Protein AF-A0A933Q189-F1 (afdb_monomer)

Sequence (429 aa):
MLITRSHPLRVTEVALGKDAYTDRLYGHFRICNPAFGPFTSSRQLELVAGSGRTVTIQVPERMRIDIPADKKIAGTPLLRVRPIGRHLDAMQMITLRSGWNQTDADFSRITGFVPAAAFLANVVKGKAEIPVGCGVSVPVGKHHAWISIVAVVPEMRRQGIANEIMRACVTKALADGKIINGLDATPLGHTVYGTLGYKDAYRLWRSQFDTAEFANAAYYTEHIKPLLKKDYDEVARYDADKFLERHEILAALARDAIAAFVARSDNGDITGYVMARPGRVKPHTGPLIANDKDTARQLAAAVGNALHAKGFAASFIDTPDSAFADPGKFDPAAFDQPQKPSKHKIISSLTPIRNFTRMYQCVTYEDTSNLLAAYCVKEKIAKTSVRARAFETMLGMAVYNHSESQAFMRYERDVLQYRMWAISGAEKG

Nearest PDB structures (foldseek):
  5jph-assembly2_A  TM=7.081E-01  e=2.224E-04  Staphylococcus aureus subsp. aureus COL
  3efa-assembly1_A-2  TM=7.353E-01  e=4.087E-03  Lactiplantibacillus plantarum WCFS1
  6add-assembly1_B  TM=7.356E-01  e=5.648E-03  Mycobacterium tuberculosis H37Rv
  2r7h-assembly1_A  TM=6.877E-01  e=2.294E-02  Oleidesulfovibrio alaskensis G20
  1xeb-assembly2_B  TM=5.971E-01  e=4.151E-02  Pseudomonas aeruginosa

pLDDT: mean 92.31, std 6.24, range [38.44, 98.62]

Structure (mmCIF, N/CA/C/O backbone):
data_AF-A0A933Q189-F1
#
_entry.id   AF-A0A933Q189-F1
#
loop_
_atom_site.group_PDB
_atom_site.id
_atom_site.type_symbol
_atom_site.label_atom_id
_atom_site.label_alt_id
_atom_site.label_comp_id
_atom_site.label_asym_id
_atom_site.label_entity_id
_atom_site.label_seq_id
_atom_site.pdbx_PDB_ins_code
_atom_site.Cartn_x
_atom_site.Cartn_y
_atom_site.Cartn_z
_atom_site.occupancy
_atom_site.B_iso_or_equiv
_atom_site.auth_seq_id
_atom_site.auth_comp_id
_atom_site.auth_asym_id
_atom_site.auth_atom_id
_atom_site.pdbx_PDB_model_num
ATOM 1 N N . MET A 1 1 ? -13.777 14.389 -5.057 1.00 86.06 1 MET A N 1
ATOM 2 C CA . MET A 1 1 ? -13.331 14.587 -3.666 1.00 86.06 1 MET A CA 1
ATOM 3 C C . MET A 1 1 ? -14.173 13.707 -2.765 1.00 86.06 1 MET A C 1
ATOM 5 O O . MET A 1 1 ? -15.360 13.982 -2.634 1.00 86.06 1 MET A O 1
ATOM 9 N N . LEU A 1 2 ? -13.600 12.633 -2.219 1.00 92.94 2 LEU A N 1
ATOM 10 C CA . LEU A 1 2 ? -14.332 11.672 -1.382 1.00 92.94 2 LEU A CA 1
ATOM 11 C C . LEU A 1 2 ? -14.765 12.296 -0.049 1.00 92.94 2 LEU A C 1
ATOM 13 O O . LEU A 1 2 ? -15.928 12.187 0.329 1.00 92.94 2 LEU A O 1
ATOM 17 N N . ILE A 1 3 ? -13.860 13.003 0.638 1.00 95.25 3 ILE A N 1
ATOM 18 C CA . ILE A 1 3 ? -14.215 13.779 1.832 1.00 95.25 3 ILE A CA 1
ATOM 19 C C . ILE A 1 3 ? -14.812 15.124 1.405 1.00 95.25 3 ILE A C 1
ATOM 21 O O . ILE A 1 3 ? -14.096 16.000 0.927 1.00 95.25 3 ILE A O 1
ATOM 25 N N . THR A 1 4 ? -16.117 15.312 1.597 1.00 93.19 4 THR A N 1
ATOM 26 C CA . THR A 1 4 ? -16.846 16.495 1.098 1.00 93.19 4 THR A CA 1
ATOM 27 C C . THR A 1 4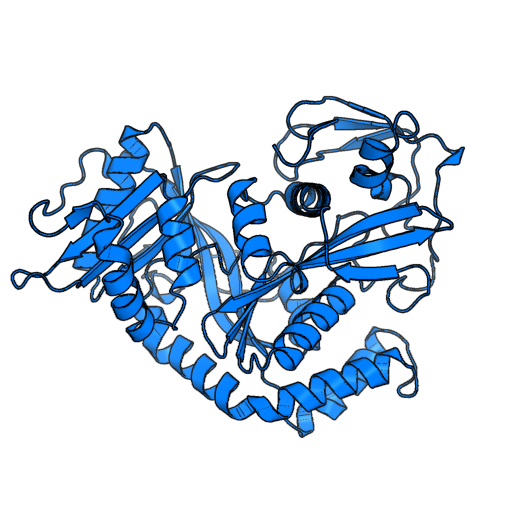 ? -16.973 17.632 2.110 1.00 93.19 4 THR A C 1
ATOM 29 O O . THR A 1 4 ? -17.124 18.786 1.713 1.00 93.19 4 THR A O 1
ATOM 32 N N . ARG A 1 5 ? -16.873 17.344 3.414 1.00 93.38 5 ARG A N 1
ATOM 33 C CA . ARG A 1 5 ? -16.896 18.343 4.497 1.00 93.38 5 ARG A CA 1
ATOM 34 C C . ARG A 1 5 ? -15.718 18.165 5.436 1.00 93.38 5 ARG A C 1
ATOM 36 O O . ARG A 1 5 ? -15.231 17.050 5.620 1.00 93.38 5 ARG A O 1
ATOM 43 N N . SER A 1 6 ? -15.288 19.273 6.038 1.00 94.38 6 SER A N 1
ATOM 44 C CA . SER A 1 6 ? -14.219 19.298 7.040 1.00 94.38 6 SER A CA 1
ATOM 45 C C . SER A 1 6 ? -12.949 18.588 6.560 1.00 94.38 6 SER A C 1
ATOM 47 O O . SER A 1 6 ? -12.355 17.798 7.287 1.00 94.38 6 SER A O 1
ATOM 49 N N . HIS A 1 7 ? -12.565 18.804 5.296 1.00 95.00 7 HIS A N 1
ATOM 50 C CA . HIS A 1 7 ? -11.444 18.094 4.682 1.00 95.00 7 HIS A CA 1
ATOM 51 C C . HIS A 1 7 ? -10.150 18.360 5.473 1.00 95.00 7 HIS A C 1
ATOM 53 O O . HIS A 1 7 ? -9.774 19.524 5.639 1.00 95.00 7 HIS A O 1
ATOM 59 N N . PRO A 1 8 ? -9.408 17.325 5.907 1.00 92.31 8 PRO A N 1
ATOM 60 C CA . PRO A 1 8 ? -8.336 17.459 6.901 1.00 92.31 8 PRO A CA 1
ATOM 61 C C . PRO A 1 8 ? -7.071 18.146 6.369 1.00 92.31 8 PRO A C 1
ATOM 63 O O . PRO A 1 8 ? -6.127 18.344 7.124 1.00 92.31 8 PRO A O 1
ATOM 66 N N . LEU A 1 9 ? -7.039 18.510 5.083 1.00 91.12 9 LEU A N 1
ATOM 67 C CA . LEU A 1 9 ? -6.018 19.378 4.470 1.00 91.12 9 LEU A CA 1
ATOM 68 C C . LEU A 1 9 ? -6.454 20.847 4.332 1.00 91.12 9 LEU A C 1
ATOM 70 O O . LEU A 1 9 ? -5.631 21.684 3.990 1.00 91.12 9 LEU A O 1
ATOM 74 N N . ARG A 1 10 ? -7.736 21.162 4.545 1.00 94.06 10 ARG A N 1
ATOM 75 C CA . ARG A 1 10 ? -8.320 22.481 4.234 1.00 94.06 10 ARG A CA 1
ATOM 76 C C . ARG A 1 10 ? -8.868 23.215 5.451 1.00 94.06 10 ARG A C 1
ATOM 78 O O . ARG A 1 10 ? -9.071 24.416 5.382 1.00 94.06 10 ARG A O 1
ATOM 85 N N . VAL A 1 11 ? -9.108 22.510 6.554 1.00 96.00 11 VAL A N 1
ATOM 86 C CA . VAL A 1 11 ? -9.659 23.106 7.780 1.00 96.00 11 VAL A CA 1
ATOM 87 C C . VAL A 1 11 ? -8.602 23.288 8.853 1.00 96.00 11 VAL A C 1
ATOM 89 O O . VAL A 1 11 ? -7.655 22.506 8.914 1.00 96.00 11 VAL A O 1
ATOM 92 N N . THR A 1 12 ? -8.759 24.303 9.693 1.00 96.81 12 THR A N 1
ATOM 93 C CA . THR A 1 12 ? -7.982 24.513 10.927 1.00 96.81 12 THR A CA 1
ATOM 94 C C . THR A 1 12 ? -8.704 23.968 12.158 1.00 96.81 12 THR A C 1
ATOM 96 O O . THR A 1 12 ? -8.076 23.746 13.191 1.00 96.81 12 THR A O 1
ATOM 99 N N . GLU A 1 13 ? -10.000 23.673 12.032 1.00 97.56 13 GLU A N 1
ATOM 100 C CA . GLU A 1 13 ? -10.838 23.125 13.091 1.00 97.56 13 GLU A CA 1
ATOM 101 C C . GLU A 1 13 ? -11.816 22.066 12.553 1.00 97.56 13 GLU A C 1
ATOM 103 O O . GLU A 1 13 ? -12.318 22.169 11.432 1.00 97.56 13 GLU A O 1
ATOM 108 N N . VAL A 1 14 ? -12.106 21.052 13.372 1.00 97.75 14 VAL A N 1
ATOM 109 C CA . VAL A 1 14 ? -13.215 20.108 13.196 1.00 97.75 14 VAL A CA 1
ATOM 110 C C . VAL A 1 14 ? -14.042 20.083 14.479 1.00 97.75 14 VAL A C 1
ATOM 112 O O . VAL A 1 14 ? -13.587 19.578 15.505 1.00 97.75 14 VAL A O 1
ATOM 115 N N . ALA A 1 15 ? -15.275 20.587 14.413 1.00 97.50 15 ALA A N 1
ATOM 116 C CA . ALA A 1 15 ? -16.208 20.586 15.536 1.00 97.50 15 ALA A CA 1
ATOM 117 C C . ALA A 1 15 ? -17.294 19.514 15.372 1.00 97.50 15 ALA A C 1
ATOM 119 O O . ALA A 1 15 ? -18.044 19.515 14.395 1.00 97.50 15 ALA A O 1
ATOM 120 N N . LEU A 1 16 ? -17.393 18.606 16.345 1.00 97.38 16 LEU A N 1
ATOM 121 C CA . LEU A 1 16 ? -18.415 17.560 16.386 1.00 97.38 16 LEU A CA 1
ATOM 122 C C . LEU A 1 16 ? -19.714 18.057 17.037 1.00 97.38 16 LEU A C 1
ATOM 124 O O . LEU A 1 16 ? -19.733 19.007 17.817 1.00 97.38 16 LEU A O 1
ATOM 128 N N . GLY A 1 17 ? -20.820 17.388 16.720 1.00 95.56 17 GLY A N 1
ATOM 129 C CA . GLY A 1 17 ? -22.164 17.706 17.196 1.00 95.56 17 GLY A CA 1
ATOM 130 C C . GLY A 1 17 ? -22.873 18.778 16.375 1.00 95.56 17 GLY A C 1
ATOM 131 O O . GLY A 1 17 ? -23.910 19.274 16.818 1.00 95.56 17 GLY A O 1
ATOM 132 N N . LYS A 1 18 ? -22.313 19.148 15.215 1.00 95.00 18 LYS A N 1
ATOM 133 C CA . LYS A 1 18 ? -22.858 20.157 14.295 1.00 95.00 18 LYS A CA 1
ATOM 134 C C . LYS A 1 18 ? -23.583 19.532 13.106 1.00 95.00 18 LYS A C 1
ATOM 136 O O . LYS A 1 18 ? -24.643 20.016 12.725 1.00 95.00 18 LYS A O 1
ATOM 141 N N . ASP A 1 19 ? -23.045 18.453 12.539 1.00 95.31 19 ASP A N 1
ATOM 142 C CA . ASP A 1 19 ? -23.664 17.755 11.415 1.00 95.31 19 ASP A CA 1
ATOM 143 C C . ASP A 1 19 ? -23.316 16.261 11.391 1.00 95.31 19 ASP A C 1
ATOM 145 O O . ASP A 1 19 ? -22.203 15.856 11.722 1.00 95.31 19 ASP A O 1
ATOM 149 N N . ALA A 1 20 ? -24.266 15.431 10.951 1.00 94.25 20 ALA A N 1
ATOM 150 C CA . ALA A 1 20 ? -24.147 13.973 10.989 1.00 94.25 20 ALA A CA 1
ATOM 151 C C . ALA A 1 20 ? -22.980 13.412 10.149 1.00 94.25 20 ALA A C 1
ATOM 153 O O . ALA A 1 20 ? -22.451 12.343 10.462 1.00 94.25 20 ALA A O 1
ATOM 154 N N . TYR A 1 21 ? -22.573 14.109 9.082 1.00 95.62 21 TYR A N 1
ATOM 155 C CA . TYR A 1 21 ? -21.494 13.647 8.212 1.00 95.62 21 TYR A CA 1
ATOM 156 C C . TYR A 1 21 ? -20.136 13.780 8.908 1.00 95.62 21 TYR A C 1
ATOM 158 O O . TYR A 1 21 ? -19.432 12.776 9.047 1.00 95.62 21 TYR A O 1
ATOM 166 N N . THR A 1 22 ? -19.798 14.985 9.387 1.00 96.75 22 THR A N 1
ATOM 167 C CA . THR A 1 22 ? -18.559 15.233 10.150 1.00 96.75 22 THR A CA 1
ATOM 168 C C . THR A 1 22 ? -18.534 14.352 11.394 1.00 96.75 22 THR A C 1
ATOM 170 O O . THR A 1 22 ? -17.513 13.753 11.732 1.00 96.75 22 THR A O 1
ATOM 173 N N . ASP A 1 23 ? -19.699 14.195 12.017 1.00 95.88 23 ASP A N 1
ATOM 174 C CA . ASP A 1 23 ? -19.893 13.405 13.215 1.00 95.88 23 ASP A CA 1
ATOM 175 C C . ASP A 1 23 ? -19.574 11.922 13.063 1.00 95.88 23 ASP A C 1
ATOM 177 O O . ASP A 1 23 ? -18.971 11.323 13.956 1.00 95.88 23 ASP A O 1
ATOM 181 N N . ARG A 1 24 ? -19.966 11.325 11.936 1.00 95.56 24 ARG A N 1
ATOM 182 C CA . ARG A 1 24 ? -19.572 9.960 11.588 1.00 95.56 24 ARG A CA 1
ATOM 183 C C . ARG A 1 24 ? -18.087 9.920 11.257 1.00 95.56 24 ARG A C 1
ATOM 185 O O . ARG A 1 24 ? -17.355 9.143 11.860 1.00 95.56 24 ARG A O 1
ATOM 192 N N . LEU A 1 25 ? -17.642 10.747 10.309 1.00 96.88 25 LEU A N 1
ATOM 193 C CA . LEU A 1 25 ? -16.297 10.660 9.738 1.00 96.88 25 LEU A CA 1
ATOM 194 C C . LEU A 1 25 ? -15.203 10.834 10.800 1.00 96.88 25 LEU A C 1
ATOM 196 O O . LEU A 1 25 ? -14.239 10.080 10.824 1.00 96.88 25 LEU A O 1
ATOM 200 N N . TYR A 1 26 ? -15.389 11.778 11.718 1.00 97.19 26 TYR A N 1
ATOM 201 C CA . TYR A 1 26 ? -14.449 12.102 12.791 1.00 97.19 26 TYR A CA 1
ATOM 202 C C . TYR A 1 26 ? -14.922 11.596 14.162 1.00 97.19 26 TYR A C 1
ATOM 204 O O . TYR A 1 26 ? -14.380 11.965 15.201 1.00 97.19 26 TYR A O 1
ATOM 212 N N . GLY A 1 27 ? -15.918 10.707 14.194 1.00 96.00 27 GLY A N 1
ATOM 213 C CA . GLY A 1 27 ? -16.523 10.232 15.437 1.00 96.00 27 GLY A CA 1
ATOM 214 C C . GLY A 1 27 ? -15.555 9.513 16.376 1.00 96.00 27 GLY A C 1
ATOM 215 O O . GLY A 1 27 ? -15.798 9.477 17.579 1.00 96.00 27 GLY A O 1
ATOM 216 N N . HIS A 1 28 ? -14.437 8.986 15.865 1.00 95.81 28 HIS A N 1
ATOM 217 C CA . HIS A 1 28 ? -13.426 8.309 16.680 1.00 95.81 28 HIS A CA 1
ATOM 218 C C . HIS A 1 28 ? -12.820 9.233 17.744 1.00 95.81 28 HIS A C 1
ATOM 220 O O . HIS A 1 28 ? -12.401 8.754 18.794 1.00 95.81 28 HIS A O 1
ATOM 226 N N . PHE A 1 29 ? -12.863 10.556 17.538 1.00 96.44 29 PHE A N 1
ATOM 227 C CA . PHE A 1 29 ? -12.420 11.529 18.533 1.00 96.44 29 PHE A CA 1
ATOM 228 C C . PHE A 1 29 ? -13.290 11.557 19.802 1.00 96.44 29 PHE A C 1
ATOM 230 O O . PHE A 1 29 ? -12.814 12.024 20.832 1.00 96.44 29 PHE A O 1
ATOM 237 N N . ARG A 1 30 ? -14.519 11.022 19.748 1.00 94.81 30 ARG A N 1
ATOM 238 C CA . ARG A 1 30 ? -15.449 10.883 20.886 1.00 94.81 30 ARG A CA 1
ATOM 239 C C . ARG A 1 30 ? -15.117 9.717 21.801 1.00 94.81 30 ARG A C 1
ATOM 241 O O . ARG A 1 30 ? -15.668 9.627 22.895 1.00 94.81 30 ARG A O 1
ATOM 248 N N . ILE A 1 31 ? -14.317 8.774 21.308 1.00 95.38 31 ILE A N 1
ATOM 249 C CA . ILE A 1 31 ? -14.086 7.511 21.989 1.00 95.38 31 ILE A CA 1
ATOM 250 C C . ILE A 1 31 ? -13.006 7.725 23.045 1.00 95.38 31 ILE A C 1
ATOM 252 O O . ILE A 1 31 ? -11.852 8.004 22.725 1.00 95.38 31 ILE A O 1
ATOM 256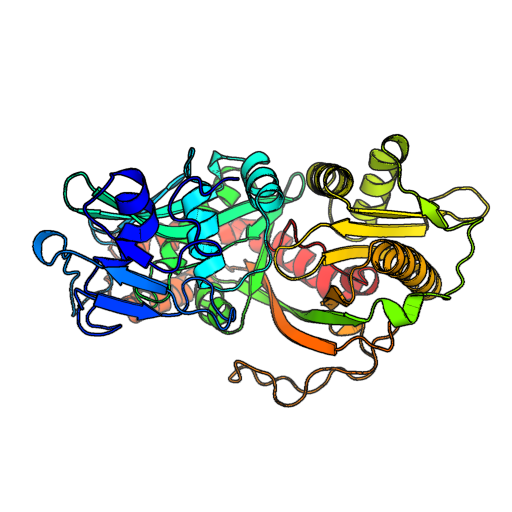 N N . CYS A 1 32 ? -13.385 7.573 24.309 1.00 94.31 32 CYS A N 1
ATOM 257 C CA . CYS A 1 32 ? -12.457 7.525 25.424 1.00 94.31 32 CYS A CA 1
ATOM 258 C C . CYS A 1 32 ? -11.880 6.110 25.503 1.00 94.31 32 CYS A C 1
ATOM 260 O O . CYS A 1 32 ? -12.513 5.214 26.059 1.00 94.31 32 CYS A O 1
ATOM 262 N N . ASN A 1 33 ? -10.701 5.913 24.908 1.00 94.38 33 ASN A N 1
ATOM 263 C CA . ASN A 1 33 ? -9.896 4.702 25.053 1.00 94.38 33 ASN A CA 1
ATOM 264 C C . ASN A 1 33 ? -8.856 4.923 26.165 1.00 94.38 33 ASN A C 1
ATOM 266 O O . ASN A 1 33 ? -7.836 5.564 25.898 1.00 94.38 33 ASN A O 1
ATOM 270 N N . PRO A 1 34 ? -9.053 4.370 27.378 1.00 88.50 34 PRO A N 1
ATOM 271 C CA . PRO A 1 34 ? -8.150 4.613 28.505 1.00 88.50 34 PRO A CA 1
ATOM 272 C C . PRO A 1 34 ? -6.708 4.161 28.245 1.00 88.50 34 PRO A C 1
ATOM 274 O O . PRO A 1 34 ? -5.779 4.716 28.818 1.00 88.50 34 PRO A O 1
ATOM 277 N N . ALA A 1 35 ? -6.505 3.192 27.343 1.00 87.38 35 ALA A N 1
ATOM 278 C CA . ALA A 1 35 ? -5.176 2.721 26.953 1.00 87.38 35 ALA A CA 1
ATOM 279 C C . ALA A 1 35 ? -4.422 3.691 26.023 1.00 87.38 35 ALA A C 1
ATOM 281 O O . ALA A 1 35 ? -3.233 3.498 25.782 1.00 87.38 35 ALA A O 1
ATOM 282 N N . PHE A 1 36 ? -5.106 4.690 25.457 1.00 88.75 36 PHE A N 1
ATOM 283 C CA . PHE A 1 36 ? -4.501 5.731 24.624 1.00 88.75 36 PHE A CA 1
ATOM 284 C C . PHE A 1 36 ? -4.295 7.035 25.401 1.00 88.75 36 PHE A C 1
ATOM 286 O O . PHE A 1 36 ? -3.276 7.697 25.225 1.00 88.75 36 PHE A O 1
ATOM 293 N N . GLY A 1 37 ? -5.251 7.401 26.257 1.00 87.75 37 GLY A N 1
ATOM 294 C CA . GLY A 1 37 ? -5.183 8.601 27.086 1.00 87.75 37 GLY A CA 1
ATOM 295 C C . GLY A 1 37 ? -6.563 9.067 27.560 1.00 87.75 37 GLY A C 1
ATOM 296 O O . GLY A 1 37 ? -7.581 8.489 27.161 1.00 87.75 37 GLY A O 1
ATOM 297 N N . PRO A 1 38 ? -6.619 10.105 28.413 1.00 88.06 38 PRO A N 1
ATOM 298 C CA . PRO A 1 38 ? -7.879 10.673 28.874 1.00 88.06 38 PRO A CA 1
ATOM 299 C C . PRO A 1 38 ? -8.658 11.315 27.720 1.00 88.06 38 PRO A C 1
ATOM 301 O O . PRO A 1 38 ? -8.083 11.819 26.752 1.00 88.06 38 PRO A O 1
ATOM 304 N N . PHE A 1 39 ? -9.985 11.322 27.838 1.00 93.12 39 PHE A N 1
ATOM 305 C CA . PHE A 1 39 ? -10.838 12.097 26.944 1.00 93.12 39 PHE A CA 1
ATOM 306 C C . PHE A 1 39 ? -10.614 13.596 27.155 1.00 93.12 39 PHE A C 1
ATOM 308 O O . PHE A 1 39 ? -10.531 14.058 28.292 1.00 93.12 39 PHE A O 1
ATOM 315 N N . THR A 1 40 ? -10.574 14.355 26.061 1.00 92.69 40 THR A N 1
ATOM 316 C CA . THR A 1 40 ? -10.582 15.817 26.100 1.00 92.69 40 THR A CA 1
ATOM 317 C C . THR A 1 40 ? -11.634 16.356 25.139 1.00 92.69 40 THR A C 1
ATOM 319 O O . THR A 1 40 ? -11.772 15.882 24.009 1.00 92.69 40 THR A O 1
ATOM 322 N N . SER A 1 41 ? -12.374 17.370 25.590 1.00 94.62 41 SER A N 1
ATOM 323 C CA . SER A 1 41 ? -13.382 18.061 24.779 1.00 94.62 41 SER A CA 1
ATOM 324 C C . SER A 1 41 ? -12.763 18.943 23.694 1.00 94.62 41 SER A C 1
ATOM 326 O O . SER A 1 41 ? -13.398 19.213 22.683 1.00 94.62 41 SER A O 1
ATOM 328 N N . SER A 1 42 ? -11.505 19.345 23.871 1.00 96.56 42 SER A N 1
ATOM 329 C CA . SER A 1 42 ? -10.702 20.079 22.898 1.00 96.56 42 SER A CA 1
ATOM 330 C C . SER A 1 42 ? -9.320 19.441 22.820 1.00 96.56 42 SER A C 1
ATOM 332 O O . SER A 1 42 ? -8.713 19.129 23.849 1.00 96.56 42 SER A O 1
ATOM 334 N N . ARG A 1 43 ? -8.804 19.221 21.610 1.00 94.56 43 ARG A N 1
ATOM 335 C CA . ARG A 1 43 ? -7.398 18.846 21.405 1.00 94.56 43 ARG A CA 1
ATOM 336 C C . ARG A 1 43 ? -6.864 19.334 20.078 1.00 94.56 43 ARG A C 1
ATOM 338 O O . ARG A 1 43 ? -7.558 19.305 19.069 1.00 94.56 43 ARG A O 1
ATOM 345 N N . GLN A 1 44 ? -5.601 19.722 20.087 1.00 96.25 44 GLN A N 1
ATOM 346 C CA . GLN A 1 44 ? -4.848 20.085 18.901 1.00 96.25 44 GLN A CA 1
ATOM 347 C C . GLN A 1 44 ? -3.948 18.920 18.498 1.00 96.25 44 GLN A C 1
ATOM 349 O O . GLN A 1 44 ? -3.190 18.406 19.318 1.00 96.25 44 GLN A O 1
ATOM 354 N N . LEU A 1 45 ? -4.065 18.469 17.249 1.00 95.62 45 LEU A N 1
ATOM 355 C CA . LEU A 1 45 ? -3.245 17.382 16.714 1.00 95.62 45 LEU A CA 1
ATOM 356 C C . LEU A 1 45 ? -3.114 17.453 15.196 1.00 95.62 45 LEU A C 1
ATOM 358 O O . LEU A 1 45 ? -3.940 18.054 14.511 1.00 95.62 45 LEU A O 1
ATOM 362 N N . GLU A 1 46 ? -2.107 16.780 14.649 1.00 96.44 46 GLU A N 1
ATOM 363 C CA . GLU A 1 46 ? -2.028 16.561 13.209 1.00 96.44 46 GLU A CA 1
ATOM 364 C C . GLU A 1 46 ? -3.099 15.563 12.774 1.00 96.44 46 GLU A C 1
ATOM 366 O O . GLU A 1 46 ? -2.995 14.372 13.076 1.00 96.44 46 GLU A O 1
ATOM 371 N N . LEU A 1 47 ? -4.132 16.018 12.055 1.00 95.31 47 LEU A N 1
ATOM 372 C CA . LEU A 1 47 ? -5.129 15.110 11.474 1.00 95.31 47 LEU A CA 1
ATOM 373 C C . LEU A 1 47 ? -4.524 14.244 10.372 1.00 95.31 47 LEU A C 1
ATOM 375 O O . LEU A 1 47 ? -4.849 13.061 10.269 1.00 95.31 47 LEU A O 1
ATOM 379 N N . VAL A 1 48 ? -3.624 14.821 9.582 1.00 96.19 48 VAL A N 1
ATOM 380 C CA . VAL A 1 48 ? -2.845 14.100 8.579 1.00 96.19 48 VAL A CA 1
ATOM 381 C C . VAL A 1 48 ? -1.459 13.872 9.154 1.00 96.19 48 VAL A C 1
ATOM 383 O O . VAL A 1 48 ? -0.720 14.834 9.337 1.00 96.19 48 VAL A O 1
ATOM 386 N N . ALA A 1 49 ? -1.120 12.623 9.466 1.00 93.81 49 ALA A N 1
ATOM 387 C CA . ALA A 1 49 ? 0.148 12.332 10.128 1.00 93.81 49 ALA A CA 1
ATOM 388 C C . ALA A 1 49 ? 1.340 12.710 9.235 1.00 93.81 49 ALA A C 1
ATOM 390 O O . ALA A 1 49 ? 1.353 12.387 8.043 1.00 93.81 49 ALA A O 1
ATOM 391 N N . GLY A 1 50 ? 2.331 13.379 9.826 1.00 91.19 50 GLY A N 1
ATOM 392 C CA . GLY A 1 50 ? 3.530 13.849 9.133 1.00 91.19 50 GLY A CA 1
ATOM 393 C C . GLY A 1 50 ? 3.274 15.061 8.237 1.00 91.19 50 GLY A C 1
ATOM 394 O O . GLY A 1 50 ? 4.023 15.278 7.290 1.00 91.19 50 GLY A O 1
ATOM 395 N N . SER A 1 51 ? 2.195 15.814 8.480 1.00 93.62 51 SER A N 1
ATOM 396 C CA . SER A 1 51 ? 1.881 17.018 7.696 1.00 93.62 51 SER A CA 1
ATOM 397 C C . SER A 1 51 ? 2.498 18.297 8.258 1.00 93.62 51 SER A C 1
ATOM 399 O O . SER A 1 51 ? 2.499 19.301 7.551 1.00 93.62 51 SER A O 1
ATOM 401 N N . GLY A 1 52 ? 2.960 18.299 9.515 1.00 94.50 52 GLY A N 1
ATOM 402 C CA . GLY A 1 52 ? 3.389 19.512 10.220 1.00 94.50 52 GLY A CA 1
ATOM 403 C C . GLY A 1 52 ? 2.241 20.473 10.551 1.00 94.50 52 GLY A C 1
ATOM 404 O O . GLY A 1 52 ? 2.479 21.557 11.080 1.00 94.50 52 GLY A O 1
ATOM 405 N N . ARG A 1 53 ? 0.991 20.116 10.216 1.00 95.19 53 ARG A N 1
ATOM 406 C CA . ARG A 1 53 ? -0.179 20.992 10.321 1.00 95.19 53 ARG A CA 1
ATOM 407 C C . ARG A 1 53 ? -1.157 20.478 11.364 1.00 95.19 53 ARG A C 1
ATOM 409 O O . ARG A 1 53 ? -1.843 19.470 11.174 1.00 95.19 53 ARG A O 1
ATOM 416 N N . THR A 1 54 ? -1.276 21.243 12.434 1.00 96.69 54 THR A N 1
ATOM 417 C CA . THR A 1 54 ? -2.197 20.970 13.531 1.00 96.69 54 THR A CA 1
ATOM 418 C C . THR A 1 54 ? -3.612 21.439 13.199 1.00 96.69 54 THR A C 1
ATOM 420 O O . THR A 1 54 ? -3.815 22.481 12.578 1.00 96.69 54 THR A O 1
ATOM 423 N N . VAL A 1 55 ? -4.602 20.656 13.620 1.00 97.75 55 VAL A N 1
ATOM 424 C CA . VAL A 1 55 ? -6.029 20.967 13.527 1.00 97.75 55 VAL A CA 1
ATOM 425 C C . VAL A 1 55 ? -6.635 20.851 14.921 1.00 97.75 55 VAL A C 1
ATOM 427 O O . VAL A 1 55 ? -6.357 19.898 15.654 1.00 97.75 55 VAL A O 1
ATOM 430 N N . THR A 1 56 ? -7.471 21.817 15.284 1.00 98.12 56 THR A N 1
ATOM 431 C CA . THR A 1 56 ? -8.234 21.795 16.532 1.00 98.12 56 THR A CA 1
ATOM 432 C C . THR A 1 56 ? -9.439 20.871 16.382 1.00 98.12 56 THR A C 1
ATOM 434 O O . THR A 1 56 ? -10.244 21.038 15.471 1.00 98.12 56 THR A O 1
ATOM 437 N N . ILE A 1 57 ? -9.590 19.897 17.273 1.00 97.88 57 ILE A N 1
ATOM 438 C CA . ILE A 1 57 ? -10.747 19.005 17.330 1.00 97.88 57 ILE A CA 1
ATOM 439 C C . ILE A 1 57 ? -11.585 19.368 18.547 1.00 97.88 57 ILE A C 1
ATOM 441 O O . ILE A 1 57 ? -11.092 19.274 19.670 1.00 97.88 57 ILE A O 1
ATOM 445 N N . GLN A 1 58 ? -12.845 19.734 18.316 1.00 98.12 58 GLN A N 1
ATOM 446 C CA . GLN A 1 58 ? -13.823 20.020 19.364 1.00 98.12 58 GLN A CA 1
ATOM 447 C C . GLN A 1 58 ? -14.852 18.895 19.450 1.00 98.12 58 GLN A C 1
ATOM 449 O O . GLN A 1 58 ? -15.496 18.536 18.461 1.00 98.12 58 GLN A O 1
ATOM 454 N N . VAL A 1 59 ? -15.037 18.350 20.647 1.00 97.81 59 VAL A N 1
ATOM 455 C CA . VAL A 1 59 ? -15.981 17.280 20.951 1.00 97.81 59 VAL A CA 1
ATOM 456 C C . VAL A 1 59 ? -16.809 17.676 22.175 1.00 97.81 59 VAL A C 1
ATOM 458 O O . VAL A 1 59 ? -16.275 17.738 23.280 1.00 97.81 59 VAL A O 1
ATOM 461 N N . PRO A 1 60 ? -18.124 17.912 22.025 1.00 97.19 60 PRO A N 1
ATOM 462 C CA . PRO A 1 60 ? -18.993 18.152 23.172 1.00 97.19 60 PRO A CA 1
ATOM 463 C C . PRO A 1 60 ? -18.978 16.958 24.138 1.00 97.19 60 PRO A C 1
ATOM 465 O O . PRO A 1 60 ? -19.152 15.822 23.695 1.00 97.19 60 PRO A O 1
ATOM 468 N N . GLU A 1 61 ? -18.864 17.208 25.448 1.00 95.75 61 GLU A N 1
ATOM 469 C CA . GLU A 1 61 ? -18.780 16.150 26.478 1.00 95.75 61 GLU A CA 1
ATOM 470 C C . GLU A 1 61 ? -19.947 15.153 26.380 1.00 95.75 61 GLU A C 1
ATOM 472 O O . GLU A 1 61 ? -19.759 13.944 26.470 1.00 95.75 61 GLU A O 1
ATOM 477 N N . ARG A 1 62 ? -21.155 15.641 26.055 1.00 95.06 62 ARG A N 1
ATOM 478 C CA . ARG A 1 62 ? -22.359 14.811 25.841 1.00 95.06 62 ARG A CA 1
ATOM 479 C C . ARG A 1 62 ? -22.221 13.743 24.746 1.00 95.06 62 ARG A C 1
ATOM 481 O O . ARG A 1 62 ? -23.081 12.878 24.631 1.00 95.06 62 ARG A O 1
ATOM 488 N N . MET A 1 63 ? -21.214 13.848 23.877 1.00 94.81 63 MET A N 1
ATOM 489 C CA . MET A 1 63 ? -20.962 12.904 22.785 1.00 94.81 63 MET A CA 1
ATOM 490 C C . MET A 1 63 ? -19.926 11.842 23.143 1.00 94.81 63 MET A C 1
ATOM 492 O O . MET A 1 63 ? -19.674 10.967 22.314 1.00 94.81 63 MET A O 1
ATOM 496 N N . ARG A 1 64 ? -19.320 11.924 24.332 1.00 94.69 64 ARG A N 1
ATOM 497 C CA . ARG A 1 64 ? -18.294 11.002 24.809 1.00 94.69 64 ARG A CA 1
ATOM 498 C C . ARG A 1 64 ? -18.781 9.553 24.796 1.00 94.69 64 ARG A C 1
ATOM 500 O O . ARG A 1 64 ? -19.914 9.225 25.157 1.00 94.69 64 ARG A O 1
ATOM 507 N N . ILE A 1 65 ? -17.891 8.662 24.374 1.00 93.56 65 ILE A N 1
ATOM 508 C CA . ILE A 1 65 ? -18.122 7.223 24.322 1.00 93.56 65 ILE A CA 1
ATOM 509 C C . ILE A 1 65 ? -16.993 6.510 25.048 1.00 93.56 65 ILE A C 1
ATOM 511 O O . ILE A 1 65 ? -15.906 6.358 24.505 1.00 93.56 65 ILE A O 1
ATOM 515 N N . ASP A 1 66 ? -17.263 6.017 26.249 1.00 92.69 66 ASP A N 1
ATOM 516 C CA . ASP A 1 66 ? -16.314 5.158 26.951 1.00 92.69 66 ASP A CA 1
ATOM 517 C C . ASP A 1 66 ? -16.332 3.737 26.382 1.00 92.69 66 ASP A C 1
ATOM 519 O O . ASP A 1 66 ? -17.398 3.158 26.132 1.00 92.69 66 ASP A O 1
ATOM 523 N N . ILE A 1 67 ? -15.136 3.188 26.172 1.00 93.56 67 ILE A N 1
ATOM 524 C CA . ILE A 1 67 ? -14.920 1.764 25.910 1.00 93.56 67 ILE A CA 1
ATOM 525 C C . ILE A 1 67 ? -14.282 1.108 27.144 1.00 93.56 67 ILE A C 1
ATOM 527 O O . ILE A 1 67 ? -13.679 1.809 27.960 1.00 93.56 67 ILE A O 1
ATOM 531 N N . PRO A 1 68 ? -14.403 -0.221 27.308 1.00 89.94 68 PRO A N 1
ATOM 532 C CA . PRO A 1 68 ? -13.829 -0.915 28.457 1.00 89.94 68 PRO A CA 1
ATOM 533 C C . PRO A 1 68 ? -12.321 -0.672 28.617 1.00 89.94 68 PRO A C 1
ATOM 535 O O . PRO A 1 68 ? -11.578 -0.698 27.636 1.00 89.94 68 PRO A O 1
ATOM 538 N N . ALA A 1 69 ? -11.873 -0.466 29.858 1.00 86.25 69 ALA A N 1
ATOM 539 C CA . ALA A 1 69 ? -10.464 -0.231 30.184 1.00 86.25 69 ALA A CA 1
ATOM 540 C C . ALA A 1 69 ? -9.649 -1.533 30.285 1.00 86.25 69 ALA A C 1
ATOM 542 O O . ALA A 1 69 ? -8.456 -1.558 29.998 1.00 86.25 69 ALA A O 1
ATOM 543 N N . ASP A 1 70 ? -10.302 -2.616 30.697 1.00 85.06 70 ASP A N 1
ATOM 544 C CA . ASP A 1 70 ? -9.706 -3.898 31.079 1.00 85.06 70 ASP A CA 1
ATOM 545 C C . ASP A 1 70 ? -9.683 -4.932 29.941 1.00 85.06 70 ASP A C 1
ATOM 547 O O . ASP A 1 70 ? -8.986 -5.948 30.023 1.00 85.06 70 ASP A O 1
ATOM 551 N N . LYS A 1 71 ? -10.424 -4.678 28.857 1.00 86.25 71 LYS A N 1
ATOM 552 C CA . LYS A 1 71 ? -10.575 -5.601 27.726 1.00 86.25 71 LYS A CA 1
ATOM 553 C C . LYS A 1 71 ? -10.568 -4.886 26.385 1.00 86.25 71 LYS A C 1
ATOM 555 O O . LYS A 1 71 ? -11.068 -3.775 26.235 1.00 86.25 71 LYS A O 1
ATOM 560 N N . LYS A 1 72 ? -10.050 -5.588 25.378 1.00 90.31 72 LYS A N 1
ATOM 561 C CA . LYS A 1 72 ? -10.104 -5.148 23.983 1.00 90.31 72 LYS A CA 1
ATOM 562 C C . LYS A 1 72 ? -11.554 -5.096 23.502 1.00 90.31 72 LYS A C 1
ATOM 564 O O . LYS A 1 72 ? -12.344 -5.981 23.826 1.00 90.31 72 LYS A O 1
ATOM 569 N N . ILE A 1 73 ? -11.887 -4.123 22.655 1.00 92.44 73 ILE A N 1
ATOM 570 C CA . ILE A 1 73 ? -13.216 -4.087 22.017 1.00 92.44 73 ILE A CA 1
ATOM 571 C C . ILE A 1 73 ? -13.381 -5.135 20.911 1.00 92.44 73 ILE A C 1
ATOM 573 O O . ILE A 1 73 ? -14.515 -5.495 20.580 1.00 92.44 73 ILE A O 1
ATOM 577 N N . ALA A 1 74 ? -12.282 -5.644 20.342 1.00 89.38 74 ALA A N 1
ATOM 578 C CA . ALA A 1 74 ? -12.346 -6.753 19.401 1.00 89.38 74 ALA A CA 1
ATOM 579 C C . ALA A 1 74 ? -13.036 -7.958 20.042 1.00 89.38 74 ALA A C 1
ATOM 581 O O . ALA A 1 74 ? -12.717 -8.346 21.164 1.00 89.38 74 ALA A O 1
ATOM 582 N N . GLY A 1 75 ? -14.000 -8.536 19.324 1.00 81.69 75 GLY A N 1
ATOM 583 C CA . GLY A 1 75 ? -14.784 -9.652 19.840 1.00 81.69 75 GLY A CA 1
ATOM 584 C C . GLY A 1 75 ? -15.972 -9.292 20.721 1.00 81.69 75 GLY A C 1
ATOM 585 O O . GLY A 1 75 ? -16.695 -10.188 21.143 1.00 81.69 75 GLY A O 1
ATOM 586 N N . THR A 1 76 ? -16.184 -8.009 21.005 1.00 88.62 76 THR A N 1
ATOM 587 C CA . THR A 1 76 ? -17.343 -7.544 21.770 1.00 88.62 76 THR A CA 1
ATOM 588 C C . THR A 1 76 ? -18.453 -7.054 20.835 1.00 88.62 76 THR A C 1
ATOM 590 O O . THR A 1 76 ? -18.200 -6.724 19.670 1.00 88.62 76 THR A O 1
ATOM 593 N N . PRO A 1 77 ? -19.691 -6.897 21.334 1.00 90.56 77 PRO A N 1
ATOM 594 C CA . PRO A 1 77 ? -20.751 -6.232 20.590 1.00 90.56 77 PRO A CA 1
ATOM 595 C C . PRO A 1 77 ? -20.428 -4.792 20.149 1.00 90.56 77 PRO A C 1
ATOM 597 O O . PRO A 1 77 ? -21.115 -4.297 19.261 1.00 90.56 77 PRO A O 1
ATOM 600 N N . LEU A 1 78 ? -19.390 -4.153 20.706 1.00 93.75 78 LEU A N 1
ATOM 601 C CA . LEU A 1 78 ? -18.987 -2.790 20.356 1.00 93.75 78 LEU A CA 1
ATOM 602 C C . LEU A 1 78 ? -18.236 -2.695 19.026 1.00 93.75 78 LEU A C 1
ATOM 604 O O . LEU A 1 78 ? -18.232 -1.619 18.449 1.00 93.75 78 LEU A O 1
ATOM 608 N N . LEU A 1 79 ? -17.595 -3.758 18.529 1.00 96.12 79 LEU A N 1
ATOM 609 C CA . LEU A 1 79 ? -16.861 -3.715 17.259 1.00 96.12 79 LEU A CA 1
ATOM 610 C C . LEU A 1 79 ? -17.618 -4.474 16.168 1.00 96.12 79 LEU A C 1
ATOM 612 O O . LEU A 1 79 ? -17.992 -5.637 16.343 1.00 96.12 79 LEU A O 1
ATOM 616 N N . ARG A 1 80 ? -17.810 -3.845 15.010 1.00 96.00 80 ARG A N 1
ATOM 617 C CA . ARG A 1 80 ? -18.341 -4.499 13.807 1.00 96.00 80 ARG A CA 1
ATOM 618 C C . ARG A 1 80 ? -17.414 -4.255 12.632 1.00 96.00 80 ARG A C 1
ATOM 620 O O . ARG A 1 80 ? -17.103 -3.111 12.334 1.00 96.00 80 ARG A O 1
ATOM 627 N N . VAL A 1 81 ? -17.018 -5.326 11.952 1.00 96.44 81 VAL A N 1
ATOM 628 C CA . VAL A 1 81 ? -16.336 -5.255 10.656 1.00 96.44 81 VAL A CA 1
ATOM 629 C C . VAL A 1 81 ? -17.353 -5.615 9.583 1.00 96.44 81 VAL A C 1
ATOM 631 O O . VAL A 1 81 ? -17.992 -6.662 9.675 1.00 96.44 81 VAL A O 1
ATOM 634 N N . ARG A 1 82 ? -17.556 -4.728 8.610 1.00 95.06 82 ARG A N 1
ATOM 635 C CA . ARG A 1 82 ? -18.536 -4.896 7.526 1.00 95.06 82 ARG A CA 1
ATOM 636 C C . ARG A 1 82 ? -17.964 -4.397 6.202 1.00 95.06 82 ARG A C 1
ATOM 638 O O . ARG A 1 82 ? -17.040 -3.581 6.240 1.00 95.06 82 ARG A O 1
ATOM 645 N N . PRO A 1 83 ? -18.511 -4.839 5.056 1.00 95.44 83 PRO A N 1
ATOM 646 C CA . PRO A 1 83 ? -18.213 -4.216 3.775 1.00 95.44 83 PRO A CA 1
ATOM 647 C C . PRO A 1 83 ? -18.383 -2.691 3.841 1.00 95.44 83 PRO A C 1
ATOM 649 O O . PRO A 1 83 ? -19.316 -2.192 4.472 1.00 95.44 83 PRO A O 1
ATOM 652 N N . ILE A 1 84 ? -17.472 -1.953 3.210 1.00 93.50 84 ILE A N 1
ATOM 653 C CA . ILE A 1 84 ? -17.373 -0.489 3.298 1.00 93.50 84 ILE A CA 1
ATOM 654 C C . ILE A 1 84 ? -18.599 0.237 2.728 1.00 93.50 84 ILE A C 1
ATOM 656 O O . ILE A 1 84 ? -18.927 1.346 3.162 1.00 93.50 84 ILE A O 1
ATOM 660 N N . GLY A 1 85 ? -19.280 -0.369 1.752 1.00 90.94 85 GLY A N 1
ATOM 661 C CA . GLY A 1 85 ? -20.365 0.271 1.014 1.00 90.94 85 GLY A CA 1
ATOM 662 C C . GLY A 1 85 ? -19.907 1.598 0.399 1.00 90.94 85 GLY A C 1
ATOM 663 O O . GLY A 1 85 ? -18.875 1.670 -0.258 1.00 90.94 85 GLY A O 1
ATOM 664 N N . ARG A 1 86 ? -20.654 2.675 0.654 1.00 90.06 86 ARG A N 1
ATOM 665 C CA . ARG A 1 86 ? -20.374 4.022 0.119 1.00 90.06 86 ARG A CA 1
ATOM 666 C C . ARG A 1 86 ? -19.364 4.848 0.929 1.00 90.06 86 ARG A C 1
ATOM 668 O O . ARG A 1 86 ? -19.183 6.028 0.650 1.00 90.06 86 ARG A O 1
ATOM 675 N N . HIS A 1 87 ? -18.749 4.281 1.965 1.00 93.81 87 HIS A N 1
ATOM 676 C CA . HIS A 1 87 ? -17.973 5.031 2.962 1.00 93.81 87 HIS A CA 1
ATOM 677 C C . HIS A 1 87 ? -16.468 5.100 2.653 1.00 93.81 87 HIS A C 1
ATOM 679 O O . HIS A 1 87 ? -15.633 4.963 3.548 1.00 93.81 87 HIS A O 1
ATOM 685 N N . LEU A 1 88 ? -16.110 5.324 1.383 1.00 94.88 88 LEU A N 1
ATOM 686 C CA . LEU A 1 88 ? -14.712 5.483 0.950 1.00 94.88 88 LEU A CA 1
ATOM 687 C C . LEU A 1 88 ? -14.027 6.688 1.609 1.00 94.88 88 LEU A C 1
ATOM 689 O O . LEU A 1 88 ? -12.822 6.674 1.848 1.00 94.88 88 LEU A O 1
ATOM 693 N N . ASP A 1 89 ? -14.809 7.703 1.967 1.00 96.44 89 ASP A N 1
ATOM 694 C CA . ASP A 1 89 ? -14.363 8.864 2.732 1.00 96.44 89 ASP A CA 1
ATOM 695 C C . ASP A 1 89 ? -13.753 8.484 4.090 1.00 96.44 89 ASP A C 1
ATOM 697 O O . ASP A 1 89 ? -12.736 9.044 4.499 1.00 96.44 89 ASP A O 1
ATOM 701 N N . ALA A 1 90 ? -14.325 7.488 4.769 1.00 96.56 90 ALA A N 1
ATOM 702 C CA . ALA A 1 90 ? -13.820 6.982 6.036 1.00 96.56 90 ALA A CA 1
ATOM 703 C C . ALA A 1 90 ? -12.489 6.250 5.856 1.00 96.56 90 ALA A C 1
ATOM 705 O O . ALA A 1 90 ? -11.567 6.477 6.636 1.00 96.56 90 ALA A O 1
ATOM 706 N N . MET A 1 91 ? -12.356 5.428 4.811 1.00 95.81 91 MET A N 1
ATOM 707 C CA . MET A 1 91 ? -11.078 4.797 4.465 1.00 95.81 91 MET A CA 1
ATOM 708 C C . MET A 1 91 ? -10.012 5.857 4.164 1.00 95.81 91 MET A C 1
ATOM 710 O O . MET A 1 91 ? -8.918 5.810 4.728 1.00 95.81 91 MET A O 1
ATOM 714 N N . GLN A 1 92 ? -10.350 6.876 3.369 1.00 95.62 92 GLN A N 1
ATOM 715 C CA . GLN A 1 92 ? -9.449 7.997 3.119 1.00 95.62 92 GLN A CA 1
ATOM 716 C C . GLN A 1 92 ? -9.051 8.708 4.421 1.00 95.62 92 GLN A C 1
ATOM 718 O O . GLN A 1 92 ? -7.865 8.904 4.667 1.00 95.62 92 GLN A O 1
ATOM 723 N N . MET A 1 93 ? -9.997 9.039 5.302 1.00 96.75 93 MET A N 1
ATOM 724 C CA . MET A 1 93 ? -9.693 9.673 6.589 1.00 96.75 93 MET A CA 1
ATOM 725 C C . MET A 1 93 ? -8.742 8.806 7.432 1.00 96.75 93 MET A C 1
ATOM 727 O O . MET A 1 93 ? -7.724 9.304 7.913 1.00 96.75 93 MET A O 1
ATOM 731 N N . ILE A 1 94 ? -9.006 7.502 7.556 1.00 97.19 94 ILE A N 1
ATOM 732 C CA . ILE A 1 94 ? -8.183 6.576 8.352 1.00 97.19 94 ILE A CA 1
ATOM 733 C C . ILE A 1 94 ? -6.748 6.486 7.805 1.00 97.19 94 ILE A C 1
ATOM 735 O O . ILE A 1 94 ? -5.784 6.484 8.577 1.00 97.19 94 ILE A O 1
ATOM 739 N N . THR A 1 95 ? -6.577 6.437 6.483 1.00 94.31 95 THR A N 1
ATOM 740 C CA . THR A 1 95 ? -5.235 6.405 5.870 1.00 94.31 95 THR A CA 1
ATOM 741 C C . THR A 1 95 ? -4.495 7.737 6.009 1.00 94.31 95 THR A C 1
ATOM 743 O O . THR A 1 95 ? -3.282 7.740 6.237 1.00 94.31 95 THR A O 1
ATOM 746 N N . LEU A 1 96 ? -5.207 8.870 5.978 1.00 95.38 96 LEU A N 1
ATOM 747 C CA . LEU A 1 96 ? -4.644 10.190 6.270 1.00 95.38 96 LEU A CA 1
ATOM 748 C C . LEU A 1 96 ? -4.125 10.282 7.710 1.00 95.38 96 LEU A C 1
ATOM 750 O O . LEU A 1 96 ? -3.023 10.794 7.915 1.00 95.38 96 LEU A O 1
ATOM 754 N N . ARG A 1 97 ? -4.825 9.687 8.692 1.00 95.06 97 ARG A N 1
ATOM 755 C CA . ARG A 1 97 ? -4.318 9.545 10.078 1.00 95.06 97 ARG A CA 1
ATOM 756 C C . ARG A 1 97 ? -3.016 8.732 10.162 1.00 95.06 97 ARG A C 1
ATOM 758 O O . ARG A 1 97 ? -2.352 8.753 11.193 1.00 95.06 97 ARG A O 1
ATOM 765 N N . SER A 1 98 ? -2.655 8.005 9.104 1.00 90.38 98 SER A N 1
ATOM 766 C CA . SER A 1 98 ? -1.403 7.244 8.991 1.00 90.38 98 SER A CA 1
ATOM 767 C C . SER A 1 98 ? -0.380 7.897 8.052 1.00 90.38 98 SER A C 1
ATOM 769 O O . SER A 1 98 ? 0.698 7.340 7.849 1.00 90.38 98 SER A O 1
ATOM 771 N N . GLY A 1 99 ? -0.698 9.062 7.477 1.00 91.19 99 GLY A N 1
ATOM 772 C CA . GLY A 1 99 ? 0.211 9.834 6.629 1.00 91.19 99 GLY A CA 1
ATOM 773 C C . GLY A 1 99 ? 0.424 9.235 5.242 1.00 91.19 99 GLY A C 1
ATOM 774 O O . GLY A 1 99 ? 1.378 9.586 4.552 1.00 91.19 99 GLY A O 1
ATOM 775 N N . TRP A 1 100 ? -0.441 8.324 4.795 1.00 91.44 100 TRP A N 1
ATOM 776 C CA . TRP A 1 100 ? -0.199 7.604 3.549 1.00 91.44 100 TRP A CA 1
ATOM 777 C C . TRP A 1 100 ? -0.475 8.439 2.286 1.00 91.44 100 TRP A C 1
ATOM 779 O O . TRP A 1 100 ? -1.162 9.459 2.333 1.00 91.44 100 TRP A O 1
ATOM 789 N N . ASN A 1 101 ? 0.105 8.030 1.154 1.00 93.06 101 ASN A N 1
ATOM 790 C CA . ASN A 1 101 ? 0.209 8.823 -0.079 1.00 93.06 101 ASN A CA 1
ATOM 791 C C . ASN A 1 101 ? -0.986 8.675 -1.044 1.00 93.06 101 ASN A C 1
ATOM 793 O O . ASN A 1 101 ? -0.936 9.214 -2.145 1.00 93.06 101 ASN A O 1
ATOM 797 N N . GLN A 1 102 ? -2.030 7.929 -0.685 1.00 91.88 102 GLN A N 1
ATOM 798 C CA . GLN A 1 102 ? -3.121 7.612 -1.607 1.00 91.88 102 GLN A CA 1
ATOM 799 C C . GLN A 1 102 ? -4.023 8.811 -1.895 1.00 91.88 102 GLN A C 1
ATOM 801 O O . GLN A 1 102 ? -4.209 9.711 -1.071 1.00 91.88 102 GLN A O 1
ATOM 806 N N . THR A 1 103 ? -4.596 8.780 -3.089 1.00 92.38 103 THR A N 1
ATOM 807 C CA . THR A 1 103 ? -5.540 9.749 -3.642 1.00 92.38 103 THR A CA 1
ATOM 808 C C . THR A 1 103 ? -6.948 9.159 -3.718 1.00 92.38 103 THR A C 1
ATOM 810 O O . THR A 1 103 ? -7.152 7.960 -3.532 1.00 92.38 103 THR A O 1
ATOM 813 N N . ASP A 1 104 ? -7.935 9.990 -4.049 1.00 93.31 104 ASP A N 1
ATOM 814 C CA . ASP A 1 104 ? -9.305 9.542 -4.332 1.00 93.31 104 ASP A CA 1
ATOM 815 C C . ASP A 1 104 ? -9.369 8.463 -5.422 1.00 93.31 104 ASP A C 1
ATOM 817 O O . ASP A 1 104 ? -10.162 7.524 -5.315 1.00 93.31 104 ASP A O 1
ATOM 821 N N . ALA A 1 105 ? -8.533 8.594 -6.459 1.00 91.62 105 ALA A N 1
ATOM 822 C CA . ALA A 1 105 ? -8.456 7.635 -7.556 1.00 91.62 105 ALA A CA 1
ATOM 823 C C . ALA A 1 105 ? -7.989 6.265 -7.052 1.00 91.62 105 ALA A C 1
ATOM 825 O O . ALA A 1 105 ? -8.559 5.247 -7.427 1.00 91.62 105 ALA A O 1
ATOM 826 N N . ASP A 1 106 ? -7.038 6.232 -6.114 1.00 91.81 106 ASP A N 1
ATOM 827 C CA . ASP A 1 106 ? -6.553 4.981 -5.527 1.00 91.81 106 ASP A CA 1
ATOM 828 C C . ASP A 1 106 ? -7.643 4.252 -4.735 1.00 91.81 106 ASP A C 1
ATOM 830 O O . ASP A 1 106 ? -7.827 3.049 -4.916 1.00 91.81 106 ASP A O 1
ATOM 834 N N . PHE A 1 107 ? -8.411 4.971 -3.907 1.00 91.94 107 PHE A N 1
ATOM 835 C CA . PHE A 1 107 ? -9.532 4.376 -3.168 1.00 91.94 107 PHE A CA 1
ATOM 836 C C . PHE A 1 107 ? -10.650 3.905 -4.097 1.00 91.94 107 PHE A C 1
ATOM 838 O O . PHE A 1 107 ? -11.209 2.826 -3.895 1.00 91.94 107 PHE A O 1
ATOM 845 N N . SER A 1 108 ? -10.960 4.689 -5.130 1.00 91.44 108 SER A N 1
ATOM 846 C CA . SER A 1 108 ? -11.981 4.328 -6.119 1.00 91.44 108 SER A CA 1
ATOM 847 C C . SER A 1 108 ? -11.567 3.084 -6.906 1.00 91.44 108 SER A C 1
ATOM 849 O O . SER A 1 108 ? -12.360 2.162 -7.059 1.00 91.44 108 SER A O 1
ATOM 851 N N . ARG A 1 109 ? -10.300 3.011 -7.329 1.00 90.56 109 ARG A N 1
ATOM 852 C CA . ARG A 1 109 ? -9.733 1.865 -8.043 1.00 90.56 109 ARG A CA 1
ATOM 853 C C . ARG A 1 109 ? -9.725 0.605 -7.182 1.00 90.56 109 ARG A C 1
ATOM 855 O O . ARG A 1 109 ? -10.270 -0.413 -7.592 1.00 90.56 109 ARG A O 1
ATOM 862 N N . ILE A 1 110 ? -9.149 0.671 -5.978 1.00 88.25 110 ILE A N 1
ATOM 863 C CA . ILE A 1 110 ? -8.933 -0.521 -5.144 1.00 88.25 110 ILE A CA 1
ATOM 864 C C . ILE A 1 110 ? -10.244 -1.138 -4.642 1.00 88.25 110 ILE A C 1
ATOM 866 O O . ILE A 1 110 ? -10.363 -2.356 -4.550 1.00 88.25 110 ILE A O 1
ATOM 870 N N . THR A 1 111 ? -11.248 -0.305 -4.355 1.00 88.56 111 THR A N 1
ATOM 871 C CA . THR A 1 111 ? -12.575 -0.778 -3.938 1.00 88.56 111 THR A CA 1
ATOM 872 C C . THR A 1 111 ? -13.480 -1.108 -5.122 1.00 88.56 111 THR A C 1
ATOM 874 O O . THR A 1 111 ? -14.407 -1.896 -4.966 1.00 88.56 111 THR A O 1
ATOM 877 N N . GLY A 1 112 ? -13.188 -0.565 -6.308 1.00 87.38 112 GLY A N 1
ATOM 878 C CA . GLY A 1 112 ? -13.913 -0.840 -7.544 1.00 87.38 112 GLY A CA 1
ATOM 879 C C . GLY A 1 112 ? -13.711 -2.257 -8.085 1.00 87.38 112 GLY A C 1
ATOM 880 O O . GLY A 1 112 ? -14.617 -2.765 -8.736 1.00 87.38 112 GLY A O 1
ATOM 881 N N . PHE A 1 113 ? -12.584 -2.919 -7.785 1.00 85.31 113 PHE A N 1
ATOM 882 C CA . PHE A 1 113 ? -12.350 -4.302 -8.228 1.00 85.31 113 PHE A CA 1
ATOM 883 C C . PHE A 1 113 ? -13.360 -5.282 -7.623 1.00 85.31 113 PHE A C 1
ATOM 885 O O . PHE A 1 113 ? -13.975 -6.062 -8.344 1.00 85.31 113 PHE A O 1
ATOM 892 N N . VAL A 1 114 ? -13.540 -5.244 -6.296 1.00 82.94 114 VAL A N 1
ATOM 893 C CA . VAL A 1 114 ? -14.535 -6.052 -5.573 1.00 82.94 114 VAL A CA 1
ATOM 894 C C . VAL A 1 114 ? -15.039 -5.249 -4.369 1.00 82.94 114 VAL A C 1
ATOM 896 O O . VAL A 1 114 ? -14.468 -5.349 -3.280 1.00 82.94 114 VAL A O 1
ATOM 899 N N . PRO A 1 115 ? -16.134 -4.477 -4.502 1.00 81.19 115 PRO A N 1
ATOM 900 C CA . PRO A 1 115 ? -16.638 -3.636 -3.411 1.00 81.19 115 PRO A CA 1
ATOM 901 C C . PRO A 1 115 ? -16.933 -4.406 -2.116 1.00 81.19 115 PRO A C 1
ATOM 903 O O . PRO A 1 115 ? -16.731 -3.897 -1.014 1.00 81.19 115 PRO A O 1
ATOM 906 N N . ALA A 1 116 ? -17.361 -5.667 -2.238 1.00 87.50 116 ALA A N 1
ATOM 907 C CA . ALA A 1 116 ? -17.639 -6.555 -1.108 1.00 87.50 116 ALA A CA 1
ATOM 908 C C . ALA A 1 116 ? -16.381 -7.047 -0.361 1.00 87.50 116 ALA A C 1
ATOM 910 O O . ALA A 1 116 ? -16.514 -7.689 0.680 1.00 87.50 116 ALA A O 1
ATOM 911 N N . ALA A 1 117 ? -15.182 -6.779 -0.885 1.00 91.19 117 ALA A N 1
ATOM 912 C CA . ALA A 1 117 ? -13.901 -7.172 -0.300 1.00 91.19 117 ALA A CA 1
ATOM 913 C C . ALA A 1 117 ? -13.143 -5.998 0.347 1.00 91.19 117 ALA A C 1
ATOM 915 O O . ALA A 1 117 ? -12.029 -6.172 0.839 1.00 91.19 117 ALA A O 1
ATOM 916 N N . ALA A 1 118 ? -13.754 -4.812 0.398 1.00 94.88 118 ALA A N 1
ATOM 917 C CA . ALA A 1 118 ? -13.279 -3.675 1.174 1.00 94.88 118 ALA A CA 1
ATOM 918 C C . ALA A 1 118 ? -14.099 -3.539 2.461 1.00 94.88 118 ALA A C 1
ATOM 920 O O . ALA A 1 118 ? -15.327 -3.556 2.423 1.00 94.88 118 ALA A O 1
ATOM 921 N N . PHE A 1 119 ? -13.434 -3.374 3.602 1.00 97.12 119 PHE A N 1
ATOM 922 C CA . PHE A 1 119 ? -14.046 -3.433 4.927 1.00 97.12 119 PHE A CA 1
ATOM 923 C C . PHE A 1 119 ? -13.801 -2.166 5.744 1.00 97.12 119 PHE A C 1
ATOM 925 O O . PHE A 1 119 ? -12.719 -1.576 5.708 1.00 97.12 119 PHE A O 1
ATOM 932 N N . LEU A 1 120 ? -14.796 -1.806 6.556 1.00 97.38 120 LEU A N 1
ATOM 933 C CA . LEU A 1 120 ? -14.660 -0.863 7.661 1.00 97.38 120 LEU A CA 1
ATOM 934 C C . LEU A 1 120 ? -14.912 -1.565 8.987 1.00 97.38 120 LEU A C 1
ATOM 936 O O . LEU A 1 120 ? -15.891 -2.295 9.154 1.00 97.38 120 LEU A O 1
ATOM 940 N N . ALA A 1 121 ? -14.040 -1.281 9.945 1.00 98.06 121 ALA A N 1
ATOM 941 C CA . ALA A 1 121 ? -14.258 -1.564 11.346 1.00 98.06 121 ALA A CA 1
ATOM 942 C C . ALA A 1 121 ? -14.895 -0.339 12.004 1.00 98.06 121 ALA A C 1
ATOM 944 O O . ALA A 1 121 ? -14.311 0.748 11.999 1.00 98.06 121 ALA A O 1
ATOM 945 N N . ASN A 1 122 ? -16.075 -0.534 12.585 1.00 97.81 122 ASN A N 1
ATOM 946 C CA . ASN A 1 122 ? -16.841 0.495 13.265 1.00 97.81 122 ASN A CA 1
ATOM 947 C C . ASN A 1 122 ? -17.000 0.169 14.749 1.00 97.81 122 ASN A C 1
ATOM 949 O O . ASN A 1 122 ? -17.332 -0.967 15.105 1.00 97.81 122 ASN A O 1
ATOM 953 N N . VAL A 1 123 ? -16.831 1.179 15.603 1.00 97.00 123 VAL A N 1
ATOM 954 C CA . VAL A 1 123 ? -17.363 1.135 16.966 1.00 97.00 123 VAL A CA 1
ATOM 955 C C . VAL A 1 123 ? -18.854 1.446 16.912 1.00 97.00 123 VAL A C 1
ATOM 957 O O . VAL A 1 123 ? -19.254 2.472 16.364 1.00 97.00 123 VAL A O 1
ATOM 960 N N . VAL A 1 124 ? -19.668 0.552 17.469 1.00 94.44 124 VAL A N 1
ATOM 961 C CA . VAL A 1 124 ? -21.128 0.634 17.478 1.00 94.44 124 VAL A CA 1
ATOM 962 C C . VAL A 1 124 ? -21.618 0.959 18.884 1.00 94.44 124 VAL A C 1
ATOM 964 O O . VAL A 1 124 ? -21.363 0.208 19.826 1.00 94.44 124 VAL A O 1
ATOM 967 N N . LYS A 1 125 ? -22.347 2.072 19.027 1.00 88.25 125 LYS A N 1
ATOM 968 C CA . LYS A 1 125 ? -23.032 2.456 20.272 1.00 88.25 125 LYS A CA 1
ATOM 969 C C . LYS A 1 125 ? -24.392 3.067 19.946 1.00 88.25 125 LYS A C 1
ATOM 971 O O . LYS A 1 125 ? -24.478 4.129 19.330 1.00 88.25 125 LYS A O 1
ATOM 976 N N . GLY A 1 126 ? -25.465 2.385 20.348 1.00 86.94 126 GLY A N 1
ATOM 977 C CA . GLY A 1 126 ? -26.820 2.741 19.924 1.00 86.94 126 GLY A CA 1
ATOM 978 C C . GLY A 1 126 ? -26.936 2.704 18.397 1.00 86.94 126 GLY A C 1
ATOM 979 O O . GLY A 1 126 ? -26.625 1.690 17.781 1.00 86.94 126 GLY A O 1
ATOM 980 N N . LYS A 1 127 ? -27.347 3.823 17.788 1.00 84.75 127 LYS A N 1
ATOM 981 C CA . LYS A 1 127 ? -27.449 3.977 16.324 1.00 84.75 127 LYS A CA 1
ATOM 982 C C . LYS A 1 127 ? -26.163 4.491 15.657 1.00 84.75 127 LYS A C 1
ATOM 984 O O . LYS A 1 127 ? -26.130 4.619 14.438 1.00 84.75 127 LYS A O 1
ATOM 989 N N . ALA A 1 128 ? -25.132 4.843 16.429 1.00 86.56 128 ALA A N 1
ATOM 990 C CA . ALA A 1 128 ? -23.894 5.384 15.879 1.00 86.56 128 ALA A CA 1
ATOM 991 C C . ALA A 1 128 ? -22.955 4.257 15.427 1.00 86.56 128 ALA A C 1
ATOM 993 O O . ALA A 1 128 ? -22.645 3.364 16.215 1.00 86.56 128 ALA A O 1
ATOM 994 N N . GLU A 1 129 ? -22.463 4.351 14.190 1.00 93.00 129 GLU A N 1
ATOM 995 C CA . GLU A 1 129 ? -21.380 3.523 13.652 1.00 93.00 129 GLU A CA 1
ATOM 996 C C . GLU A 1 129 ? -20.185 4.425 13.337 1.00 93.00 129 GLU A C 1
ATOM 998 O O . GLU A 1 129 ? -20.241 5.270 12.441 1.00 93.00 129 GLU A O 1
ATOM 1003 N N . ILE A 1 130 ? -19.125 4.291 14.133 1.00 96.31 130 ILE A N 1
ATOM 1004 C CA . ILE A 1 130 ? -17.965 5.178 14.095 1.00 96.31 130 ILE A CA 1
ATOM 1005 C C . ILE A 1 130 ? -16.791 4.444 13.445 1.00 96.31 130 ILE A C 1
ATOM 1007 O O . ILE A 1 130 ? -16.274 3.510 14.064 1.00 96.31 130 ILE A O 1
ATOM 1011 N N . PRO A 1 131 ? -16.324 4.862 12.257 1.00 97.38 131 PRO A N 1
ATOM 1012 C CA . PRO A 1 131 ? -15.209 4.221 11.581 1.00 97.38 131 PRO A CA 1
ATOM 1013 C C . PRO A 1 131 ? -13.908 4.432 12.357 1.00 97.38 131 PRO A C 1
ATOM 1015 O O . PRO A 1 131 ? -13.525 5.556 12.682 1.00 97.38 131 PRO A O 1
ATOM 1018 N N . VAL A 1 132 ? -13.221 3.328 12.644 1.00 98.00 132 VAL A N 1
ATOM 1019 C CA . VAL A 1 132 ? -11.967 3.299 13.416 1.00 98.00 132 VAL A CA 1
ATOM 1020 C C . VAL A 1 132 ? -10.859 2.503 12.727 1.00 98.00 132 VAL A C 1
ATOM 1022 O O . VAL A 1 132 ? -9.694 2.623 13.101 1.00 98.00 132 VAL A O 1
ATOM 1025 N N . GLY A 1 133 ? -11.190 1.710 11.709 1.00 98.00 133 GLY A N 1
ATOM 1026 C CA . GLY A 1 133 ? -10.209 0.983 10.912 1.00 98.00 133 GLY A CA 1
ATOM 1027 C C . GLY A 1 133 ? -10.761 0.530 9.567 1.00 98.00 133 GLY A C 1
ATOM 1028 O O . GLY A 1 133 ? -11.971 0.545 9.346 1.00 98.00 133 GLY A O 1
ATOM 1029 N N . CYS A 1 134 ? -9.867 0.152 8.663 1.00 97.38 134 CYS A N 1
ATOM 1030 C CA . CYS A 1 134 ? -10.192 -0.307 7.318 1.00 97.38 134 CYS A CA 1
ATOM 1031 C C . CYS A 1 134 ? -9.188 -1.359 6.831 1.00 97.38 134 CYS A C 1
ATOM 1033 O O . CYS A 1 134 ? -8.105 -1.494 7.405 1.00 97.38 134 CYS A O 1
ATOM 1035 N N . GLY A 1 135 ? -9.579 -2.106 5.802 1.00 95.62 135 GLY A N 1
ATOM 1036 C CA . GLY A 1 135 ? -8.744 -3.070 5.087 1.00 95.62 135 GLY A CA 1
ATOM 1037 C C . GLY A 1 135 ? -9.432 -3.521 3.808 1.00 95.62 135 GLY A C 1
ATOM 1038 O O . GLY A 1 135 ? -10.656 -3.445 3.709 1.00 95.62 135 GLY A O 1
ATOM 1039 N N . VAL A 1 136 ? -8.659 -3.959 2.822 1.00 94.69 136 VAL A N 1
ATOM 1040 C CA . VAL A 1 136 ? -9.168 -4.423 1.528 1.00 94.69 136 VAL A CA 1
ATOM 1041 C C . VAL A 1 136 ? -8.495 -5.739 1.172 1.00 94.69 136 VAL A C 1
ATOM 1043 O O . VAL A 1 136 ? -7.304 -5.902 1.409 1.00 94.69 136 VAL A O 1
ATOM 1046 N N . SER A 1 137 ? -9.254 -6.674 0.613 1.00 93.88 137 SER A N 1
ATOM 1047 C CA . SER A 1 137 ? -8.728 -7.834 -0.098 1.00 93.88 137 SER A CA 1
ATOM 1048 C C . SER A 1 137 ? -8.916 -7.596 -1.595 1.00 93.88 137 SER A C 1
ATOM 1050 O O . SER A 1 137 ? -10.037 -7.552 -2.094 1.00 93.88 137 SER A O 1
ATOM 1052 N N . VAL A 1 138 ? -7.813 -7.358 -2.295 1.00 91.69 138 VAL A N 1
ATOM 1053 C CA . VAL A 1 138 ? -7.781 -7.047 -3.725 1.00 91.69 138 VAL A CA 1
ATOM 1054 C C . VAL A 1 138 ? -7.554 -8.340 -4.497 1.00 91.69 138 VAL A C 1
ATOM 1056 O O . VAL A 1 138 ? -6.569 -9.020 -4.216 1.00 91.69 138 VAL A O 1
ATOM 1059 N N . PRO A 1 139 ? -8.400 -8.715 -5.467 1.00 90.00 139 PRO A N 1
ATOM 1060 C CA . PRO A 1 139 ? -8.087 -9.850 -6.323 1.00 90.00 139 PRO A CA 1
ATOM 1061 C C . PRO A 1 139 ? -6.900 -9.514 -7.232 1.00 90.00 139 PRO A C 1
ATOM 1063 O O . PRO A 1 139 ? -6.904 -8.499 -7.926 1.00 90.00 139 PRO A O 1
ATOM 1066 N N . VAL A 1 140 ? -5.911 -10.398 -7.262 1.00 88.88 140 VAL A N 1
ATOM 1067 C CA . VAL A 1 140 ? -4.780 -10.351 -8.190 1.00 88.88 140 VAL A CA 1
ATOM 1068 C C . VAL A 1 140 ? -4.914 -11.573 -9.098 1.00 88.88 140 VAL A C 1
ATOM 1070 O O . VAL A 1 140 ? -4.626 -12.709 -8.721 1.00 88.88 140 VAL A O 1
ATOM 1073 N N . GLY A 1 141 ? -5.508 -11.352 -10.268 1.00 85.19 141 GLY A N 1
ATOM 1074 C CA . GLY A 1 141 ? -5.851 -12.426 -11.199 1.00 85.19 141 GLY A CA 1
ATOM 1075 C C . GLY A 1 141 ? -6.841 -13.435 -10.618 1.00 85.19 141 GLY A C 1
ATOM 1076 O O . GLY A 1 141 ? -7.626 -13.156 -9.694 1.00 85.19 141 GLY A O 1
ATOM 1077 N N . LYS A 1 142 ? -6.819 -14.646 -11.177 1.00 84.69 142 LYS A N 1
ATOM 1078 C CA . LYS A 1 142 ? -7.803 -15.679 -10.837 1.00 84.69 142 LYS A CA 1
ATOM 1079 C C . LYS A 1 142 ? -7.664 -16.227 -9.413 1.00 84.69 142 LYS A C 1
ATOM 1081 O O . LYS A 1 142 ? -8.673 -16.317 -8.715 1.00 84.69 142 LYS A O 1
ATOM 1086 N N . HIS A 1 143 ? -6.446 -16.534 -8.970 1.00 85.81 143 HIS A N 1
ATOM 1087 C CA . HIS A 1 143 ? -6.205 -17.323 -7.752 1.00 85.81 143 HIS A CA 1
ATOM 1088 C C . HIS A 1 143 ? -5.599 -16.549 -6.577 1.00 85.81 143 HIS A C 1
ATOM 1090 O O . HIS A 1 143 ? -5.516 -17.107 -5.485 1.00 85.81 143 HIS A O 1
ATOM 1096 N N . HIS A 1 144 ? -5.198 -15.287 -6.757 1.00 88.81 144 HIS A N 1
ATOM 1097 C CA . HIS A 1 144 ? -4.486 -14.549 -5.715 1.00 88.81 144 HIS A CA 1
ATOM 1098 C C . HIS A 1 144 ? -5.347 -13.436 -5.132 1.00 88.81 144 HIS A C 1
ATOM 1100 O O . HIS A 1 144 ? -6.173 -12.819 -5.811 1.00 88.81 144 HIS A O 1
ATOM 1106 N N . ALA A 1 145 ? -5.137 -13.176 -3.850 1.00 91.75 145 ALA A N 1
ATOM 1107 C CA . ALA A 1 145 ? -5.605 -11.988 -3.173 1.00 91.75 145 ALA A CA 1
ATOM 1108 C C . ALA A 1 145 ? -4.410 -11.251 -2.577 1.00 91.75 145 ALA A C 1
ATOM 1110 O O . ALA A 1 145 ? -3.489 -11.860 -2.034 1.00 91.75 145 ALA A O 1
ATOM 1111 N N . TRP A 1 146 ? -4.463 -9.930 -2.637 1.00 93.06 146 TRP A N 1
ATOM 1112 C CA . TRP A 1 146 ? -3.551 -9.064 -1.921 1.00 93.06 146 TRP A CA 1
ATOM 1113 C C . TRP A 1 146 ? -4.309 -8.330 -0.829 1.00 93.06 146 TRP A C 1
ATOM 1115 O O . TRP A 1 146 ? -5.310 -7.666 -1.103 1.00 93.06 146 TRP A O 1
ATOM 1125 N N . ILE A 1 147 ? -3.870 -8.455 0.420 1.00 93.44 147 ILE A N 1
ATOM 1126 C CA . ILE A 1 147 ? -4.447 -7.670 1.506 1.00 93.44 147 ILE A CA 1
ATOM 1127 C C . ILE A 1 147 ? -3.738 -6.325 1.583 1.00 93.44 147 ILE A C 1
ATOM 1129 O O . ILE A 1 147 ? -2.534 -6.222 1.816 1.00 93.44 147 ILE A O 1
ATOM 1133 N N . SER A 1 148 ? -4.535 -5.277 1.429 1.00 91.12 148 SER A N 1
ATOM 1134 C CA . SER A 1 148 ? -4.087 -3.903 1.264 1.00 91.12 148 SER A CA 1
ATOM 1135 C C . SER A 1 148 ? -4.824 -2.988 2.230 1.00 91.12 148 SER A C 1
ATOM 1137 O O . SER A 1 148 ? -5.891 -3.306 2.756 1.00 91.12 148 SER A O 1
ATOM 1139 N N . ILE A 1 149 ? -4.264 -1.801 2.447 1.00 90.75 149 ILE A N 1
ATOM 1140 C CA . ILE A 1 149 ? -4.910 -0.714 3.194 1.00 90.75 149 ILE A CA 1
ATOM 1141 C C . ILE A 1 149 ? -5.389 -1.116 4.596 1.00 90.75 149 ILE A C 1
ATOM 1143 O O . ILE A 1 149 ? -6.411 -0.654 5.093 1.00 90.75 149 ILE A O 1
ATOM 1147 N N . VAL A 1 150 ? -4.626 -1.970 5.279 1.00 94.12 150 VAL A N 1
ATOM 1148 C CA . VAL A 1 150 ? -4.916 -2.312 6.674 1.00 94.12 150 VAL A CA 1
ATOM 1149 C C . VAL A 1 150 ? -4.455 -1.165 7.565 1.00 94.12 150 VAL A C 1
ATOM 1151 O O . VAL A 1 150 ? -3.260 -0.966 7.790 1.00 94.12 150 VAL A O 1
ATOM 1154 N N . ALA A 1 151 ? -5.412 -0.390 8.068 1.00 94.94 151 ALA A N 1
ATOM 1155 C CA . ALA A 1 151 ? -5.139 0.781 8.889 1.00 94.94 151 ALA A CA 1
ATOM 1156 C C . ALA A 1 151 ? -6.158 0.925 10.022 1.00 94.94 151 ALA A C 1
ATOM 1158 O O . ALA A 1 151 ? -7.339 0.620 9.872 1.00 94.94 151 ALA A O 1
ATOM 1159 N N . VAL A 1 152 ? -5.689 1.418 11.168 1.00 97.06 152 VAL A N 1
ATOM 1160 C CA . VAL A 1 152 ? -6.496 1.726 12.356 1.00 97.06 152 VAL A CA 1
ATOM 1161 C C . VAL A 1 152 ? -6.078 3.103 12.855 1.00 97.06 152 VAL A C 1
ATOM 1163 O O . VAL A 1 152 ? -4.872 3.380 12.955 1.00 97.06 152 VAL A O 1
ATOM 1166 N N . VAL A 1 153 ? -7.058 3.956 13.171 1.00 97.00 153 VAL A N 1
ATOM 1167 C CA . VAL A 1 153 ? -6.789 5.297 13.712 1.00 97.00 153 VAL A CA 1
ATOM 1168 C C . VAL A 1 153 ? -5.951 5.190 14.994 1.00 97.00 153 VAL A C 1
ATOM 1170 O O . VAL A 1 153 ? -6.169 4.253 15.772 1.00 97.00 153 VAL A O 1
ATOM 1173 N N . PRO A 1 154 ? -4.975 6.090 15.226 1.00 94.88 154 PRO A N 1
ATOM 1174 C CA . PRO A 1 154 ? -4.053 6.002 16.361 1.00 94.88 154 PRO A CA 1
ATOM 1175 C C . PRO A 1 154 ? -4.739 5.761 17.709 1.00 94.88 154 PRO A C 1
ATOM 1177 O O . PRO A 1 154 ? -4.314 4.887 18.463 1.00 94.88 154 PRO A O 1
ATOM 1180 N N . GLU A 1 155 ? -5.851 6.457 17.944 1.00 94.75 155 GLU A N 1
ATOM 1181 C CA . GLU A 1 155 ? -6.643 6.450 19.176 1.00 94.75 155 GLU A CA 1
ATOM 1182 C C . GLU A 1 155 ? -7.229 5.069 19.504 1.00 94.75 155 GLU A C 1
ATOM 1184 O O . GLU A 1 155 ? -7.566 4.789 20.651 1.00 94.75 155 GLU A O 1
ATOM 1189 N N . MET A 1 156 ? -7.344 4.188 18.507 1.00 96.19 156 MET A N 1
ATOM 1190 C CA . MET A 1 156 ? -8.009 2.886 18.614 1.00 96.19 156 MET A CA 1
ATOM 1191 C C . MET A 1 156 ? -7.064 1.707 18.359 1.00 96.19 156 MET A C 1
ATOM 1193 O O . MET A 1 156 ? -7.497 0.557 18.238 1.00 96.19 156 MET A O 1
ATOM 1197 N N . ARG A 1 157 ? -5.751 1.952 18.281 1.00 93.25 157 ARG A N 1
ATOM 1198 C CA . ARG A 1 157 ? -4.752 0.881 18.160 1.00 93.25 157 ARG A CA 1
ATOM 1199 C C . ARG A 1 157 ? -4.708 0.024 19.427 1.00 93.25 157 ARG A C 1
ATOM 1201 O O . ARG A 1 157 ? -5.220 0.390 20.477 1.00 93.25 157 ARG A O 1
ATOM 1208 N N . ARG A 1 158 ? -4.104 -1.167 19.311 1.00 89.50 158 ARG A N 1
ATOM 1209 C CA . ARG A 1 158 ? -3.975 -2.177 20.390 1.00 89.50 158 ARG A CA 1
ATOM 1210 C C . ARG A 1 158 ? -5.295 -2.764 20.913 1.00 89.50 158 ARG A C 1
ATOM 1212 O O . ARG A 1 158 ? -5.266 -3.653 21.755 1.00 89.50 158 ARG A O 1
ATOM 1219 N N . GLN A 1 159 ? -6.423 -2.395 20.313 1.00 92.69 159 GLN A N 1
ATOM 1220 C CA . GLN A 1 159 ? -7.759 -2.904 20.629 1.00 92.69 159 GLN A CA 1
ATOM 1221 C C . GLN A 1 159 ? -8.158 -4.178 19.853 1.00 92.69 159 GLN A C 1
ATOM 1223 O O . GLN A 1 159 ? -9.326 -4.554 19.834 1.00 92.69 159 GLN A O 1
ATOM 1228 N N . GLY A 1 160 ? -7.212 -4.835 19.167 1.00 90.94 160 GLY A N 1
ATOM 1229 C CA . GLY A 1 160 ? -7.461 -6.041 18.355 1.00 90.94 160 GLY A CA 1
ATOM 1230 C C . GLY A 1 160 ? -8.185 -5.796 17.020 1.00 90.94 160 GLY A C 1
ATOM 1231 O O . GLY A 1 160 ? -8.502 -6.748 16.317 1.00 90.94 160 GLY A O 1
ATOM 1232 N N . ILE A 1 161 ? -8.423 -4.535 16.645 1.00 94.94 161 ILE A N 1
ATOM 1233 C CA . ILE A 1 161 ? -9.197 -4.155 15.449 1.00 94.94 161 ILE A CA 1
ATOM 1234 C C . ILE A 1 161 ? -8.548 -4.667 14.155 1.00 94.94 161 ILE A C 1
ATOM 1236 O O . ILE A 1 161 ? -9.237 -5.227 13.309 1.00 94.94 161 ILE A O 1
ATOM 1240 N N . ALA A 1 162 ? -7.223 -4.531 14.022 1.00 94.00 162 ALA A N 1
ATOM 1241 C CA . ALA A 1 162 ? -6.497 -5.008 12.843 1.00 94.00 162 ALA A CA 1
ATOM 1242 C C . ALA A 1 162 ? -6.633 -6.529 12.647 1.00 94.00 162 ALA A C 1
ATOM 1244 O O . ALA A 1 162 ? -6.789 -6.972 11.516 1.00 94.00 162 ALA A O 1
ATOM 1245 N N . ASN A 1 163 ? -6.663 -7.319 13.731 1.00 90.81 163 ASN A N 1
ATOM 1246 C CA . ASN A 1 163 ? -6.887 -8.768 13.651 1.00 90.81 163 ASN A CA 1
ATOM 1247 C C . ASN A 1 163 ? -8.275 -9.093 13.080 1.00 90.81 163 ASN A C 1
ATOM 1249 O O . ASN A 1 163 ? -8.398 -9.981 12.244 1.00 90.81 163 ASN A O 1
ATOM 1253 N N . GLU A 1 164 ? -9.321 -8.374 13.502 1.00 92.06 164 GLU A N 1
ATOM 1254 C CA . GLU A 1 164 ? -10.680 -8.600 12.988 1.00 92.06 164 GLU A CA 1
ATOM 1255 C C . GLU A 1 164 ? -10.831 -8.157 11.527 1.00 92.06 164 GLU A C 1
ATOM 1257 O O . GLU A 1 164 ? -11.517 -8.827 10.757 1.00 92.06 164 GLU A O 1
ATOM 1262 N N . ILE A 1 165 ? -10.162 -7.069 11.127 1.00 95.75 165 ILE A N 1
ATOM 1263 C CA . ILE A 1 165 ? -10.095 -6.637 9.723 1.00 95.75 165 ILE A CA 1
ATOM 1264 C C . ILE A 1 165 ? -9.392 -7.703 8.880 1.00 95.75 165 ILE A C 1
ATOM 1266 O O . ILE A 1 165 ? -9.942 -8.146 7.877 1.00 95.75 165 ILE A O 1
ATOM 1270 N N . MET A 1 166 ? -8.212 -8.157 9.311 1.00 93.75 166 MET A N 1
ATOM 1271 C CA . MET A 1 166 ? -7.463 -9.205 8.620 1.00 93.75 166 MET A CA 1
ATOM 1272 C C . MET A 1 166 ? -8.278 -10.486 8.483 1.00 93.75 166 MET A C 1
ATOM 1274 O O . MET A 1 166 ? -8.348 -11.047 7.396 1.00 93.75 166 MET A O 1
ATOM 1278 N N . ARG A 1 167 ? -8.946 -10.924 9.557 1.00 90.62 167 ARG A N 1
ATOM 1279 C CA . ARG A 1 167 ? -9.820 -12.098 9.521 1.00 90.62 167 ARG A CA 1
ATOM 1280 C C . ARG A 1 167 ? -10.926 -11.934 8.479 1.00 90.62 167 ARG A C 1
ATOM 1282 O O . ARG A 1 167 ? -11.182 -12.879 7.740 1.00 90.62 167 ARG A O 1
ATOM 1289 N N . ALA A 1 168 ? -11.560 -10.762 8.392 1.00 92.94 168 ALA A N 1
ATOM 1290 C CA . ALA A 1 168 ? -12.577 -10.487 7.376 1.00 92.94 168 ALA A CA 1
ATOM 1291 C C . ALA A 1 168 ? -11.999 -10.543 5.951 1.00 92.94 168 ALA A C 1
ATOM 1293 O O . ALA A 1 168 ? -12.577 -11.213 5.096 1.00 92.94 168 ALA A O 1
ATOM 1294 N N . CYS A 1 169 ? -10.838 -9.923 5.716 1.00 94.06 169 CYS A N 1
ATOM 1295 C CA . CYS A 1 169 ? -10.155 -9.958 4.421 1.00 94.06 169 CYS A CA 1
ATOM 1296 C C . CYS A 1 169 ? -9.763 -11.384 4.008 1.00 94.06 169 CYS A C 1
ATOM 1298 O O . CYS A 1 169 ? -10.067 -11.796 2.894 1.00 94.06 169 CYS A O 1
ATOM 1300 N N . VAL A 1 170 ? -9.136 -12.152 4.904 1.00 91.44 170 VAL A N 1
ATOM 1301 C CA . VAL A 1 170 ? -8.726 -13.542 4.643 1.00 91.44 170 VAL A CA 1
ATOM 1302 C C . VAL A 1 170 ? -9.945 -14.431 4.404 1.00 91.44 170 VAL A C 1
ATOM 1304 O O . VAL A 1 170 ? -9.980 -15.162 3.422 1.00 91.44 170 VAL A O 1
ATOM 1307 N N . THR A 1 171 ? -10.979 -14.327 5.245 1.00 89.62 171 THR A N 1
ATOM 1308 C CA . THR A 1 171 ? -12.217 -15.109 5.071 1.00 89.62 171 THR A CA 1
ATOM 1309 C C . THR A 1 171 ? -12.863 -14.814 3.719 1.00 89.62 171 THR A C 1
ATOM 1311 O O . THR A 1 171 ? -13.298 -15.737 3.038 1.00 89.62 171 THR A O 1
ATOM 1314 N N . LYS A 1 172 ? -12.903 -13.539 3.305 1.00 91.56 172 LYS A N 1
ATOM 1315 C CA . LYS A 1 172 ? -13.458 -13.149 2.006 1.00 91.56 172 LYS A CA 1
ATOM 1316 C C . LYS A 1 172 ? -12.628 -13.680 0.842 1.00 91.56 172 LYS A C 1
ATOM 1318 O O . LYS A 1 172 ? -13.209 -14.238 -0.079 1.00 91.56 172 LYS A O 1
ATOM 1323 N N . ALA A 1 173 ? -11.303 -13.544 0.906 1.00 90.38 173 ALA A N 1
ATOM 1324 C CA . ALA A 1 173 ? -10.392 -14.076 -0.102 1.00 90.38 173 ALA A CA 1
ATOM 1325 C C . ALA A 1 173 ? -10.614 -15.582 -0.306 1.00 90.38 173 ALA A C 1
ATOM 1327 O O . ALA A 1 173 ? -10.849 -16.030 -1.424 1.00 90.38 173 ALA A O 1
ATOM 1328 N N . LEU A 1 174 ? -10.635 -16.348 0.785 1.00 86.75 174 LEU A N 1
ATOM 1329 C CA . LEU A 1 174 ? -10.823 -17.796 0.734 1.00 86.75 174 LEU A CA 1
ATOM 1330 C C . LEU A 1 174 ? -12.220 -18.182 0.225 1.00 86.75 174 LEU A C 1
ATOM 1332 O O . LEU A 1 174 ? -12.342 -19.105 -0.575 1.00 86.75 174 LEU A O 1
ATOM 1336 N N . ALA A 1 175 ? -13.267 -17.457 0.637 1.00 87.75 175 ALA A N 1
ATOM 1337 C CA . ALA A 1 175 ? -14.627 -17.666 0.133 1.00 87.75 175 ALA A CA 1
ATOM 1338 C C . ALA A 1 175 ? -14.753 -17.389 -1.377 1.00 87.75 175 ALA A C 1
ATOM 1340 O O . ALA A 1 175 ? -15.560 -18.025 -2.048 1.00 87.75 175 ALA A O 1
ATOM 1341 N N . ASP A 1 176 ? -13.932 -16.485 -1.916 1.00 88.81 176 ASP A N 1
ATOM 1342 C CA . ASP A 1 176 ? -13.847 -16.189 -3.351 1.00 88.81 176 ASP A CA 1
ATOM 1343 C C . ASP A 1 176 ? -12.932 -17.162 -4.118 1.00 88.81 176 ASP A C 1
ATOM 1345 O O . ASP A 1 176 ? -12.639 -16.938 -5.295 1.00 88.81 176 ASP A O 1
ATOM 1349 N N . GLY A 1 177 ? -12.425 -18.212 -3.463 1.00 87.00 177 GLY A N 1
ATOM 1350 C CA . GLY A 1 177 ? -11.472 -19.148 -4.060 1.00 87.00 177 GLY A CA 1
ATOM 1351 C C . GLY A 1 177 ? -10.096 -18.532 -4.330 1.00 87.00 177 GLY A C 1
ATOM 1352 O O . GLY A 1 177 ? -9.365 -19.015 -5.195 1.00 87.00 177 GLY A O 1
ATOM 1353 N N . LYS A 1 178 ? -9.733 -17.449 -3.627 1.00 88.69 178 LYS A N 1
ATOM 1354 C CA . LYS A 1 178 ? -8.388 -16.862 -3.676 1.00 88.69 178 LYS A CA 1
ATOM 1355 C C . LYS A 1 178 ? -7.485 -17.632 -2.722 1.00 88.69 178 LYS A C 1
ATOM 1357 O O . LYS A 1 178 ? -7.578 -17.510 -1.502 1.00 88.69 178 LYS A O 1
ATOM 1362 N N . ILE A 1 179 ? -6.649 -18.460 -3.324 1.00 78.94 179 ILE A N 1
ATOM 1363 C CA . ILE A 1 179 ? -5.824 -19.473 -2.681 1.00 78.94 179 ILE A CA 1
ATOM 1364 C C . ILE A 1 179 ? -4.574 -18.842 -2.067 1.00 78.94 179 ILE A C 1
ATOM 1366 O O . ILE A 1 179 ? -4.242 -19.121 -0.917 1.00 78.94 179 ILE A O 1
ATOM 1370 N N . ILE A 1 180 ? -3.912 -17.959 -2.818 1.00 80.38 180 ILE A N 1
ATOM 1371 C CA . ILE A 1 180 ? -2.645 -17.344 -2.420 1.00 80.38 180 ILE A CA 1
ATOM 1372 C C . ILE A 1 180 ? -2.924 -15.938 -1.899 1.00 80.38 180 ILE A C 1
ATOM 1374 O O . ILE A 1 180 ? -3.449 -15.092 -2.623 1.00 80.38 180 ILE A O 1
ATOM 1378 N N . ASN A 1 181 ? -2.574 -15.692 -0.637 1.00 86.50 181 ASN A N 1
ATOM 1379 C CA . ASN A 1 181 ? -2.865 -14.436 0.045 1.00 86.50 181 ASN A CA 1
ATOM 1380 C C . ASN A 1 181 ? -1.576 -13.723 0.468 1.00 86.50 181 ASN A C 1
ATOM 1382 O O . ASN A 1 181 ? -0.875 -14.189 1.371 1.00 86.50 181 ASN A O 1
ATOM 1386 N N . GLY A 1 182 ? -1.267 -12.621 -0.217 1.00 92.62 182 GLY A N 1
ATOM 1387 C CA . GLY A 1 182 ? -0.064 -11.818 -0.012 1.00 92.62 182 GLY A CA 1
ATOM 1388 C C . GLY A 1 182 ? -0.350 -10.464 0.635 1.00 92.62 182 GLY A C 1
ATOM 1389 O O . GLY A 1 182 ? -1.452 -9.926 0.538 1.00 92.62 182 GLY A O 1
ATOM 1390 N N . LEU A 1 183 ? 0.649 -9.898 1.309 1.00 94.12 183 LEU A N 1
ATOM 1391 C CA . LEU A 1 183 ? 0.626 -8.519 1.801 1.00 94.12 183 LEU A CA 1
ATOM 1392 C C . LEU A 1 183 ? 2.039 -7.952 1.942 1.00 94.12 183 LEU A C 1
ATOM 1394 O O . LEU A 1 183 ? 3.023 -8.689 1.948 1.00 94.12 183 LEU A O 1
ATOM 1398 N N . ASP A 1 184 ? 2.127 -6.634 2.127 1.00 93.56 184 ASP A N 1
ATOM 1399 C CA . ASP A 1 184 ? 3.376 -5.955 2.474 1.00 93.56 184 ASP A CA 1
ATOM 1400 C C . ASP A 1 184 ? 3.272 -5.310 3.853 1.00 93.56 184 ASP A C 1
ATOM 1402 O O . ASP A 1 184 ? 2.521 -4.358 4.092 1.00 93.56 184 ASP A O 1
ATOM 1406 N N . ALA A 1 185 ? 4.035 -5.854 4.791 1.00 91.75 185 ALA A N 1
ATOM 1407 C CA . ALA A 1 185 ? 3.957 -5.509 6.191 1.00 91.75 185 ALA A CA 1
ATOM 1408 C C . ALA A 1 185 ? 4.884 -4.352 6.547 1.00 91.75 185 ALA A C 1
ATOM 1410 O O . ALA A 1 185 ? 6.096 -4.450 6.403 1.00 91.75 185 ALA A O 1
ATOM 1411 N N . THR A 1 186 ? 4.332 -3.273 7.104 1.00 89.75 186 THR A N 1
ATOM 1412 C CA . THR A 1 186 ? 5.145 -2.344 7.912 1.00 89.75 186 THR A CA 1
ATOM 1413 C C . THR A 1 186 ? 5.667 -3.065 9.164 1.00 89.75 186 THR A C 1
ATOM 1415 O O . THR A 1 186 ? 5.028 -4.033 9.581 1.00 89.75 186 THR A O 1
ATOM 1418 N N . PRO A 1 187 ? 6.730 -2.580 9.837 1.00 87.00 187 PRO A N 1
ATOM 1419 C CA . PRO A 1 187 ? 7.205 -3.190 11.086 1.00 87.00 187 PRO A CA 1
ATOM 1420 C C . PRO A 1 187 ? 6.095 -3.378 12.133 1.00 87.00 187 PRO A C 1
ATOM 1422 O O . PRO A 1 187 ? 5.973 -4.429 12.755 1.00 87.00 187 PRO A O 1
ATOM 1425 N N . LEU A 1 188 ? 5.192 -2.395 12.262 1.00 84.56 188 LEU A N 1
ATOM 1426 C CA . LEU A 1 188 ? 4.027 -2.512 13.143 1.00 84.56 188 LEU A CA 1
ATOM 1427 C C . LEU A 1 188 ? 3.045 -3.599 12.669 1.00 84.56 188 LEU A C 1
ATOM 1429 O O . LEU A 1 188 ? 2.545 -4.376 13.483 1.00 84.56 188 LEU A O 1
ATOM 1433 N N . GLY A 1 189 ? 2.761 -3.646 11.364 1.00 88.69 189 GLY A N 1
ATOM 1434 C CA . GLY A 1 189 ? 1.857 -4.628 10.762 1.00 88.69 189 GLY A CA 1
ATOM 1435 C C . GLY A 1 189 ? 2.385 -6.062 10.843 1.00 88.69 189 GLY A C 1
ATOM 1436 O O . GLY A 1 189 ? 1.608 -6.974 11.102 1.00 88.69 189 GLY A O 1
ATOM 1437 N N . HIS A 1 190 ? 3.698 -6.261 10.716 1.00 90.69 190 HIS A N 1
ATOM 1438 C CA . HIS A 1 190 ? 4.349 -7.576 10.763 1.00 90.69 190 HIS A CA 1
ATOM 1439 C C . HIS A 1 190 ? 3.969 -8.366 12.026 1.00 90.69 190 HIS A C 1
ATOM 1441 O O . HIS A 1 190 ? 3.541 -9.517 11.941 1.00 90.69 190 HIS A O 1
ATOM 1447 N N . THR A 1 191 ? 3.945 -7.692 13.183 1.00 85.06 191 THR A N 1
ATOM 1448 C CA . THR A 1 191 ? 3.543 -8.286 14.476 1.00 85.06 191 THR A CA 1
ATOM 1449 C C . THR A 1 191 ? 2.088 -8.777 14.529 1.00 85.06 191 THR A C 1
ATOM 1451 O O . THR A 1 191 ? 1.737 -9.627 15.354 1.00 85.06 191 THR A O 1
ATOM 1454 N N . VAL A 1 192 ? 1.218 -8.222 13.682 1.00 88.81 192 VAL A N 1
ATOM 1455 C CA . VAL A 1 192 ? -0.185 -8.627 13.532 1.00 88.81 192 VAL A CA 1
ATOM 1456 C C . VAL A 1 192 ? -0.246 -9.843 12.614 1.00 88.81 192 VAL A C 1
ATOM 1458 O O . VAL A 1 192 ? -0.805 -10.876 12.985 1.00 88.81 192 VAL A O 1
ATOM 1461 N N . TYR A 1 193 ? 0.375 -9.748 11.441 1.00 92.31 193 TYR A N 1
ATOM 1462 C CA . TYR A 1 193 ? 0.240 -10.744 10.380 1.00 92.31 193 TYR A CA 1
ATOM 1463 C C . TYR A 1 193 ? 0.939 -12.064 10.705 1.00 92.31 193 TYR A C 1
ATOM 1465 O O . TYR A 1 193 ? 0.379 -13.123 10.428 1.00 92.31 193 TYR A O 1
ATOM 1473 N N . GLY A 1 194 ? 2.087 -12.036 11.390 1.00 90.81 194 GLY A N 1
ATOM 1474 C CA . GLY A 1 194 ? 2.758 -13.262 11.839 1.00 90.81 194 GLY A CA 1
ATOM 1475 C C . GLY A 1 194 ? 1.863 -14.138 12.726 1.00 90.81 194 GLY A C 1
ATOM 1476 O O . GLY A 1 194 ? 1.865 -15.360 12.608 1.00 90.81 194 GLY A O 1
ATOM 1477 N N . THR A 1 195 ? 0.990 -13.524 13.539 1.00 87.94 195 THR A N 1
ATOM 1478 C CA . THR A 1 195 ? 0.021 -14.276 14.362 1.00 87.94 195 THR A CA 1
ATOM 1479 C C . THR A 1 195 ? -1.125 -14.908 13.575 1.00 87.94 195 THR A C 1
ATOM 1481 O O . THR A 1 195 ? -1.882 -15.687 14.138 1.00 87.94 195 THR A O 1
ATOM 1484 N N . LEU A 1 196 ? -1.243 -14.598 12.283 1.00 89.81 196 LEU A N 1
ATOM 1485 C CA . LEU A 1 196 ? -2.236 -15.145 11.354 1.00 89.81 196 LEU A CA 1
ATOM 1486 C C . LEU A 1 196 ? -1.629 -16.193 10.404 1.00 89.81 196 LEU A C 1
ATOM 1488 O O . LEU A 1 196 ? -2.275 -16.585 9.433 1.00 89.81 196 LEU A O 1
ATOM 1492 N N . GLY A 1 197 ? -0.389 -16.624 10.663 1.00 91.69 197 GLY A N 1
ATOM 1493 C CA . GLY A 1 197 ? 0.313 -17.602 9.834 1.00 91.69 197 GLY A CA 1
ATOM 1494 C C . GLY A 1 197 ? 0.962 -17.018 8.580 1.00 91.69 197 GLY A C 1
ATOM 1495 O O . GLY A 1 197 ? 1.285 -17.762 7.658 1.00 91.69 197 GLY A O 1
ATOM 1496 N N . TYR A 1 198 ? 1.156 -15.698 8.524 1.00 94.62 198 TYR A N 1
ATOM 1497 C CA . TYR A 1 198 ? 1.959 -15.091 7.466 1.00 94.62 198 TYR A CA 1
ATOM 1498 C C . TYR A 1 198 ? 3.444 -15.356 7.710 1.00 94.62 198 TYR A C 1
ATOM 1500 O O . TYR A 1 198 ? 3.926 -15.237 8.839 1.00 94.62 198 TYR A O 1
ATOM 1508 N N . LYS A 1 199 ? 4.158 -15.707 6.642 1.00 95.25 199 LYS A N 1
ATOM 1509 C CA . LYS A 1 199 ? 5.602 -15.954 6.632 1.00 95.25 199 LYS A CA 1
ATOM 1510 C C . LYS A 1 199 ? 6.288 -14.935 5.724 1.00 95.25 199 LYS A C 1
ATOM 1512 O O . LYS A 1 199 ? 5.704 -14.496 4.733 1.00 95.25 199 LYS A O 1
ATOM 1517 N N . ASP A 1 200 ? 7.514 -14.572 6.078 1.00 95.19 200 ASP A N 1
ATOM 1518 C CA . ASP A 1 200 ? 8.307 -13.578 5.356 1.00 95.19 200 ASP A CA 1
ATOM 1519 C C . ASP A 1 200 ? 8.840 -14.152 4.036 1.00 95.19 200 ASP A C 1
ATOM 1521 O O . ASP A 1 200 ? 9.369 -15.264 4.000 1.00 95.19 200 ASP A O 1
ATOM 1525 N N . ALA A 1 201 ? 8.730 -13.371 2.962 1.00 94.25 201 ALA A N 1
ATOM 1526 C CA . ALA A 1 201 ? 9.294 -13.679 1.653 1.00 94.25 201 ALA A CA 1
ATOM 1527 C C . ALA A 1 201 ? 10.598 -12.896 1.427 1.00 94.25 201 ALA A C 1
ATOM 1529 O O . ALA A 1 201 ? 11.685 -13.468 1.459 1.00 94.25 201 ALA A O 1
ATOM 1530 N N . TYR A 1 202 ? 10.496 -11.580 1.225 1.00 92.75 202 TYR A N 1
ATOM 1531 C CA . TYR A 1 202 ? 11.625 -10.663 1.033 1.00 92.75 202 TYR A CA 1
ATOM 1532 C C . TYR A 1 202 ? 11.240 -9.242 1.459 1.00 92.75 202 TYR A C 1
ATOM 1534 O O . TYR A 1 202 ? 10.066 -8.957 1.704 1.00 92.75 202 TYR A O 1
ATOM 1542 N N . ARG A 1 203 ? 12.214 -8.333 1.585 1.00 92.50 203 ARG A N 1
ATOM 1543 C CA . ARG A 1 203 ? 11.938 -6.948 1.992 1.00 92.50 203 ARG A CA 1
ATOM 1544 C C . ARG A 1 203 ? 11.844 -6.018 0.791 1.00 92.50 203 ARG A C 1
ATOM 1546 O O . ARG A 1 203 ? 12.466 -6.213 -0.253 1.00 92.50 203 ARG A O 1
ATOM 1553 N N . LEU A 1 204 ? 11.051 -4.979 0.994 1.00 93.25 204 LEU A N 1
ATOM 1554 C CA . LEU A 1 204 ? 10.786 -3.903 0.056 1.00 93.25 204 LEU A CA 1
ATOM 1555 C C . LEU A 1 204 ? 11.094 -2.575 0.726 1.00 93.25 204 LEU A C 1
ATOM 1557 O O . LEU A 1 204 ? 10.852 -2.409 1.920 1.00 93.25 204 LEU A O 1
ATOM 1561 N N . TRP A 1 205 ? 11.519 -1.595 -0.054 1.00 93.75 205 TRP A N 1
ATOM 1562 C CA . TRP A 1 205 ? 11.792 -0.254 0.429 1.00 93.75 205 TRP A CA 1
ATOM 1563 C C . TRP A 1 205 ? 10.943 0.753 -0.308 1.00 93.75 205 TRP A C 1
ATOM 1565 O O . TRP A 1 205 ? 11.099 0.941 -1.513 1.00 93.75 205 TRP A O 1
ATOM 1575 N N . ARG A 1 206 ? 10.086 1.458 0.441 1.00 94.19 206 ARG A N 1
ATOM 1576 C CA . ARG A 1 206 ? 9.599 2.753 -0.021 1.00 94.19 206 ARG A CA 1
ATOM 1577 C C . ARG A 1 206 ? 10.790 3.682 -0.076 1.00 94.19 206 ARG A C 1
ATOM 1579 O O . ARG A 1 206 ? 11.331 4.045 0.968 1.00 94.19 206 ARG A O 1
ATOM 1586 N N . SER A 1 207 ? 11.128 4.093 -1.277 1.00 95.25 207 SER A N 1
ATOM 1587 C CA . SER A 1 207 ? 12.214 5.011 -1.558 1.00 95.25 207 SER A CA 1
ATOM 1588 C C . SER A 1 207 ? 11.681 6.243 -2.272 1.00 95.25 207 SER A C 1
ATOM 1590 O O . SER A 1 207 ? 10.546 6.259 -2.756 1.00 95.25 207 SER A O 1
ATOM 1592 N N . GLN A 1 208 ? 12.494 7.288 -2.319 1.00 96.31 208 GLN A N 1
ATOM 1593 C CA . GLN A 1 208 ? 12.265 8.446 -3.173 1.00 96.31 208 GLN A CA 1
ATOM 1594 C C . GLN A 1 208 ? 13.474 8.686 -4.063 1.00 96.31 208 GLN A C 1
ATOM 1596 O O . GLN A 1 208 ? 14.588 8.379 -3.650 1.00 96.31 208 GLN A O 1
ATOM 1601 N N . PHE A 1 209 ? 13.260 9.282 -5.227 1.00 98.00 209 PHE A N 1
ATOM 1602 C CA . PHE A 1 209 ? 14.330 9.782 -6.087 1.00 98.00 209 PHE A CA 1
ATOM 1603 C C . PHE A 1 209 ? 14.021 11.204 -6.559 1.00 98.00 209 PHE A C 1
ATOM 1605 O O . PHE A 1 209 ? 12.849 11.602 -6.603 1.00 98.00 209 PHE A O 1
ATOM 1612 N N . ASP A 1 210 ? 15.071 11.954 -6.887 1.00 98.00 210 ASP A N 1
ATOM 1613 C CA . ASP A 1 210 ? 14.974 13.297 -7.456 1.00 98.00 210 ASP A CA 1
ATOM 1614 C C . ASP A 1 210 ? 14.743 13.188 -8.965 1.00 98.00 210 ASP A C 1
ATOM 1616 O O . ASP A 1 210 ? 15.473 12.505 -9.682 1.00 98.00 210 ASP A O 1
ATOM 1620 N N . THR A 1 211 ? 13.700 13.841 -9.464 1.00 98.19 211 THR A N 1
ATOM 1621 C CA . THR A 1 211 ? 13.408 13.831 -10.903 1.00 98.19 211 THR A CA 1
ATOM 1622 C C . THR A 1 211 ? 14.399 14.673 -11.708 1.00 98.19 211 THR A C 1
ATOM 1624 O O . THR A 1 211 ? 14.555 14.425 -12.902 1.00 98.19 211 THR A O 1
ATOM 1627 N N . ALA A 1 212 ? 15.089 15.633 -11.079 1.00 97.75 212 ALA A N 1
ATOM 1628 C CA . ALA A 1 212 ? 16.087 16.474 -11.730 1.00 97.75 212 ALA A CA 1
ATOM 1629 C C . ALA A 1 212 ? 17.289 15.660 -12.236 1.00 97.75 212 ALA A C 1
ATOM 1631 O O . ALA A 1 212 ? 17.885 16.037 -13.243 1.00 97.75 212 ALA A O 1
ATOM 1632 N N . GLU A 1 213 ? 17.576 14.498 -11.627 1.00 97.19 213 GLU A N 1
ATOM 1633 C CA . GLU A 1 213 ? 18.535 13.507 -12.154 1.00 97.19 213 GLU A CA 1
ATOM 1634 C C . GLU A 1 213 ? 18.225 13.136 -13.616 1.00 97.19 213 GLU A C 1
ATOM 1636 O O . GLU A 1 213 ? 19.128 12.847 -14.399 1.00 97.19 213 GLU A O 1
ATOM 1641 N N . PHE A 1 214 ? 16.948 13.187 -14.003 1.00 97.62 214 PHE A N 1
ATOM 1642 C CA . PHE A 1 214 ? 16.462 12.759 -15.309 1.00 97.62 214 PHE A CA 1
ATOM 1643 C C . PHE A 1 214 ? 16.124 13.905 -16.268 1.00 97.62 214 PHE A C 1
ATOM 1645 O O . PHE A 1 214 ? 15.668 13.640 -17.382 1.00 97.62 214 PHE A O 1
ATOM 1652 N N . ALA A 1 215 ? 16.358 15.166 -15.887 1.00 93.44 215 ALA A N 1
ATOM 1653 C CA . ALA A 1 215 ? 16.001 16.333 -16.702 1.00 93.44 215 ALA A CA 1
ATOM 1654 C C . ALA A 1 215 ? 16.601 16.271 -18.120 1.00 93.44 215 ALA A C 1
ATOM 1656 O O . ALA A 1 215 ? 15.918 16.575 -19.093 1.00 93.44 215 ALA A O 1
ATOM 1657 N N . ASN A 1 216 ? 17.842 15.783 -18.228 1.00 90.06 216 ASN A N 1
ATOM 1658 C CA . ASN A 1 216 ? 18.568 15.602 -19.489 1.00 90.06 216 ASN A CA 1
ATOM 1659 C C . ASN A 1 216 ? 18.970 14.137 -19.735 1.00 90.06 216 ASN A C 1
ATOM 1661 O O . ASN A 1 216 ? 19.891 13.866 -20.505 1.00 90.06 216 ASN A O 1
ATOM 1665 N N . ALA A 1 217 ? 18.338 13.181 -19.046 1.00 90.56 217 ALA A N 1
ATOM 1666 C CA . ALA A 1 217 ? 18.685 11.775 -19.209 1.00 90.56 217 ALA A CA 1
ATOM 1667 C C . ALA A 1 217 ? 18.234 11.270 -20.584 1.00 90.56 217 ALA A C 1
ATOM 1669 O O . ALA A 1 217 ? 17.042 11.242 -20.891 1.00 90.56 217 ALA A O 1
ATOM 1670 N N . ALA A 1 218 ? 19.199 10.843 -21.397 1.00 92.12 218 ALA A N 1
ATOM 1671 C CA . ALA A 1 218 ? 18.928 10.215 -22.679 1.00 92.12 218 ALA A CA 1
ATOM 1672 C C . ALA A 1 218 ? 18.405 8.780 -22.496 1.00 92.12 218 ALA A C 1
ATOM 1674 O O . ALA A 1 218 ? 18.867 8.027 -21.633 1.00 92.12 218 ALA A O 1
ATOM 1675 N N . TYR A 1 219 ? 17.463 8.401 -23.352 1.00 95.62 219 TYR A N 1
ATOM 1676 C CA . TYR A 1 219 ? 16.963 7.041 -23.529 1.00 95.62 219 TYR A CA 1
ATOM 1677 C C . TYR A 1 219 ? 16.664 6.821 -25.017 1.00 95.62 219 TYR A C 1
ATOM 1679 O O . TYR A 1 219 ? 16.414 7.786 -25.743 1.00 95.62 219 TYR A O 1
ATOM 1687 N N . TYR A 1 220 ? 16.698 5.572 -25.482 1.00 95.19 220 TYR A N 1
ATOM 1688 C CA . TYR A 1 220 ? 16.485 5.243 -26.892 1.00 95.19 220 TYR A CA 1
ATOM 1689 C C . TYR A 1 220 ? 15.007 5.402 -27.250 1.00 95.19 220 TYR A C 1
ATOM 1691 O O . TYR A 1 220 ? 14.181 4.528 -26.989 1.00 95.19 220 TYR A O 1
ATOM 1699 N N . THR A 1 221 ? 14.640 6.557 -27.805 1.00 93.50 221 THR A N 1
ATOM 1700 C CA . THR A 1 221 ? 13.248 6.882 -28.165 1.00 93.50 221 THR A CA 1
ATOM 1701 C C . THR A 1 221 ? 12.674 5.956 -29.239 1.00 93.50 221 THR A C 1
ATOM 1703 O O . THR A 1 221 ? 11.457 5.858 -29.388 1.00 93.50 221 THR A O 1
ATOM 1706 N N . GLU A 1 222 ? 13.528 5.266 -29.993 1.00 94.31 222 GLU A N 1
ATOM 1707 C CA . GLU A 1 222 ? 13.206 4.208 -30.944 1.00 94.31 222 GLU A CA 1
ATOM 1708 C C . GLU A 1 222 ? 12.615 2.968 -30.260 1.00 94.31 222 GLU A C 1
ATOM 1710 O O . GLU A 1 222 ? 11.663 2.400 -30.794 1.00 94.31 222 GLU A O 1
ATOM 1715 N N . HIS A 1 223 ? 13.078 2.628 -29.052 1.00 96.69 223 HIS A N 1
ATOM 1716 C CA . HIS A 1 223 ? 12.644 1.453 -28.284 1.00 96.69 223 HIS A CA 1
ATOM 1717 C C . HIS A 1 223 ? 11.692 1.802 -27.144 1.00 96.69 223 HIS A C 1
ATOM 1719 O O . HIS A 1 223 ? 10.774 1.037 -26.854 1.00 96.69 223 HIS A O 1
ATOM 1725 N N . ILE A 1 224 ? 11.875 2.957 -26.503 1.00 98.31 224 ILE A N 1
ATOM 1726 C CA . ILE A 1 224 ? 11.032 3.424 -25.402 1.00 98.31 224 ILE A CA 1
ATOM 1727 C C . ILE A 1 224 ? 9.919 4.311 -25.955 1.00 98.31 224 ILE A C 1
ATOM 1729 O O . ILE A 1 224 ? 10.142 5.453 -26.362 1.00 98.31 224 ILE A O 1
ATOM 1733 N N . LYS A 1 225 ? 8.694 3.788 -25.951 1.00 97.88 225 LYS A N 1
ATOM 1734 C CA . LYS A 1 225 ? 7.502 4.465 -26.470 1.00 97.88 225 LYS A CA 1
ATOM 1735 C C . LYS A 1 225 ? 6.512 4.775 -25.348 1.00 97.88 225 LYS A C 1
ATOM 1737 O O . LYS A 1 225 ? 6.468 4.043 -24.358 1.00 97.88 225 LYS A O 1
ATOM 1742 N N . PRO A 1 226 ? 5.680 5.821 -25.483 1.00 97.81 226 PRO A N 1
ATOM 1743 C CA . PRO A 1 226 ? 4.525 5.998 -24.611 1.00 97.81 226 PRO A CA 1
ATOM 1744 C C . PRO A 1 226 ? 3.643 4.746 -24.625 1.00 97.81 226 PRO A C 1
ATOM 1746 O O . PRO A 1 226 ? 3.366 4.197 -25.690 1.00 97.81 226 PRO A O 1
ATOM 1749 N N . LEU A 1 227 ? 3.196 4.307 -23.451 1.00 97.62 227 LEU A N 1
ATOM 1750 C CA . LEU A 1 227 ? 2.287 3.172 -23.315 1.00 97.62 227 LEU A CA 1
ATOM 1751 C C . LEU A 1 227 ? 0.861 3.640 -23.628 1.00 97.62 227 LEU A C 1
ATOM 1753 O O . LEU A 1 227 ? 0.309 4.491 -22.927 1.00 97.62 227 LEU A O 1
ATOM 1757 N N . LEU A 1 228 ? 0.258 3.093 -24.682 1.00 95.50 228 LEU A N 1
ATOM 1758 C CA . LEU A 1 228 ? -1.073 3.463 -25.155 1.00 95.50 228 LEU A CA 1
ATOM 1759 C C . LEU A 1 228 ? -2.100 2.378 -24.819 1.00 95.50 228 LEU A C 1
ATOM 1761 O O . LEU A 1 228 ? -1.763 1.233 -24.532 1.00 95.50 228 LEU A O 1
ATOM 1765 N N . LYS A 1 229 ? -3.393 2.716 -24.916 1.00 94.69 229 LYS A N 1
ATOM 1766 C CA . LYS A 1 229 ? -4.497 1.776 -24.638 1.00 94.69 229 LYS A CA 1
ATOM 1767 C C . LYS A 1 229 ? -4.403 0.473 -25.445 1.00 94.69 229 LYS A C 1
ATOM 1769 O O . LYS A 1 229 ? -4.761 -0.580 -24.933 1.00 94.69 229 LYS A O 1
ATOM 1774 N N . LYS A 1 230 ? -3.909 0.540 -26.686 1.00 94.44 230 LYS A N 1
ATOM 1775 C CA . LYS A 1 230 ? -3.710 -0.638 -27.549 1.00 94.44 230 LYS A CA 1
ATOM 1776 C C . LYS A 1 230 ? -2.645 -1.611 -27.023 1.00 94.44 230 LYS A C 1
ATOM 1778 O O . LYS A 1 230 ? -2.684 -2.777 -27.383 1.00 94.44 230 LYS A O 1
ATOM 1783 N N . ASP A 1 231 ? -1.724 -1.139 -26.181 1.00 95.56 231 ASP A N 1
ATOM 1784 C CA . ASP A 1 231 ? -0.626 -1.941 -25.635 1.00 95.56 231 ASP A CA 1
ATOM 1785 C C . ASP A 1 231 ? -1.032 -2.676 -24.341 1.00 95.56 231 ASP A C 1
ATOM 1787 O O . ASP A 1 231 ? -0.281 -3.516 -23.855 1.00 95.56 231 ASP A O 1
ATOM 1791 N N . TYR A 1 232 ? -2.202 -2.378 -23.755 1.00 94.44 232 TYR A N 1
ATOM 1792 C CA . TYR A 1 232 ? -2.580 -2.860 -22.415 1.00 94.44 232 TYR A CA 1
ATOM 1793 C C . TYR A 1 232 ? -2.618 -4.388 -22.315 1.00 94.44 232 TYR A C 1
ATOM 1795 O O . TYR A 1 232 ? -2.100 -4.950 -21.350 1.00 94.44 232 TYR A O 1
ATOM 1803 N N . ASP A 1 233 ? -3.193 -5.064 -23.310 1.00 94.12 233 ASP A N 1
ATOM 1804 C CA . ASP A 1 233 ? -3.281 -6.527 -23.319 1.00 94.12 233 ASP A CA 1
ATOM 1805 C C . ASP A 1 233 ? -1.899 -7.172 -23.445 1.00 94.12 233 ASP A C 1
ATOM 1807 O O . ASP A 1 233 ? -1.606 -8.167 -22.786 1.00 94.12 233 ASP A O 1
ATOM 1811 N N . GLU A 1 234 ? -1.034 -6.601 -24.282 1.00 95.81 234 GLU A N 1
ATOM 1812 C CA . GLU A 1 234 ? 0.327 -7.093 -24.495 1.00 95.81 234 GLU A CA 1
ATOM 1813 C C . GLU A 1 234 ? 1.186 -6.891 -23.241 1.00 95.81 234 GLU A C 1
ATOM 1815 O O . GLU A 1 234 ? 1.831 -7.832 -22.783 1.00 95.81 234 GLU A O 1
ATOM 1820 N N . VAL A 1 235 ? 1.106 -5.709 -22.616 1.00 96.31 235 VAL A N 1
ATOM 1821 C CA . VAL A 1 235 ? 1.756 -5.411 -21.331 1.00 96.31 235 VAL A CA 1
ATOM 1822 C C . VAL A 1 235 ? 1.264 -6.358 -20.240 1.00 96.31 235 VAL A C 1
ATOM 1824 O O . VAL A 1 235 ? 2.070 -6.839 -19.450 1.00 96.31 235 VAL A O 1
ATOM 1827 N N . ALA A 1 236 ? -0.035 -6.663 -20.195 1.00 93.88 236 ALA A N 1
ATOM 1828 C CA . ALA A 1 236 ? -0.581 -7.579 -19.200 1.00 93.88 236 ALA A CA 1
ATOM 1829 C C . ALA A 1 236 ? -0.088 -9.020 -19.375 1.00 93.88 236 ALA A C 1
ATOM 1831 O O . ALA A 1 236 ? 0.202 -9.682 -18.380 1.00 93.88 236 ALA A O 1
ATOM 1832 N N . ARG A 1 237 ? 0.049 -9.502 -20.617 1.00 94.62 237 ARG A N 1
ATOM 1833 C CA . ARG A 1 237 ? 0.652 -10.819 -20.891 1.00 94.62 237 ARG A CA 1
ATOM 1834 C C . ARG A 1 237 ? 2.135 -10.836 -20.532 1.00 94.62 237 ARG A C 1
ATOM 1836 O O . ARG A 1 237 ? 2.586 -11.773 -19.882 1.00 94.62 237 ARG A O 1
ATOM 1843 N N . TYR A 1 238 ? 2.867 -9.787 -20.908 1.00 95.69 238 TYR A N 1
ATOM 1844 C CA . TYR A 1 238 ? 4.277 -9.626 -20.561 1.00 95.69 238 TYR A CA 1
ATOM 1845 C C . TYR A 1 238 ? 4.493 -9.595 -19.038 1.00 95.69 238 TYR A C 1
ATOM 1847 O O . TYR A 1 238 ? 5.404 -10.241 -18.530 1.00 95.69 238 TYR A O 1
ATOM 1855 N N . ASP A 1 239 ? 3.651 -8.877 -18.292 1.00 94.38 239 ASP A N 1
ATOM 1856 C CA . ASP A 1 239 ? 3.713 -8.812 -16.828 1.00 94.38 239 ASP A CA 1
ATOM 1857 C C . ASP A 1 239 ? 3.401 -10.157 -16.161 1.00 94.38 239 ASP A C 1
ATOM 1859 O O . ASP A 1 239 ? 4.076 -10.538 -15.205 1.00 94.38 239 ASP A O 1
ATOM 1863 N N . ALA A 1 240 ? 2.423 -10.903 -16.680 1.00 91.25 240 ALA A N 1
ATOM 1864 C CA . ALA A 1 240 ? 2.027 -12.189 -16.113 1.00 91.25 240 ALA A CA 1
ATOM 1865 C C . ALA A 1 240 ? 3.167 -13.228 -16.119 1.00 91.25 240 ALA A C 1
ATOM 1867 O O . ALA A 1 240 ? 3.256 -14.021 -15.186 1.00 91.25 240 ALA A O 1
ATOM 1868 N N . ASP A 1 241 ? 4.078 -13.181 -17.100 1.00 88.69 241 ASP A N 1
ATOM 1869 C CA . ASP A 1 241 ? 5.301 -14.011 -17.138 1.00 88.69 241 ASP A CA 1
ATOM 1870 C C . ASP A 1 241 ? 6.343 -13.617 -16.063 1.00 88.69 241 ASP A C 1
ATOM 1872 O O . ASP A 1 241 ? 7.259 -14.370 -15.720 1.00 88.69 241 ASP A O 1
ATOM 1876 N N . LYS A 1 242 ? 6.230 -12.405 -15.515 1.00 88.31 242 LYS A N 1
ATOM 1877 C CA . LYS A 1 242 ? 7.219 -11.791 -14.614 1.00 88.31 242 LYS A CA 1
ATOM 1878 C C . LYS A 1 242 ? 6.746 -11.667 -13.182 1.00 88.3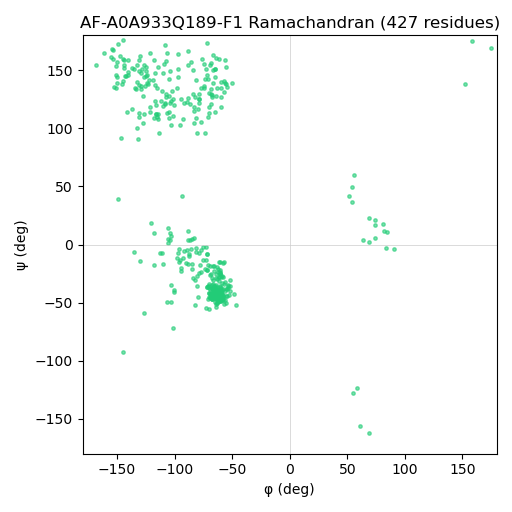1 242 LYS A C 1
ATOM 1880 O O . LYS A 1 242 ? 7.570 -11.463 -12.292 1.00 88.31 242 LYS A O 1
ATOM 1885 N N . PHE A 1 243 ? 5.447 -11.783 -12.960 1.00 86.69 243 PHE A N 1
ATOM 1886 C CA . PHE A 1 243 ? 4.861 -11.795 -11.639 1.00 86.69 243 PHE A CA 1
ATOM 1887 C C . PHE A 1 243 ? 3.663 -12.739 -11.594 1.00 86.69 243 PHE A C 1
ATOM 1889 O O . PHE A 1 243 ? 3.816 -13.928 -11.331 1.00 86.69 243 PHE A O 1
ATOM 1896 N N . LEU A 1 244 ? 2.478 -12.189 -11.835 1.00 85.88 244 LEU A N 1
ATOM 1897 C CA . LEU A 1 244 ? 1.190 -12.850 -11.751 1.00 85.88 244 LEU A CA 1
ATOM 1898 C C . LEU A 1 244 ? 0.250 -12.205 -12.754 1.00 85.88 244 LEU A C 1
ATOM 1900 O O . LEU A 1 244 ? 0.402 -11.037 -13.104 1.00 85.88 244 LEU A O 1
ATOM 1904 N N . GLU A 1 245 ? -0.775 -12.943 -13.159 1.00 88.50 245 GLU A N 1
ATOM 1905 C CA . GLU A 1 245 ? -1.880 -12.357 -13.902 1.00 88.50 245 GLU A CA 1
ATOM 1906 C C . GLU A 1 245 ? -2.541 -11.252 -13.062 1.00 88.50 245 GLU A C 1
ATOM 1908 O O . GLU A 1 245 ? -3.062 -11.501 -11.976 1.00 88.50 245 GLU A O 1
ATOM 1913 N N . ARG A 1 246 ? -2.525 -10.015 -13.562 1.00 90.31 246 ARG A N 1
ATOM 1914 C CA . ARG A 1 246 ? -3.172 -8.867 -12.906 1.00 90.31 246 ARG A CA 1
ATOM 1915 C C . ARG A 1 246 ? -3.670 -7.827 -13.906 1.00 90.31 246 ARG A C 1
ATOM 1917 O O . ARG A 1 246 ? -3.576 -6.624 -13.666 1.00 90.31 246 ARG A O 1
ATOM 1924 N N . HIS A 1 247 ? -4.211 -8.303 -15.028 1.00 91.19 247 HIS A N 1
ATOM 1925 C CA . HIS A 1 247 ? -4.660 -7.483 -16.157 1.00 91.19 247 HIS A CA 1
ATOM 1926 C C . HIS A 1 247 ? -5.516 -6.281 -15.726 1.00 91.19 247 HIS A C 1
ATOM 1928 O O . HIS A 1 247 ? -5.173 -5.140 -16.033 1.00 91.19 247 HIS A O 1
ATOM 1934 N N . GLU A 1 248 ? -6.564 -6.518 -14.931 1.00 89.12 248 GLU A N 1
ATOM 1935 C CA . GLU A 1 248 ? -7.465 -5.461 -14.449 1.00 89.12 248 GLU A CA 1
ATOM 1936 C C . GLU A 1 248 ? -6.739 -4.384 -13.632 1.00 89.12 248 GLU A C 1
ATOM 1938 O O . GLU A 1 248 ? -7.025 -3.190 -13.760 1.00 89.12 248 GLU A O 1
ATOM 1943 N N . ILE A 1 249 ? -5.753 -4.789 -12.823 1.00 91.00 249 ILE A N 1
ATOM 1944 C CA . ILE A 1 249 ? -4.941 -3.871 -12.021 1.00 91.00 249 ILE A CA 1
ATOM 1945 C C . ILE A 1 249 ? -4.065 -3.012 -12.931 1.00 91.00 249 ILE A C 1
ATOM 1947 O O . ILE A 1 249 ? -4.027 -1.794 -12.754 1.00 91.00 249 ILE A O 1
ATOM 1951 N N . LEU A 1 250 ? -3.390 -3.612 -13.915 1.00 92.75 250 LEU A N 1
ATOM 1952 C CA . LEU A 1 250 ? -2.531 -2.879 -14.850 1.00 92.75 250 LEU A CA 1
ATOM 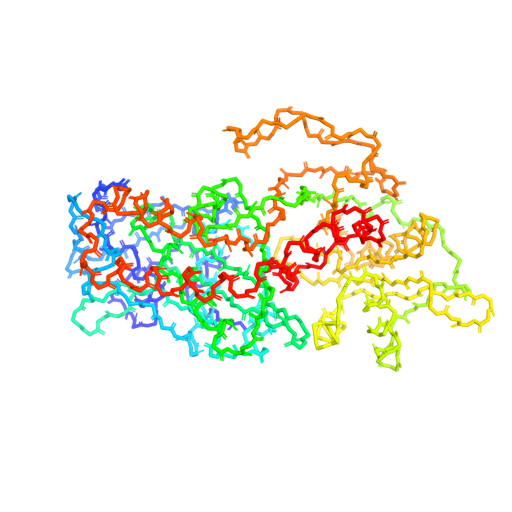1953 C C . LEU A 1 250 ? -3.329 -1.925 -15.728 1.00 92.75 250 LEU A C 1
ATOM 1955 O O . LEU A 1 250 ? -2.934 -0.773 -15.881 1.00 92.75 250 LEU A O 1
ATOM 1959 N N . ALA A 1 251 ? -4.468 -2.368 -16.261 1.00 91.25 251 ALA A N 1
ATOM 1960 C CA . ALA A 1 251 ? -5.337 -1.527 -17.069 1.00 91.25 251 ALA A CA 1
ATOM 1961 C C . ALA A 1 251 ? -5.861 -0.335 -16.255 1.00 91.25 251 ALA A C 1
ATOM 1963 O O . ALA A 1 251 ? -5.911 0.788 -16.755 1.00 91.25 251 ALA A O 1
ATOM 1964 N N . ALA A 1 252 ? -6.224 -0.549 -14.986 1.00 91.62 252 ALA A N 1
ATOM 1965 C CA . ALA A 1 252 ? -6.649 0.530 -14.103 1.00 91.62 252 ALA A CA 1
ATOM 1966 C C . ALA A 1 252 ? -5.506 1.490 -13.741 1.00 91.62 252 ALA A C 1
ATOM 1968 O O . ALA A 1 252 ? -5.699 2.702 -13.765 1.00 91.62 252 ALA A O 1
ATOM 1969 N N . LEU A 1 253 ? -4.308 0.970 -13.467 1.00 92.12 253 LEU A N 1
ATOM 1970 C CA . LEU A 1 253 ? -3.117 1.788 -13.234 1.00 92.12 253 LEU A CA 1
ATOM 1971 C C . LEU A 1 253 ? -2.738 2.620 -14.460 1.00 92.12 253 LEU A C 1
ATOM 1973 O O . LEU A 1 253 ? -2.403 3.790 -14.309 1.00 92.12 253 LEU A O 1
ATOM 1977 N N . ALA A 1 254 ? -2.824 2.044 -15.658 1.00 92.75 254 ALA A N 1
ATOM 1978 C CA . ALA A 1 254 ? -2.522 2.735 -16.903 1.00 92.75 254 ALA A CA 1
ATOM 1979 C C . ALA A 1 254 ? -3.528 3.859 -17.199 1.00 92.75 254 ALA A C 1
ATOM 1981 O O . ALA A 1 254 ? -3.132 4.903 -17.712 1.00 92.75 254 ALA A O 1
ATOM 1982 N N . ARG A 1 255 ? -4.808 3.685 -16.831 1.00 91.62 255 ARG A N 1
ATOM 1983 C CA . ARG A 1 255 ? -5.825 4.752 -16.911 1.00 91.62 255 ARG A CA 1
ATOM 1984 C C . ARG A 1 255 ? -5.528 5.920 -15.971 1.00 91.62 255 ARG A C 1
ATOM 1986 O O . ARG A 1 255 ? -5.747 7.065 -16.349 1.00 91.62 255 ARG A O 1
ATOM 1993 N N . ASP A 1 256 ? -5.017 5.629 -14.778 1.00 91.88 256 ASP A N 1
ATOM 1994 C CA . ASP A 1 256 ? -4.673 6.640 -13.771 1.00 91.88 256 ASP A CA 1
ATOM 1995 C C . ASP A 1 256 ? -3.255 7.213 -13.957 1.00 91.88 256 ASP A C 1
ATOM 1997 O O . ASP A 1 256 ? -2.829 8.088 -13.197 1.00 91.88 256 ASP A O 1
ATOM 2001 N N . ALA A 1 257 ? -2.490 6.703 -14.927 1.00 94.88 257 ALA A N 1
ATOM 2002 C CA . ALA A 1 257 ? -1.089 7.044 -15.086 1.00 94.88 257 ALA A CA 1
ATOM 2003 C C . ALA A 1 257 ? -0.915 8.492 -15.558 1.00 94.88 257 ALA A C 1
ATOM 2005 O O . ALA A 1 257 ? -1.481 8.938 -16.553 1.00 94.88 257 ALA A O 1
ATOM 2006 N N . ILE A 1 258 ? -0.041 9.219 -14.868 1.00 96.75 258 ILE A N 1
ATOM 2007 C CA . ILE A 1 258 ? 0.454 10.525 -15.310 1.00 96.75 258 ILE A CA 1
ATOM 2008 C C . ILE A 1 258 ? 1.684 10.389 -16.201 1.00 96.75 258 ILE A C 1
ATOM 2010 O O . ILE A 1 258 ? 2.025 11.336 -16.896 1.00 96.75 258 ILE A O 1
ATOM 2014 N N . ALA A 1 259 ? 2.356 9.245 -16.208 1.00 97.56 259 ALA A N 1
ATOM 2015 C CA . ALA A 1 259 ? 3.387 8.911 -17.179 1.00 97.56 259 ALA A CA 1
ATOM 2016 C C . ALA A 1 259 ? 3.432 7.391 -17.319 1.00 97.56 259 ALA A C 1
ATOM 2018 O O . ALA A 1 259 ? 3.375 6.688 -16.313 1.00 97.56 259 ALA A O 1
ATOM 2019 N N . ALA A 1 260 ? 3.513 6.878 -18.541 1.00 98.12 260 ALA A N 1
ATOM 2020 C CA . ALA A 1 260 ? 3.613 5.448 -18.780 1.00 98.12 260 ALA A CA 1
ATOM 2021 C C . ALA A 1 260 ? 4.379 5.184 -20.075 1.00 98.12 260 ALA A C 1
ATOM 2023 O O . ALA A 1 260 ? 4.123 5.833 -21.091 1.00 98.12 260 ALA A O 1
ATOM 2024 N N . PHE A 1 261 ? 5.305 4.232 -20.028 1.00 98.62 261 PHE A N 1
ATOM 2025 C CA . PHE A 1 261 ? 6.162 3.873 -21.152 1.00 98.62 261 PHE A CA 1
ATOM 2026 C C . PHE A 1 261 ? 6.286 2.360 -21.274 1.00 98.62 261 PHE A C 1
ATOM 2028 O O . PHE A 1 261 ? 6.190 1.632 -20.285 1.00 98.62 261 PHE A O 1
ATOM 2035 N N . VAL A 1 262 ? 6.517 1.908 -22.497 1.00 98.62 262 VAL A N 1
ATOM 2036 C CA . VAL A 1 262 ? 6.818 0.528 -22.860 1.00 98.62 262 VAL A CA 1
ATOM 2037 C C . VAL A 1 262 ? 8.143 0.506 -23.618 1.00 98.62 262 VAL A C 1
ATOM 2039 O O . VAL A 1 262 ? 8.410 1.393 -24.426 1.00 98.62 262 VAL A O 1
ATOM 2042 N N . ALA A 1 263 ? 8.980 -0.480 -23.328 1.00 98.56 263 ALA A N 1
ATOM 2043 C CA . ALA A 1 263 ? 10.202 -0.770 -24.059 1.00 98.56 263 ALA A CA 1
ATOM 2044 C C . ALA A 1 263 ? 9.927 -1.900 -25.051 1.00 98.56 263 ALA A C 1
ATOM 2046 O O . ALA A 1 263 ? 9.287 -2.889 -24.682 1.00 98.56 263 ALA A O 1
ATOM 2047 N N . ARG A 1 264 ? 10.398 -1.752 -26.289 1.00 98.06 264 ARG A N 1
ATOM 2048 C CA . ARG A 1 264 ? 10.266 -2.755 -27.348 1.00 98.06 264 ARG A CA 1
ATOM 2049 C C . ARG A 1 264 ? 11.630 -3.124 -27.927 1.00 98.06 264 ARG A C 1
ATOM 2051 O O . ARG A 1 264 ? 12.503 -2.267 -28.019 1.00 98.06 264 ARG A O 1
ATOM 2058 N N . SER A 1 265 ? 11.805 -4.389 -28.299 1.00 96.69 265 SER A N 1
ATOM 2059 C CA . SER A 1 265 ? 12.964 -4.864 -29.062 1.00 96.69 265 SER A CA 1
ATOM 2060 C C . SER A 1 265 ? 12.907 -4.378 -30.517 1.00 96.69 265 SER A C 1
ATOM 2062 O O . SER A 1 265 ? 11.885 -3.848 -30.960 1.00 96.69 265 SER A O 1
ATOM 2064 N N . ASP A 1 266 ? 13.969 -4.620 -31.289 1.00 94.88 266 ASP A N 1
ATOM 2065 C CA . ASP A 1 266 ? 13.995 -4.332 -32.734 1.00 94.88 266 ASP A CA 1
ATOM 2066 C C . ASP A 1 266 ? 12.906 -5.087 -33.515 1.00 94.88 266 ASP A C 1
ATOM 2068 O O . ASP A 1 266 ? 12.397 -4.590 -34.517 1.00 94.88 266 ASP A O 1
ATOM 2072 N N . ASN A 1 267 ? 12.491 -6.258 -33.020 1.00 94.44 267 ASN A N 1
ATOM 2073 C CA . ASN A 1 267 ? 11.401 -7.049 -33.599 1.00 94.44 267 ASN A CA 1
ATOM 2074 C C . ASN A 1 267 ? 10.008 -6.554 -33.169 1.00 94.44 267 ASN A C 1
ATOM 2076 O O . ASN A 1 267 ? 8.995 -7.083 -33.621 1.00 94.44 267 ASN A O 1
ATOM 2080 N N . GLY A 1 268 ? 9.942 -5.545 -32.297 1.00 94.44 268 GLY A N 1
ATOM 2081 C CA . GLY A 1 268 ? 8.704 -4.957 -31.797 1.00 94.44 268 GLY A CA 1
ATOM 2082 C C . GLY A 1 268 ? 8.155 -5.593 -30.519 1.00 94.44 268 GLY A C 1
ATOM 2083 O O . GLY A 1 268 ? 7.192 -5.056 -29.977 1.00 94.44 268 GLY A O 1
ATOM 2084 N N . ASP A 1 269 ? 8.757 -6.661 -29.993 1.00 95.94 269 ASP A N 1
ATOM 2085 C CA . ASP A 1 269 ? 8.285 -7.345 -28.779 1.00 95.94 269 ASP A CA 1
ATOM 2086 C C . ASP A 1 269 ? 8.515 -6.506 -27.518 1.00 95.94 269 ASP A C 1
ATOM 2088 O O . ASP A 1 269 ? 9.564 -5.878 -27.373 1.00 95.94 269 ASP A O 1
ATOM 2092 N N . ILE A 1 270 ? 7.583 -6.534 -26.558 1.00 97.44 270 ILE A N 1
ATOM 2093 C CA . ILE A 1 270 ? 7.770 -5.851 -25.267 1.00 97.44 270 ILE A CA 1
ATOM 2094 C C . ILE A 1 270 ? 8.932 -6.465 -24.473 1.00 97.44 270 ILE A C 1
ATOM 2096 O O . ILE A 1 270 ? 8.957 -7.659 -24.177 1.00 97.44 270 ILE A O 1
ATOM 2100 N N . THR A 1 271 ? 9.857 -5.609 -24.036 1.00 97.25 271 THR A N 1
ATOM 2101 C CA . THR A 1 271 ? 10.992 -5.959 -23.163 1.00 97.25 271 THR A CA 1
ATOM 2102 C C . THR A 1 271 ? 10.902 -5.331 -21.774 1.00 97.25 271 THR A C 1
ATOM 2104 O O . THR A 1 271 ? 11.688 -5.663 -20.882 1.00 97.25 271 THR A O 1
ATOM 2107 N N . GLY A 1 272 ? 9.933 -4.442 -21.556 1.00 97.69 272 GLY A N 1
ATOM 2108 C CA . GLY A 1 272 ? 9.665 -3.833 -20.263 1.00 97.69 272 GLY A CA 1
ATOM 2109 C C . GLY A 1 272 ? 8.592 -2.757 -20.321 1.00 97.69 272 GLY A C 1
ATOM 2110 O O . GLY A 1 272 ? 8.178 -2.323 -21.391 1.00 97.69 272 GLY A O 1
ATOM 2111 N N . TYR A 1 273 ? 8.137 -2.307 -19.160 1.00 98.19 273 TYR A N 1
ATOM 2112 C CA . TYR A 1 273 ? 7.215 -1.188 -19.045 1.00 98.19 273 TYR A CA 1
ATOM 2113 C C . TYR A 1 273 ? 7.352 -0.491 -17.692 1.00 98.19 273 TYR A C 1
ATOM 2115 O O . TYR A 1 273 ? 7.842 -1.063 -16.713 1.00 98.19 273 TYR A O 1
ATOM 2123 N N . VAL A 1 274 ? 6.894 0.756 -17.640 1.00 98.12 274 VAL A N 1
ATOM 2124 C CA . VAL A 1 274 ? 6.828 1.554 -16.419 1.00 98.12 274 VAL A CA 1
ATOM 2125 C C . VAL A 1 274 ? 5.581 2.413 -16.405 1.00 98.12 274 VAL A C 1
ATOM 2127 O O . VAL A 1 274 ? 5.152 2.923 -17.438 1.00 98.12 274 VAL A O 1
ATOM 2130 N N . MET A 1 275 ? 5.015 2.609 -15.220 1.00 97.38 275 MET A N 1
ATOM 2131 C CA . MET A 1 275 ? 3.938 3.566 -14.994 1.00 97.38 275 MET A CA 1
ATOM 2132 C C . MET A 1 275 ? 4.267 4.439 -13.786 1.00 97.38 275 MET A C 1
ATOM 2134 O O . MET A 1 275 ? 4.910 3.995 -12.837 1.00 97.38 275 MET A O 1
ATOM 2138 N N . ALA A 1 276 ? 3.793 5.676 -13.796 1.00 96.69 276 ALA A N 1
ATOM 2139 C CA . ALA A 1 276 ? 3.752 6.551 -12.641 1.00 96.69 276 ALA A CA 1
ATOM 2140 C C . ALA A 1 276 ? 2.345 7.116 -12.487 1.00 96.69 276 ALA A C 1
ATOM 2142 O O . ALA A 1 276 ? 1.726 7.551 -13.459 1.00 96.69 276 ALA A O 1
ATOM 2143 N N . ARG A 1 277 ? 1.850 7.127 -11.252 1.00 94.69 277 ARG A N 1
ATOM 2144 C CA . ARG A 1 277 ? 0.509 7.604 -10.895 1.00 94.69 277 ARG A CA 1
ATOM 2145 C C . ARG A 1 277 ? 0.578 8.808 -9.950 1.00 94.69 277 ARG A C 1
ATOM 2147 O O . ARG A 1 277 ? 1.592 8.977 -9.263 1.00 94.69 277 ARG A O 1
ATOM 2154 N N . PRO A 1 278 ? -0.486 9.625 -9.868 1.00 94.81 278 PRO A N 1
ATOM 2155 C CA . PRO A 1 278 ? -0.599 10.663 -8.857 1.00 94.81 278 PRO A CA 1
ATOM 2156 C C . PRO A 1 278 ? -0.460 10.101 -7.442 1.00 94.81 278 PRO A C 1
ATOM 2158 O O . PRO A 1 278 ? -0.818 8.957 -7.157 1.00 94.81 278 PRO A O 1
ATOM 2161 N N . GLY A 1 279 ? 0.006 10.947 -6.533 1.00 93.75 279 GLY A N 1
ATOM 2162 C CA . GLY A 1 279 ? -0.028 10.688 -5.104 1.00 93.75 279 GLY A CA 1
ATOM 2163 C C . GLY A 1 279 ? -0.278 11.980 -4.342 1.00 93.75 279 GLY A C 1
ATOM 2164 O O . GLY A 1 279 ? -0.071 13.073 -4.865 1.00 93.75 279 GLY A O 1
ATOM 2165 N N . ARG A 1 280 ? -0.752 11.857 -3.104 1.00 93.00 280 ARG A N 1
ATOM 2166 C CA . ARG A 1 280 ? -1.118 12.998 -2.255 1.00 93.00 280 ARG A CA 1
ATOM 2167 C C . ARG A 1 280 ? 0.073 13.894 -1.914 1.00 93.00 280 ARG A C 1
ATOM 2169 O O . ARG A 1 280 ? -0.095 15.100 -1.793 1.00 93.00 280 ARG A O 1
ATOM 2176 N N . VAL A 1 281 ? 1.235 13.291 -1.673 1.00 93.31 281 VAL A N 1
ATOM 2177 C CA . VAL A 1 281 ? 2.483 13.974 -1.302 1.00 93.31 281 VAL A CA 1
ATOM 2178 C C . VAL A 1 281 ? 3.414 14.050 -2.506 1.00 93.31 281 VAL A C 1
ATOM 2180 O O . VAL A 1 281 ? 3.938 15.114 -2.809 1.00 93.31 281 VAL A O 1
ATOM 2183 N N . LYS A 1 282 ? 3.624 12.917 -3.183 1.00 95.19 282 LYS A N 1
ATOM 2184 C CA . LYS A 1 282 ? 4.482 12.776 -4.369 1.00 95.19 282 LYS A CA 1
ATOM 2185 C C . LYS A 1 282 ? 3.851 11.776 -5.334 1.00 95.19 282 LYS A C 1
ATOM 2187 O O . LYS A 1 282 ? 3.163 10.867 -4.854 1.00 95.19 282 LYS A O 1
ATOM 2192 N N . PRO A 1 283 ? 4.094 11.879 -6.651 1.00 96.62 283 PRO A N 1
ATOM 2193 C CA . PRO A 1 283 ? 3.763 10.798 -7.568 1.00 96.62 283 PRO A CA 1
ATOM 2194 C C . PRO A 1 283 ? 4.441 9.492 -7.135 1.00 96.62 283 PRO A C 1
ATOM 2196 O O . PRO A 1 283 ? 5.403 9.492 -6.364 1.00 96.62 283 PRO A O 1
ATOM 2199 N N . HIS A 1 284 ? 3.897 8.370 -7.592 1.00 95.50 284 HIS A N 1
ATOM 2200 C CA . HIS A 1 284 ? 4.441 7.047 -7.312 1.00 95.50 284 HIS A CA 1
ATOM 2201 C C . HIS A 1 284 ? 4.784 6.356 -8.629 1.00 95.50 284 HIS A C 1
ATOM 2203 O O . HIS A 1 284 ? 3.884 6.040 -9.407 1.00 95.50 284 HIS A O 1
ATOM 2209 N N . THR A 1 285 ? 6.071 6.117 -8.856 1.00 96.75 285 THR A N 1
ATOM 2210 C CA . THR A 1 285 ? 6.613 5.333 -9.965 1.00 96.75 285 THR A CA 1
ATOM 2211 C C . THR A 1 285 ? 6.564 3.853 -9.601 1.00 96.75 285 THR A C 1
ATOM 2213 O O . THR A 1 285 ? 7.172 3.418 -8.627 1.00 96.75 285 THR A O 1
ATOM 2216 N N . GLY A 1 286 ? 5.816 3.075 -10.371 1.00 93.81 286 GLY A N 1
ATOM 2217 C CA . GLY A 1 286 ? 5.595 1.657 -10.143 1.00 93.81 286 GLY A CA 1
ATOM 2218 C C . GLY A 1 286 ? 4.246 1.207 -10.716 1.00 93.81 286 GLY A C 1
ATOM 2219 O O . GLY A 1 286 ? 3.242 1.899 -10.518 1.00 93.81 286 GLY A O 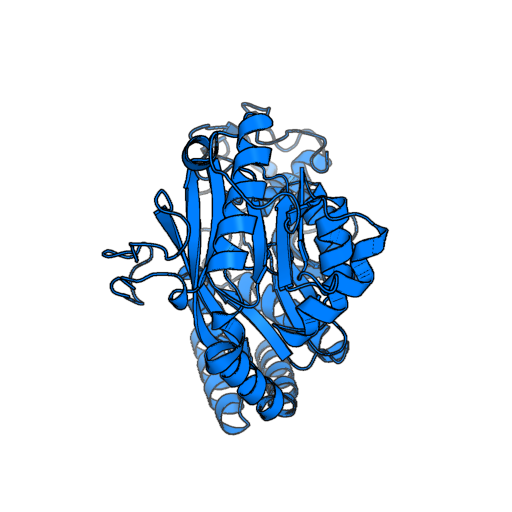1
ATOM 2220 N N . PRO A 1 287 ? 4.176 0.033 -11.363 1.00 94.62 287 PRO A N 1
ATOM 2221 C CA . PRO A 1 287 ? 5.252 -0.950 -11.511 1.00 94.62 287 PRO A CA 1
ATOM 2222 C C . PRO A 1 287 ? 6.319 -0.514 -12.532 1.00 94.62 287 PRO A C 1
ATOM 2224 O O . PRO A 1 287 ? 6.041 0.291 -13.418 1.00 94.62 287 PRO A O 1
ATOM 2227 N N . LEU A 1 288 ? 7.532 -1.047 -12.374 1.00 96.69 288 LEU A N 1
ATOM 2228 C CA . LEU A 1 288 ? 8.626 -1.011 -13.349 1.00 96.69 288 LEU A CA 1
ATOM 2229 C C . LEU A 1 288 ? 9.153 -2.440 -13.487 1.00 96.69 288 LEU A C 1
ATOM 2231 O O . LEU A 1 288 ? 9.774 -2.970 -12.560 1.00 96.69 288 LEU A O 1
ATOM 2235 N N . ILE A 1 289 ? 8.890 -3.060 -14.633 1.00 96.06 289 ILE A N 1
ATOM 2236 C CA . ILE A 1 289 ? 9.291 -4.438 -14.935 1.00 96.06 289 ILE A CA 1
ATOM 2237 C C . ILE A 1 289 ? 10.005 -4.443 -16.273 1.00 96.06 289 ILE A C 1
ATOM 2239 O O . ILE A 1 289 ? 9.527 -3.857 -17.239 1.00 96.06 289 ILE A O 1
ATOM 2243 N N . ALA A 1 290 ? 11.142 -5.124 -16.334 1.00 96.00 290 ALA A N 1
ATOM 2244 C CA . ALA A 1 290 ? 11.987 -5.188 -17.518 1.00 96.00 290 ALA A CA 1
ATOM 2245 C C . ALA A 1 290 ? 12.756 -6.513 -17.551 1.00 96.00 290 ALA A C 1
ATOM 2247 O O . ALA A 1 290 ? 13.012 -7.105 -16.501 1.00 96.00 290 ALA A O 1
ATOM 2248 N N . ASN A 1 291 ? 13.123 -6.964 -18.750 1.00 94.81 291 ASN A N 1
ATOM 2249 C CA . ASN A 1 291 ? 13.937 -8.165 -18.954 1.00 94.81 291 ASN A CA 1
ATOM 2250 C C . ASN A 1 291 ? 15.311 -8.053 -18.291 1.00 94.81 291 ASN A C 1
ATOM 2252 O O . ASN A 1 291 ? 15.838 -9.037 -17.775 1.00 94.81 291 ASN A O 1
ATOM 2256 N N . ASP A 1 292 ? 15.874 -6.850 -18.297 1.00 94.44 292 ASP A N 1
ATOM 2257 C CA . ASP A 1 292 ? 17.236 -6.592 -17.871 1.00 94.44 292 ASP A CA 1
ATOM 2258 C C . ASP A 1 292 ? 17.387 -5.184 -17.273 1.00 94.44 292 ASP A C 1
ATOM 2260 O O . ASP A 1 292 ? 16.476 -4.348 -17.282 1.00 94.44 292 ASP A O 1
ATOM 2264 N N . LYS A 1 293 ? 18.578 -4.944 -16.720 1.00 95.38 293 LYS A N 1
ATOM 2265 C CA . LYS A 1 293 ? 18.945 -3.702 -16.037 1.00 95.38 293 LYS A CA 1
ATOM 2266 C C . LYS A 1 293 ? 19.001 -2.498 -16.969 1.00 95.38 293 LYS A C 1
ATOM 2268 O O . LYS A 1 293 ? 18.673 -1.398 -16.530 1.00 95.38 293 LYS A O 1
ATOM 2273 N N . ASP A 1 294 ? 19.455 -2.674 -18.206 1.00 96.38 294 ASP A N 1
ATOM 2274 C CA . ASP A 1 294 ? 19.598 -1.555 -19.131 1.00 96.38 294 ASP A CA 1
ATOM 2275 C C . ASP A 1 294 ? 18.226 -1.059 -19.588 1.00 96.38 294 ASP A C 1
ATOM 2277 O O . ASP A 1 294 ? 17.925 0.126 -19.448 1.00 96.38 294 ASP A O 1
ATOM 2281 N N . THR A 1 295 ? 17.341 -1.980 -19.972 1.00 97.44 295 THR A N 1
ATOM 2282 C CA . THR A 1 295 ? 15.941 -1.675 -20.279 1.00 97.44 295 THR A CA 1
ATOM 2283 C C . THR A 1 295 ? 15.257 -0.969 -19.099 1.00 97.44 295 THR A C 1
ATOM 2285 O O . THR A 1 295 ? 14.590 0.054 -19.274 1.00 97.44 295 THR A O 1
ATOM 2288 N N . ALA A 1 296 ? 15.465 -1.451 -17.867 1.00 97.19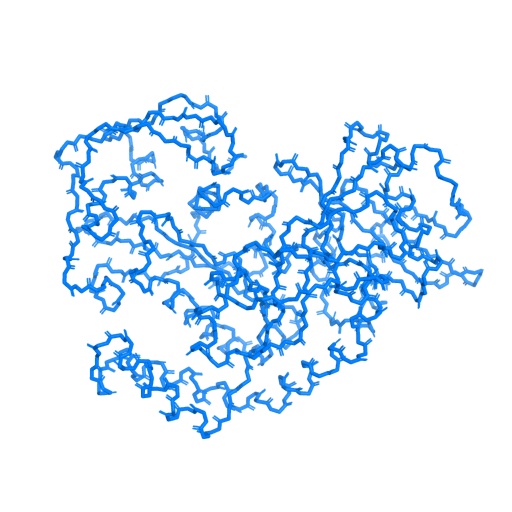 296 ALA A N 1
ATOM 2289 C CA . ALA A 1 296 ? 14.916 -0.814 -16.669 1.00 97.19 296 ALA A CA 1
ATOM 2290 C C . ALA A 1 296 ? 15.447 0.611 -16.447 1.00 97.19 296 ALA A C 1
ATOM 2292 O O . ALA A 1 296 ? 14.679 1.505 -16.092 1.00 97.19 296 ALA A O 1
ATOM 2293 N N . ARG A 1 297 ? 16.749 0.832 -16.671 1.00 97.50 297 ARG A N 1
ATOM 2294 C CA . ARG A 1 297 ? 17.397 2.148 -16.575 1.00 97.50 297 ARG A CA 1
ATOM 2295 C C . ARG A 1 297 ? 16.828 3.125 -17.603 1.00 97.50 297 ARG A C 1
ATOM 2297 O O . ARG A 1 297 ? 16.556 4.271 -17.258 1.00 97.50 297 ARG A O 1
ATOM 2304 N N . GLN A 1 298 ? 16.609 2.680 -18.838 1.00 98.38 298 GLN A N 1
ATOM 2305 C CA . GLN A 1 298 ? 16.015 3.512 -19.886 1.00 98.38 298 GLN A CA 1
ATOM 2306 C C . GLN A 1 298 ? 14.556 3.880 -19.585 1.00 98.38 298 GLN A C 1
ATOM 2308 O O . GLN A 1 298 ? 14.165 5.037 -19.728 1.00 98.38 298 GLN A O 1
ATOM 2313 N N . LEU A 1 299 ? 13.760 2.927 -19.094 1.00 98.62 299 LEU A N 1
ATOM 2314 C CA . LEU A 1 299 ? 12.391 3.190 -18.639 1.00 98.62 299 LEU A CA 1
ATOM 2315 C C . LEU A 1 299 ? 12.362 4.152 -17.440 1.00 98.62 299 LEU A C 1
ATOM 2317 O O . LEU A 1 299 ? 11.524 5.055 -17.398 1.00 98.62 299 LEU A O 1
ATOM 2321 N N . ALA A 1 300 ? 13.287 3.998 -16.485 1.00 98.25 300 ALA A N 1
ATOM 2322 C CA . ALA A 1 300 ? 13.445 4.919 -15.360 1.00 98.25 300 ALA A CA 1
ATOM 2323 C C . ALA A 1 300 ? 13.798 6.341 -15.831 1.00 98.25 300 ALA A C 1
ATOM 2325 O O . ALA A 1 300 ? 13.208 7.304 -15.342 1.00 98.25 300 ALA A O 1
ATOM 2326 N N . ALA A 1 301 ? 14.682 6.469 -16.826 1.00 98.44 301 ALA A N 1
ATOM 2327 C CA . ALA A 1 301 ? 15.005 7.750 -17.447 1.00 98.44 301 ALA A CA 1
ATOM 2328 C C . ALA A 1 301 ? 13.783 8.394 -18.112 1.00 98.44 301 ALA A C 1
ATOM 2330 O O . ALA A 1 301 ? 13.482 9.553 -17.831 1.00 98.44 301 ALA A O 1
ATOM 2331 N N . ALA A 1 302 ? 13.027 7.639 -18.914 1.00 98.56 302 ALA A N 1
ATOM 2332 C CA . ALA A 1 302 ? 11.837 8.149 -19.592 1.00 98.56 302 ALA A CA 1
ATOM 2333 C C . ALA A 1 302 ? 10.751 8.621 -18.611 1.00 98.56 302 ALA A C 1
ATOM 2335 O O . ALA A 1 302 ? 10.232 9.733 -18.739 1.00 98.56 302 ALA A O 1
ATOM 2336 N N . VAL A 1 303 ? 10.428 7.819 -17.588 1.00 98.38 303 VAL A N 1
ATOM 2337 C CA . VAL A 1 303 ? 9.418 8.210 -16.591 1.00 98.38 303 VAL A CA 1
ATOM 2338 C C . VAL A 1 303 ? 9.904 9.352 -15.700 1.00 98.38 303 VAL A C 1
ATOM 2340 O O . VAL A 1 303 ? 9.123 10.251 -15.396 1.00 98.38 303 VAL A O 1
ATOM 2343 N N . GLY A 1 304 ? 11.182 9.357 -15.308 1.00 98.25 304 GLY A N 1
ATOM 2344 C CA . GLY A 1 304 ? 11.784 10.425 -14.515 1.00 98.25 304 GLY A CA 1
ATOM 2345 C C . GLY A 1 304 ? 11.767 11.759 -15.257 1.00 98.25 304 GLY A C 1
ATOM 2346 O O . GLY A 1 304 ? 11.313 12.758 -14.701 1.00 98.25 304 GLY A O 1
ATOM 2347 N N . ASN A 1 305 ? 12.154 11.749 -16.536 1.00 98.06 305 ASN A N 1
ATOM 2348 C CA . ASN A 1 305 ? 12.110 12.913 -17.416 1.00 98.06 305 ASN A CA 1
ATOM 2349 C C . ASN A 1 305 ? 10.677 13.448 -17.570 1.00 98.06 305 ASN A C 1
ATOM 2351 O O . ASN A 1 305 ? 10.429 14.636 -17.371 1.00 98.06 305 ASN A O 1
ATOM 2355 N N . ALA A 1 306 ? 9.707 12.562 -17.824 1.00 98.00 306 ALA A N 1
ATOM 2356 C CA . ALA A 1 306 ? 8.302 12.942 -17.955 1.00 98.00 306 ALA A CA 1
ATOM 2357 C C . ALA A 1 306 ? 7.715 13.536 -16.662 1.00 98.00 306 ALA A C 1
ATOM 2359 O O . ALA A 1 306 ? 6.897 14.454 -16.721 1.00 98.00 306 ALA A O 1
ATOM 2360 N N . LEU A 1 307 ? 8.108 13.025 -15.491 1.00 98.38 307 LEU A N 1
ATOM 2361 C CA . LEU A 1 307 ? 7.694 13.585 -14.202 1.00 98.38 307 LEU A CA 1
ATOM 2362 C C . LEU A 1 307 ? 8.346 14.949 -13.941 1.00 98.38 307 LEU A C 1
ATOM 2364 O O . LEU A 1 307 ? 7.650 15.869 -13.507 1.00 98.38 307 LEU A O 1
ATOM 2368 N N . HIS A 1 308 ? 9.636 15.096 -14.257 1.00 98.31 308 HIS A N 1
ATOM 2369 C CA . HIS A 1 308 ? 10.354 16.366 -14.143 1.00 98.31 308 HIS A CA 1
ATOM 2370 C C . HIS A 1 308 ? 9.715 17.453 -15.015 1.00 98.31 308 HIS A C 1
ATOM 2372 O O . HIS A 1 308 ? 9.389 18.532 -14.528 1.00 98.31 308 HIS A O 1
ATOM 2378 N N . ALA A 1 309 ? 9.437 17.136 -16.285 1.00 97.56 309 ALA A N 1
ATOM 2379 C CA . ALA A 1 309 ? 8.781 18.041 -17.230 1.00 97.56 309 ALA A CA 1
ATOM 2380 C C . ALA A 1 309 ? 7.373 18.473 -16.775 1.00 97.56 309 ALA A C 1
ATOM 2382 O O . ALA A 1 309 ? 6.890 19.537 -17.154 1.00 97.56 309 ALA A O 1
ATOM 2383 N N . LYS A 1 310 ? 6.714 17.667 -15.933 1.00 97.62 310 LYS A N 1
ATOM 2384 C CA . LYS A 1 310 ? 5.424 17.989 -15.299 1.00 97.62 310 LYS A CA 1
ATOM 2385 C C . LYS A 1 310 ? 5.559 18.773 -13.988 1.00 97.62 310 LYS A C 1
ATOM 2387 O O . LYS A 1 310 ? 4.549 19.030 -13.337 1.00 97.62 310 LYS A O 1
ATOM 2392 N N . GLY A 1 311 ? 6.775 19.147 -13.593 1.00 97.56 311 GLY A N 1
ATOM 2393 C CA . GLY A 1 311 ? 7.057 19.965 -12.413 1.00 97.56 311 GLY A CA 1
ATOM 2394 C C . GLY A 1 311 ? 7.096 19.200 -11.089 1.00 97.56 311 GLY A C 1
ATOM 2395 O O . GLY A 1 311 ? 7.098 19.820 -10.025 1.00 97.56 311 GLY A O 1
ATOM 2396 N N . PHE A 1 312 ? 7.119 17.864 -11.104 1.00 98.12 312 PHE A N 1
ATOM 2397 C CA . PHE A 1 312 ? 7.293 17.095 -9.872 1.00 98.12 312 PHE A CA 1
ATOM 2398 C C . PHE A 1 312 ? 8.763 17.086 -9.481 1.00 98.12 312 PHE A C 1
ATOM 2400 O O . PHE A 1 312 ? 9.561 16.584 -10.247 1.00 98.12 312 PHE A O 1
ATOM 2407 N N . ALA A 1 313 ? 9.125 17.562 -8.287 1.00 97.81 313 ALA A N 1
ATOM 2408 C CA . ALA A 1 313 ? 10.522 17.536 -7.838 1.00 97.81 313 ALA A CA 1
ATOM 2409 C C . ALA A 1 313 ? 11.026 16.110 -7.535 1.00 97.81 313 ALA A C 1
ATOM 2411 O O . ALA A 1 313 ? 12.159 15.767 -7.843 1.00 97.81 313 ALA A O 1
ATOM 2412 N N . ALA A 1 314 ? 10.176 15.250 -6.969 1.00 98.06 314 ALA A N 1
ATOM 2413 C CA . ALA A 1 314 ? 10.545 13.895 -6.560 1.00 98.06 314 ALA A CA 1
ATOM 2414 C C . ALA A 1 314 ? 9.396 12.905 -6.778 1.00 98.06 314 ALA A C 1
ATOM 2416 O O . ALA A 1 314 ? 8.226 13.296 -6.789 1.00 98.06 314 ALA A O 1
ATOM 2417 N N . SER A 1 315 ? 9.725 11.616 -6.862 1.00 97.75 315 SER A N 1
ATOM 2418 C CA . SER A 1 315 ? 8.751 10.519 -6.950 1.00 97.75 315 SER A CA 1
ATOM 2419 C C . SER A 1 315 ? 9.051 9.433 -5.923 1.00 97.75 315 SER A C 1
ATOM 2421 O O . SER A 1 315 ? 10.209 9.201 -5.572 1.00 97.75 315 SER A O 1
ATOM 2423 N N . PHE A 1 316 ? 8.005 8.770 -5.427 1.00 96.75 316 PHE A N 1
ATOM 2424 C CA . PHE A 1 316 ? 8.148 7.543 -4.648 1.00 96.75 316 PHE A CA 1
ATOM 2425 C C . PHE A 1 316 ? 8.278 6.326 -5.556 1.00 96.75 316 PHE A C 1
ATOM 2427 O O . PHE A 1 316 ? 7.700 6.282 -6.635 1.00 96.75 316 PHE A O 1
ATOM 2434 N N . ILE A 1 317 ? 8.984 5.313 -5.074 1.00 95.62 317 ILE A N 1
ATOM 2435 C CA . ILE A 1 317 ? 9.172 4.032 -5.751 1.00 95.62 317 ILE A CA 1
ATOM 2436 C C . ILE A 1 317 ? 9.346 2.947 -4.691 1.00 95.62 317 ILE A C 1
ATOM 2438 O O . ILE A 1 317 ? 10.008 3.171 -3.677 1.00 95.62 317 ILE A O 1
ATOM 2442 N N . ASP A 1 318 ? 8.734 1.785 -4.897 1.00 94.88 318 ASP A N 1
ATOM 2443 C CA . ASP A 1 318 ? 8.907 0.640 -4.007 1.00 94.88 318 ASP A CA 1
ATOM 2444 C C . ASP A 1 318 ? 9.804 -0.410 -4.654 1.00 94.88 318 ASP A C 1
ATOM 2446 O O . ASP A 1 318 ? 9.392 -1.049 -5.623 1.00 94.88 318 ASP A O 1
ATOM 2450 N N . THR A 1 319 ? 10.987 -0.631 -4.090 1.00 92.62 319 THR A N 1
ATOM 2451 C CA . THR A 1 319 ? 12.018 -1.494 -4.681 1.00 92.62 319 THR A CA 1
ATOM 2452 C C . THR A 1 319 ? 12.352 -2.679 -3.767 1.00 92.62 319 THR A C 1
ATOM 2454 O O . THR A 1 319 ? 12.376 -2.513 -2.544 1.00 92.62 319 THR A O 1
ATOM 2457 N N . PRO A 1 320 ? 12.587 -3.890 -4.301 1.00 92.38 320 PRO A N 1
ATOM 2458 C CA . PRO A 1 320 ? 13.119 -4.996 -3.505 1.00 92.38 320 PRO A CA 1
ATOM 2459 C C . PRO A 1 320 ? 14.568 -4.734 -3.079 1.00 92.38 320 PRO A C 1
ATOM 2461 O O . PRO A 1 320 ? 15.296 -4.009 -3.756 1.00 92.38 320 PRO A O 1
ATOM 2464 N N . ASP A 1 321 ? 15.020 -5.364 -1.988 1.00 91.06 321 ASP A N 1
ATOM 2465 C CA . ASP A 1 321 ? 16.437 -5.307 -1.568 1.00 91.06 321 ASP A CA 1
ATOM 2466 C C . ASP A 1 321 ? 17.400 -5.688 -2.695 1.00 91.06 321 ASP A C 1
ATOM 2468 O O . ASP A 1 321 ? 18.486 -5.127 -2.822 1.00 91.06 321 ASP A O 1
ATOM 2472 N N . SER A 1 322 ? 16.986 -6.638 -3.535 1.00 91.06 322 SER A N 1
ATOM 2473 C CA . SER A 1 322 ? 17.758 -7.122 -4.674 1.00 91.06 322 SER A CA 1
ATOM 2474 C C . SER A 1 322 ? 18.061 -6.030 -5.706 1.00 91.06 322 SER A C 1
ATOM 2476 O O . SER A 1 322 ? 18.968 -6.211 -6.518 1.00 91.06 322 SER A O 1
ATOM 2478 N N . ALA A 1 323 ? 17.378 -4.882 -5.666 1.00 93.25 323 ALA A N 1
ATOM 2479 C CA . ALA A 1 323 ? 17.649 -3.726 -6.518 1.00 93.25 323 ALA A CA 1
ATOM 2480 C C . ALA A 1 323 ? 18.805 -2.838 -6.011 1.00 93.25 323 ALA A C 1
ATOM 2482 O O . ALA A 1 323 ? 19.226 -1.919 -6.717 1.00 93.25 323 ALA A O 1
ATOM 2483 N N . PHE A 1 324 ? 19.356 -3.110 -4.826 1.00 94.50 324 PHE A N 1
ATOM 2484 C CA . PHE A 1 324 ? 20.473 -2.372 -4.234 1.00 94.50 324 PHE A CA 1
ATOM 2485 C C . PHE A 1 324 ? 21.775 -3.173 -4.330 1.00 94.50 324 PHE A C 1
ATOM 2487 O O . PHE A 1 324 ? 21.775 -4.400 -4.237 1.00 94.50 324 PHE A O 1
ATOM 2494 N N . ALA A 1 325 ? 22.896 -2.490 -4.573 1.00 94.69 325 ALA A N 1
ATOM 2495 C CA . ALA A 1 325 ? 24.219 -3.117 -4.529 1.00 94.69 325 ALA A CA 1
ATOM 2496 C C . ALA A 1 325 ? 24.741 -3.255 -3.089 1.00 94.69 325 ALA A C 1
ATOM 2498 O O . ALA A 1 325 ? 25.509 -4.169 -2.805 1.00 94.69 325 ALA A O 1
ATOM 2499 N N . ASP A 1 326 ? 24.305 -2.371 -2.189 1.00 93.69 326 ASP A N 1
ATOM 2500 C CA . ASP A 1 326 ? 24.542 -2.460 -0.751 1.00 93.69 326 ASP A CA 1
ATOM 2501 C C . ASP A 1 326 ? 23.194 -2.674 -0.035 1.00 93.69 326 ASP A C 1
ATOM 2503 O O . ASP A 1 326 ? 22.377 -1.752 0.007 1.00 93.69 326 ASP A O 1
ATOM 2507 N N . PRO A 1 327 ? 22.916 -3.876 0.500 1.00 84.50 327 PRO A N 1
ATOM 2508 C CA . PRO A 1 327 ? 21.615 -4.212 1.077 1.00 84.50 327 PRO A CA 1
ATOM 2509 C C . PRO A 1 327 ? 21.373 -3.619 2.479 1.00 84.50 327 PRO A C 1
ATOM 2511 O O . PRO A 1 327 ? 20.271 -3.774 3.012 1.00 84.50 327 PRO A O 1
ATOM 2514 N N . GLY A 1 328 ? 22.361 -2.947 3.085 1.00 89.31 328 GLY A N 1
ATOM 2515 C CA . GLY A 1 328 ? 22.265 -2.431 4.454 1.00 89.31 328 GLY A CA 1
ATOM 2516 C C . GLY A 1 328 ? 22.248 -3.534 5.525 1.00 89.31 328 GLY A C 1
ATOM 2517 O O . GLY A 1 328 ? 22.638 -4.676 5.273 1.00 89.31 328 GLY A O 1
ATOM 2518 N N . LYS A 1 329 ? 21.798 -3.199 6.743 1.00 88.19 329 LYS A N 1
ATOM 2519 C CA . LYS A 1 329 ? 21.589 -4.157 7.846 1.00 88.19 329 LYS A CA 1
ATOM 2520 C C . LYS A 1 329 ? 20.156 -4.090 8.342 1.00 88.19 329 LYS A C 1
ATOM 2522 O O . LYS A 1 329 ? 19.601 -3.007 8.514 1.00 88.19 329 LYS A O 1
ATOM 2527 N N . PHE A 1 330 ? 19.591 -5.262 8.607 1.00 88.00 330 PHE A N 1
ATOM 2528 C CA . PHE A 1 330 ? 18.225 -5.392 9.085 1.00 88.00 330 PHE A CA 1
ATOM 2529 C C . PHE A 1 330 ? 18.185 -5.734 10.574 1.00 88.00 330 PHE A C 1
ATOM 2531 O O . PHE A 1 330 ? 18.795 -6.713 11.003 1.00 88.00 330 PHE A O 1
ATOM 2538 N N . ASP A 1 331 ? 17.424 -4.948 11.328 1.00 87.94 331 ASP A N 1
ATOM 2539 C CA . ASP A 1 331 ? 17.045 -5.215 12.710 1.00 87.94 331 ASP A CA 1
ATOM 2540 C C . ASP A 1 331 ? 15.514 -5.384 12.791 1.00 87.94 331 ASP A C 1
ATOM 2542 O O . ASP A 1 331 ? 14.778 -4.408 12.593 1.00 87.94 331 ASP A O 1
ATOM 2546 N N . PRO A 1 332 ? 15.001 -6.596 13.083 1.00 81.12 332 PRO A N 1
ATOM 2547 C CA . PRO A 1 332 ? 13.564 -6.843 13.195 1.00 81.12 332 PRO A CA 1
ATOM 2548 C C . PRO A 1 332 ? 12.901 -6.105 14.368 1.00 81.12 332 PRO A C 1
ATOM 2550 O O . PRO A 1 332 ? 11.680 -5.950 14.366 1.00 81.12 332 PRO A O 1
ATOM 2553 N N . ALA A 1 333 ? 13.667 -5.648 15.364 1.00 81.94 333 ALA A N 1
ATOM 2554 C CA . ALA A 1 333 ? 13.148 -4.872 16.487 1.00 81.94 333 ALA A CA 1
ATOM 2555 C C . ALA A 1 333 ? 13.043 -3.368 16.175 1.00 81.94 333 ALA A C 1
ATOM 2557 O O . ALA A 1 333 ? 12.323 -2.643 16.868 1.00 81.94 333 ALA A O 1
ATOM 2558 N N . ALA A 1 334 ? 13.724 -2.889 15.130 1.00 83.81 334 ALA A N 1
ATOM 2559 C CA . ALA A 1 334 ? 13.789 -1.473 14.798 1.00 83.81 334 ALA A CA 1
ATOM 2560 C C . ALA A 1 334 ? 12.638 -1.038 13.875 1.00 83.81 334 ALA A C 1
ATOM 2562 O O . ALA A 1 334 ? 12.426 -1.582 12.788 1.00 83.81 334 ALA A O 1
ATOM 2563 N N . PHE A 1 335 ? 11.898 -0.001 14.285 1.00 81.56 335 PHE A N 1
ATOM 2564 C CA . PHE A 1 335 ? 10.867 0.600 13.430 1.00 81.56 335 PHE A CA 1
ATOM 2565 C C . PHE A 1 335 ? 11.474 1.369 12.250 1.00 81.56 335 PHE A C 1
ATOM 2567 O O . PHE A 1 335 ? 10.967 1.265 11.135 1.00 81.56 335 PHE A O 1
ATOM 2574 N N . ASP A 1 336 ? 12.551 2.121 12.494 1.00 87.12 336 ASP A N 1
ATOM 2575 C CA . ASP A 1 336 ? 13.393 2.689 11.443 1.00 87.12 336 ASP A CA 1
ATOM 2576 C C . ASP A 1 336 ? 14.746 1.988 11.457 1.00 87.12 336 ASP A C 1
ATOM 2578 O O . ASP A 1 336 ? 15.345 1.794 12.513 1.00 87.12 336 ASP A O 1
ATOM 2582 N N . GLN A 1 337 ? 15.203 1.565 10.287 1.00 90.12 337 GLN A N 1
ATOM 2583 C CA . GLN A 1 337 ? 16.386 0.723 10.177 1.00 90.12 337 GLN A CA 1
ATOM 2584 C C . GLN A 1 337 ? 17.656 1.574 10.313 1.00 90.12 337 GLN A C 1
ATOM 2586 O O . GLN A 1 337 ? 17.788 2.562 9.584 1.00 90.12 337 GLN A O 1
ATOM 2591 N N . PRO A 1 338 ? 18.608 1.191 11.187 1.00 87.62 338 PRO A N 1
ATOM 2592 C CA . PRO A 1 338 ? 19.791 2.003 11.475 1.00 87.62 338 PRO A CA 1
ATOM 2593 C C . PRO A 1 338 ? 20.743 2.100 10.278 1.00 87.62 338 PRO A C 1
ATOM 2595 O O . PRO A 1 338 ? 21.437 3.099 10.116 1.00 87.62 338 PRO A O 1
ATOM 2598 N N . GLN A 1 339 ? 20.763 1.076 9.421 1.00 92.06 339 GLN A N 1
ATOM 2599 C CA . GLN A 1 339 ? 21.555 1.049 8.197 1.00 92.06 339 GLN A CA 1
ATOM 2600 C C . GLN A 1 339 ? 20.675 0.603 7.026 1.00 92.06 339 GLN A C 1
ATOM 2602 O O . GLN A 1 339 ? 20.539 -0.587 6.743 1.00 92.06 339 GLN A O 1
ATOM 2607 N N . LYS A 1 340 ? 20.066 1.577 6.349 1.00 94.69 340 LYS A N 1
ATOM 2608 C CA . LYS A 1 340 ? 19.244 1.362 5.148 1.00 94.69 340 LYS A CA 1
ATOM 2609 C C . LYS A 1 340 ? 20.122 0.933 3.959 1.00 94.69 340 LYS A C 1
ATOM 2611 O O . LYS A 1 340 ? 21.308 1.269 3.950 1.00 94.69 340 LYS A O 1
ATOM 2616 N N . PRO A 1 341 ? 19.576 0.212 2.962 1.00 95.19 341 PRO A N 1
ATOM 2617 C CA . PRO A 1 341 ? 20.317 -0.111 1.752 1.00 95.19 341 PRO A CA 1
ATOM 2618 C C . PRO A 1 341 ? 20.720 1.151 0.988 1.00 95.19 341 PRO A C 1
ATOM 2620 O O . PRO A 1 341 ? 20.135 2.223 1.149 1.00 95.19 341 PRO A O 1
ATOM 2623 N N . SER A 1 342 ? 21.727 1.024 0.136 1.00 95.56 342 SER A N 1
ATOM 2624 C CA . SER A 1 342 ? 22.255 2.122 -0.666 1.00 95.56 342 SER A CA 1
ATOM 2625 C C . SER A 1 342 ? 22.714 1.628 -2.041 1.00 95.56 342 SER A C 1
ATOM 2627 O O . SER A 1 342 ? 22.665 0.432 -2.342 1.00 95.56 342 SER A O 1
ATOM 2629 N N . LYS A 1 343 ? 23.139 2.554 -2.911 1.00 95.44 343 LYS A N 1
ATOM 2630 C CA . LYS A 1 343 ? 23.647 2.242 -4.260 1.00 95.44 343 LYS A CA 1
ATOM 2631 C C . LYS A 1 343 ? 22.629 1.443 -5.084 1.00 95.44 343 LYS A C 1
ATOM 2633 O O . LYS A 1 343 ? 22.875 0.303 -5.488 1.00 95.44 343 LYS A O 1
ATOM 2638 N N . HIS A 1 344 ? 21.455 2.034 -5.295 1.00 96.50 344 HIS A N 1
ATOM 2639 C CA . HIS A 1 344 ? 20.436 1.440 -6.152 1.00 96.50 344 HIS A CA 1
ATOM 2640 C C . HIS A 1 344 ? 20.966 1.255 -7.582 1.00 96.50 344 HIS A C 1
ATOM 2642 O O . HIS A 1 344 ? 21.679 2.102 -8.115 1.00 96.50 344 HIS A O 1
ATOM 2648 N N . LYS A 1 345 ? 20.632 0.123 -8.205 1.00 95.50 345 LYS A N 1
ATOM 2649 C CA . LYS A 1 345 ? 21.294 -0.356 -9.430 1.00 95.50 345 LYS A CA 1
ATOM 2650 C C . LYS A 1 345 ? 20.980 0.453 -10.695 1.00 95.50 345 LYS A C 1
ATOM 2652 O O . LYS A 1 345 ? 21.712 0.303 -11.670 1.00 95.50 345 LYS A O 1
ATOM 2657 N N . ILE A 1 346 ? 19.907 1.252 -10.701 1.00 96.00 346 ILE A N 1
ATOM 2658 C CA . ILE A 1 346 ? 19.454 2.004 -11.893 1.00 96.00 346 ILE A CA 1
ATOM 2659 C C . ILE A 1 346 ? 19.058 3.470 -11.637 1.00 96.00 346 ILE A C 1
ATOM 2661 O O . ILE A 1 346 ? 18.781 4.180 -12.594 1.00 96.00 346 ILE A O 1
ATOM 2665 N N . ILE A 1 347 ? 19.009 3.928 -10.381 1.00 96.75 347 ILE A N 1
ATOM 2666 C CA . ILE A 1 347 ? 18.641 5.315 -10.022 1.00 96.75 347 ILE A CA 1
ATOM 2667 C C . ILE A 1 347 ? 19.615 5.768 -8.944 1.00 96.75 347 ILE A C 1
ATOM 2669 O O . ILE A 1 347 ? 19.635 5.169 -7.872 1.00 96.75 347 ILE A O 1
ATOM 2673 N N . SER A 1 348 ? 20.429 6.781 -9.218 1.00 95.81 348 SER A N 1
ATOM 2674 C CA . SER A 1 348 ? 21.536 7.153 -8.333 1.00 95.81 348 SER A CA 1
ATOM 2675 C C . SER A 1 348 ? 21.092 7.993 -7.134 1.00 95.81 348 SER A C 1
ATOM 2677 O O . SER A 1 348 ? 21.581 7.768 -6.028 1.00 95.81 348 SER A O 1
ATOM 2679 N N . SER A 1 349 ? 20.108 8.882 -7.308 1.00 96.25 349 SER A N 1
ATOM 2680 C CA . SER A 1 349 ? 19.558 9.727 -6.233 1.00 96.25 349 SER A CA 1
ATOM 2681 C C . SER A 1 349 ? 18.625 8.985 -5.265 1.00 96.25 349 SER A C 1
ATOM 2683 O O . SER A 1 349 ? 18.109 9.570 -4.307 1.00 96.25 349 SER A O 1
ATOM 2685 N N . LEU A 1 350 ? 18.366 7.695 -5.505 1.00 96.94 350 LEU A N 1
ATOM 2686 C CA . LEU A 1 350 ? 17.338 6.952 -4.789 1.00 96.94 350 LEU A CA 1
ATOM 2687 C C . LEU A 1 350 ? 17.710 6.736 -3.320 1.00 96.94 350 LEU A C 1
ATOM 2689 O O . LEU A 1 350 ? 18.697 6.084 -2.988 1.00 96.94 350 LEU A O 1
ATOM 2693 N N . THR A 1 351 ? 16.854 7.243 -2.436 1.00 96.00 351 THR A N 1
ATOM 2694 C CA . THR A 1 351 ? 17.003 7.159 -0.982 1.00 96.00 351 THR A CA 1
ATOM 2695 C C . THR A 1 351 ? 15.874 6.338 -0.363 1.00 96.00 351 THR A C 1
ATOM 2697 O O . THR A 1 351 ? 14.706 6.734 -0.479 1.00 96.00 351 THR A O 1
ATOM 2700 N N . PRO A 1 352 ? 16.175 5.228 0.334 1.00 95.31 352 PRO A N 1
ATOM 2701 C CA . PRO A 1 352 ? 15.170 4.477 1.076 1.00 95.31 352 PRO A CA 1
ATOM 2702 C C . PRO A 1 352 ? 14.640 5.250 2.286 1.00 95.31 352 PRO A C 1
ATOM 2704 O O . PRO A 1 352 ? 15.394 5.796 3.088 1.00 95.31 352 PRO A O 1
ATOM 2707 N N . ILE A 1 353 ? 13.320 5.262 2.446 1.00 92.25 353 ILE A N 1
ATOM 2708 C CA . ILE A 1 353 ? 12.617 5.981 3.516 1.00 92.25 353 ILE A CA 1
ATOM 2709 C C . ILE A 1 353 ? 12.086 5.001 4.556 1.00 92.25 353 ILE A C 1
ATOM 2711 O O . ILE A 1 353 ? 12.289 5.210 5.749 1.00 92.25 353 ILE A O 1
ATOM 2715 N N . ARG A 1 354 ? 11.401 3.944 4.105 1.00 90.44 354 ARG A N 1
ATOM 2716 C CA . ARG A 1 354 ? 10.684 2.993 4.964 1.00 90.44 354 ARG A CA 1
ATOM 2717 C C . ARG A 1 354 ? 10.749 1.591 4.381 1.00 90.44 354 ARG A C 1
ATOM 2719 O O . ARG A 1 354 ? 10.510 1.427 3.188 1.00 90.44 354 ARG A O 1
ATOM 2726 N N . ASN A 1 355 ? 10.972 0.589 5.220 1.00 91.69 355 ASN A N 1
ATOM 2727 C CA . ASN A 1 355 ? 10.903 -0.807 4.814 1.00 91.69 355 ASN A CA 1
ATOM 2728 C C . ASN A 1 355 ? 9.487 -1.390 4.955 1.00 91.69 355 ASN A C 1
ATOM 2730 O O . ASN A 1 355 ? 8.679 -0.975 5.793 1.00 91.69 355 ASN A O 1
ATOM 2734 N N . PHE A 1 356 ? 9.232 -2.409 4.150 1.00 92.12 356 PHE A N 1
ATOM 2735 C CA . PHE A 1 356 ? 8.160 -3.370 4.325 1.00 92.12 356 PHE A CA 1
ATOM 2736 C C . PHE A 1 356 ? 8.721 -4.780 4.188 1.00 92.12 356 PHE A C 1
ATOM 2738 O O . PHE A 1 356 ? 9.746 -4.986 3.538 1.00 92.12 356 PHE A O 1
ATOM 2745 N N . THR A 1 357 ? 8.007 -5.751 4.734 1.00 93.12 357 THR A N 1
ATOM 2746 C CA . THR A 1 357 ? 8.275 -7.170 4.512 1.00 93.12 357 THR A CA 1
ATOM 2747 C C . THR A 1 357 ? 7.151 -7.743 3.666 1.00 93.12 357 THR A C 1
ATOM 2749 O O . THR A 1 357 ? 5.996 -7.702 4.088 1.00 93.12 357 THR A O 1
ATOM 2752 N N . ARG A 1 358 ? 7.467 -8.258 2.477 1.00 94.12 358 ARG A N 1
ATOM 2753 C CA . ARG A 1 358 ? 6.521 -9.042 1.684 1.00 94.12 358 ARG A CA 1
ATOM 2754 C C . ARG A 1 358 ? 6.254 -10.349 2.412 1.00 94.12 358 ARG A C 1
ATOM 2756 O O . ARG A 1 358 ? 7.201 -11.032 2.801 1.00 94.12 358 ARG A O 1
ATOM 2763 N N . MET A 1 359 ? 4.985 -10.679 2.617 1.00 94.81 359 MET A N 1
ATOM 2764 C CA . MET A 1 359 ? 4.571 -11.871 3.350 1.00 94.81 359 MET A CA 1
ATOM 2765 C C . MET A 1 359 ? 3.446 -12.606 2.630 1.00 94.81 359 MET A C 1
ATOM 2767 O O . MET A 1 359 ? 2.595 -11.974 2.006 1.00 94.81 359 MET A O 1
ATOM 2771 N N . TYR A 1 360 ? 3.395 -13.923 2.818 1.00 94.38 360 TYR A N 1
ATOM 2772 C CA . TYR A 1 360 ? 2.300 -14.778 2.354 1.00 94.38 360 TYR A CA 1
ATOM 2773 C C . TYR A 1 360 ? 1.744 -15.617 3.489 1.00 94.38 360 TYR A C 1
ATOM 2775 O O . TYR A 1 360 ? 2.497 -16.081 4.350 1.00 94.38 360 TYR A O 1
ATOM 2783 N N . GLN A 1 361 ? 0.434 -15.852 3.482 1.00 93.25 361 GLN A N 1
ATOM 2784 C CA . GLN A 1 361 ? -0.173 -16.780 4.425 1.00 93.25 361 GLN A CA 1
ATOM 2785 C C . GLN A 1 361 ? 0.232 -18.217 4.078 1.00 93.25 361 GLN A C 1
ATOM 2787 O O . GLN A 1 361 ? -0.158 -18.745 3.044 1.00 93.25 361 GLN A O 1
ATOM 2792 N N . CYS A 1 362 ? 1.016 -18.849 4.950 1.00 93.31 362 CYS A N 1
ATOM 2793 C CA . CYS A 1 362 ? 1.465 -20.231 4.798 1.00 93.31 362 CYS A CA 1
ATOM 2794 C C . CYS A 1 362 ? 1.249 -20.955 6.130 1.00 93.31 362 CYS A C 1
ATOM 2796 O O . CYS A 1 362 ? 2.047 -20.811 7.058 1.00 93.31 362 CYS A O 1
ATOM 2798 N N . VAL A 1 363 ? 0.163 -21.726 6.221 1.00 91.81 363 VAL A N 1
ATOM 2799 C CA . VAL A 1 363 ? -0.260 -22.422 7.448 1.00 91.81 363 VAL A CA 1
ATOM 2800 C C . VAL A 1 363 ? -0.229 -23.923 7.201 1.00 91.81 363 VAL A C 1
ATOM 2802 O O . VAL A 1 363 ? -0.865 -24.388 6.268 1.00 91.81 363 VAL A O 1
ATOM 2805 N N . THR A 1 364 ? 0.515 -24.680 7.999 1.00 92.38 364 THR A N 1
ATOM 2806 C CA . THR A 1 364 ? 0.450 -26.151 8.002 1.00 92.38 364 THR A CA 1
ATOM 2807 C C . THR A 1 364 ? -0.630 -26.649 8.964 1.00 92.38 364 THR A C 1
ATOM 2809 O O . THR A 1 364 ? -1.110 -25.897 9.814 1.00 92.38 364 THR A O 1
ATOM 2812 N N . TYR A 1 365 ? -0.998 -27.932 8.881 1.00 89.12 365 TYR A N 1
ATOM 2813 C CA . TYR A 1 365 ? -1.908 -28.537 9.860 1.00 89.12 365 TYR A CA 1
ATOM 2814 C C . TYR A 1 365 ? -1.373 -28.397 11.298 1.00 89.12 365 TYR A C 1
ATOM 2816 O O . TYR A 1 365 ? -2.123 -28.049 12.206 1.00 89.12 365 TYR A O 1
ATOM 2824 N N . GLU A 1 366 ? -0.065 -28.575 11.497 1.00 88.88 366 GLU A N 1
ATOM 2825 C CA . GLU A 1 366 ? 0.590 -28.433 12.802 1.00 88.88 366 GLU A CA 1
ATOM 2826 C C . GLU A 1 366 ? 0.585 -26.979 13.310 1.00 88.88 366 GLU A C 1
ATOM 2828 O O . GLU A 1 366 ? 0.323 -26.727 14.490 1.00 88.88 366 GLU A O 1
ATOM 2833 N N . ASP A 1 367 ? 0.767 -26.001 12.411 1.00 91.56 367 ASP A N 1
ATOM 2834 C CA . ASP A 1 367 ? 0.674 -24.578 12.759 1.00 91.56 367 ASP A CA 1
ATOM 2835 C C . ASP A 1 367 ? -0.702 -24.219 13.341 1.00 91.56 367 ASP A C 1
ATOM 2837 O O . ASP A 1 367 ? -0.775 -23.350 14.211 1.00 91.56 367 ASP A O 1
ATOM 2841 N N . THR A 1 368 ? -1.794 -24.862 12.899 1.00 91.56 368 THR A N 1
ATOM 2842 C CA . THR A 1 368 ? -3.157 -24.478 13.313 1.00 91.56 368 THR A CA 1
ATOM 2843 C C . THR A 1 368 ? -3.341 -24.500 14.830 1.00 91.56 368 THR A C 1
ATOM 2845 O O . THR A 1 368 ? -3.804 -23.518 15.415 1.00 91.56 368 THR A O 1
ATOM 2848 N N . SER A 1 369 ? -2.907 -25.583 15.480 1.00 90.81 369 SER A N 1
ATOM 2849 C CA . SER A 1 369 ? -3.042 -25.777 16.926 1.00 90.81 369 SER A CA 1
ATOM 2850 C C . SER A 1 369 ? -2.172 -24.795 17.711 1.00 90.81 369 SER A C 1
ATOM 2852 O O . SER A 1 369 ? -2.628 -24.207 18.698 1.00 90.81 369 SER A O 1
ATOM 2854 N N . ASN A 1 370 ? -0.943 -24.565 17.241 1.00 93.38 370 ASN A N 1
ATOM 2855 C CA . ASN A 1 370 ? 0.013 -23.658 17.873 1.00 93.38 370 ASN A CA 1
ATOM 2856 C C . ASN A 1 370 ? -0.427 -22.193 17.749 1.00 93.38 370 ASN A C 1
ATOM 2858 O O . ASN A 1 370 ? -0.449 -21.458 18.741 1.00 93.38 370 ASN A O 1
ATOM 2862 N N . LEU A 1 371 ? -0.848 -21.777 16.553 1.00 93.25 371 LEU A N 1
ATOM 2863 C CA . LEU A 1 371 ? -1.370 -20.436 16.297 1.00 93.25 371 LEU A CA 1
ATOM 2864 C C . LEU A 1 371 ? -2.662 -20.186 17.076 1.00 93.25 371 LEU A C 1
ATOM 2866 O O . LEU A 1 371 ? -2.813 -19.118 17.669 1.00 93.25 371 LEU A O 1
ATOM 2870 N N . LEU A 1 372 ? -3.576 -21.161 17.136 1.00 93.88 372 LEU A N 1
ATOM 2871 C CA . LEU A 1 372 ? -4.809 -21.051 17.918 1.00 93.88 372 LEU A CA 1
ATOM 2872 C C . LEU A 1 372 ? -4.518 -20.895 19.414 1.00 93.88 372 LEU A C 1
ATOM 2874 O O . LEU A 1 372 ? -5.109 -20.034 20.071 1.00 93.88 372 LEU A O 1
ATOM 2878 N N . ALA A 1 373 ? -3.604 -21.701 19.959 1.00 93.19 373 ALA A N 1
ATOM 2879 C CA . ALA A 1 373 ? -3.204 -21.600 21.358 1.00 93.19 373 ALA A CA 1
ATOM 2880 C C . ALA A 1 373 ? -2.590 -20.225 21.663 1.00 93.19 373 ALA A C 1
ATOM 2882 O O . ALA A 1 373 ? -3.033 -19.548 22.595 1.00 93.19 373 ALA A O 1
ATOM 2883 N N . ALA A 1 374 ? -1.644 -19.770 20.835 1.00 92.12 374 ALA A N 1
ATOM 2884 C CA . ALA A 1 374 ? -1.017 -18.458 20.971 1.00 92.12 374 ALA A CA 1
ATOM 2885 C C . ALA A 1 374 ? -2.036 -17.311 20.857 1.00 92.12 374 ALA A C 1
ATOM 2887 O O . ALA A 1 374 ? -1.992 -16.360 21.642 1.00 92.12 374 ALA A O 1
ATOM 2888 N N . TYR A 1 375 ? -2.991 -17.413 19.928 1.00 90.00 375 TYR A N 1
ATOM 2889 C CA . TYR A 1 375 ? -4.085 -16.457 19.772 1.00 90.00 375 TYR A CA 1
ATOM 2890 C C . TYR A 1 375 ? -4.956 -16.381 21.030 1.00 90.00 375 TYR A C 1
ATOM 2892 O O . TYR A 1 375 ? -5.194 -15.287 21.542 1.00 90.00 375 TYR A O 1
ATOM 2900 N N . CYS A 1 376 ? -5.374 -17.526 21.580 1.00 91.19 376 CYS A N 1
ATOM 2901 C CA . CYS A 1 376 ? -6.199 -17.574 22.790 1.00 91.19 376 CYS A CA 1
ATOM 2902 C C . CYS A 1 376 ? -5.493 -16.939 23.995 1.00 91.19 376 CYS A C 1
ATOM 2904 O O . CYS A 1 376 ? -6.106 -16.153 24.720 1.00 91.19 376 CYS A O 1
ATOM 2906 N N . VAL A 1 377 ? -4.195 -17.212 24.168 1.00 91.12 377 VAL A N 1
ATOM 2907 C CA . VAL A 1 377 ? -3.368 -16.605 25.224 1.00 91.12 377 VAL A CA 1
ATOM 2908 C C . VAL A 1 377 ? -3.245 -15.091 25.023 1.00 91.12 377 VAL A C 1
ATOM 2910 O O . VAL A 1 377 ? -3.545 -14.317 25.932 1.00 91.12 377 VAL A O 1
ATOM 2913 N N . LYS A 1 378 ? -2.867 -14.644 23.818 1.00 85.44 378 LYS A N 1
ATOM 2914 C CA . LYS A 1 378 ? -2.660 -13.219 23.489 1.00 85.44 378 LYS A CA 1
ATOM 2915 C C . LYS A 1 378 ? -3.942 -12.390 23.591 1.00 85.44 378 LYS A C 1
ATOM 2917 O O . LYS A 1 378 ? -3.902 -11.204 23.938 1.00 85.44 378 LYS A O 1
ATOM 2922 N N . GLU A 1 379 ? -5.080 -12.983 23.250 1.00 83.56 379 GLU A N 1
ATOM 2923 C CA . GLU A 1 379 ? -6.388 -12.333 23.312 1.00 83.56 379 GLU A CA 1
ATOM 2924 C C . GLU A 1 379 ? -7.112 -12.547 24.647 1.00 83.56 379 GLU A C 1
ATOM 2926 O O . GLU A 1 379 ? -8.136 -11.903 24.864 1.00 83.56 379 GLU A O 1
ATOM 2931 N N . LYS A 1 380 ? -6.561 -13.367 25.557 1.00 86.56 380 LYS A N 1
ATOM 2932 C CA . LYS A 1 380 ? -7.156 -13.724 26.856 1.00 86.56 380 LYS A CA 1
ATOM 2933 C C . LYS A 1 380 ? -8.581 -14.281 26.714 1.00 86.56 380 LYS A C 1
ATOM 2935 O O . LYS A 1 380 ? -9.507 -13.832 27.385 1.00 86.56 380 LYS A O 1
ATOM 2940 N N . ILE A 1 381 ? -8.761 -15.246 25.814 1.00 86.69 381 ILE A N 1
ATOM 2941 C CA . ILE A 1 381 ? -10.056 -15.884 25.530 1.00 86.69 381 ILE A CA 1
ATOM 2942 C C . ILE A 1 381 ? -9.967 -17.408 25.640 1.00 86.69 381 ILE A C 1
ATOM 2944 O O . ILE A 1 381 ? -8.913 -18.002 25.425 1.00 86.69 381 ILE A O 1
ATOM 2948 N N . ALA A 1 382 ? -11.097 -18.055 25.928 1.00 89.81 382 ALA A N 1
ATOM 2949 C CA . ALA A 1 382 ? -11.194 -19.511 25.912 1.00 89.81 382 ALA A CA 1
ATOM 2950 C C . ALA A 1 382 ? -11.150 -20.065 24.475 1.00 89.81 382 ALA A C 1
ATOM 2952 O O . ALA A 1 382 ? -11.737 -19.476 23.559 1.00 89.81 382 ALA A O 1
ATOM 2953 N N . LYS A 1 383 ? -10.549 -21.252 24.296 1.00 90.75 383 LYS A N 1
ATOM 2954 C CA . LYS A 1 383 ? -10.539 -21.989 23.013 1.00 90.75 383 LYS A CA 1
ATOM 2955 C C . LYS A 1 383 ? -11.948 -22.299 22.490 1.00 90.75 383 LYS A C 1
ATOM 2957 O O . LYS A 1 383 ? -12.167 -22.369 21.290 1.00 90.75 383 LYS A O 1
ATOM 2962 N N . THR A 1 384 ? -12.925 -22.435 23.386 1.00 90.44 384 THR A N 1
ATOM 2963 C CA . THR A 1 384 ? -14.335 -22.682 23.044 1.00 90.44 384 THR A CA 1
ATOM 2964 C C . THR A 1 384 ? -15.091 -21.430 22.601 1.00 90.44 384 THR A C 1
ATOM 2966 O O . THR A 1 384 ? -16.238 -21.537 22.166 1.00 90.44 384 THR A O 1
ATOM 2969 N N . SER A 1 385 ? -14.484 -20.243 22.703 1.00 87.88 385 SER A N 1
ATOM 2970 C CA . SER A 1 385 ? -15.136 -18.995 22.311 1.00 87.88 385 SER A CA 1
ATOM 2971 C C . SER A 1 385 ? -15.429 -18.956 20.808 1.00 87.88 385 SER A C 1
ATOM 2973 O O . SER A 1 385 ? -14.682 -19.493 19.991 1.00 87.88 385 SER A O 1
ATOM 2975 N N . VAL A 1 386 ? -16.489 -18.236 20.427 1.00 85.25 386 VAL A N 1
ATOM 2976 C CA . VAL A 1 386 ? -16.866 -18.029 19.016 1.00 85.25 386 VAL A CA 1
ATOM 2977 C C . VAL A 1 386 ? -15.697 -17.471 18.195 1.00 85.25 386 VAL A C 1
ATOM 2979 O O . VAL A 1 386 ? -15.507 -17.851 17.044 1.00 85.25 386 VAL A O 1
ATOM 2982 N N . ARG A 1 387 ? -14.872 -16.604 18.794 1.00 83.25 387 ARG A N 1
ATOM 2983 C CA . ARG A 1 387 ? -13.699 -16.012 18.134 1.00 83.25 387 ARG A CA 1
ATOM 2984 C C . ARG A 1 387 ? -12.589 -17.023 17.894 1.00 83.25 387 ARG A C 1
ATOM 2986 O O . ARG A 1 387 ? -12.033 -17.038 16.804 1.00 83.25 387 ARG A O 1
ATOM 2993 N N . ALA A 1 388 ? -12.280 -17.847 18.893 1.00 89.69 388 ALA A N 1
ATOM 2994 C CA . ALA A 1 388 ? -11.278 -18.897 18.763 1.00 89.69 388 ALA A CA 1
ATOM 2995 C C . ALA A 1 388 ? -11.687 -19.904 17.676 1.00 89.69 388 ALA A C 1
ATOM 2997 O O . ALA A 1 388 ? -10.888 -20.186 16.792 1.00 89.69 388 ALA A O 1
ATOM 2998 N N . ARG A 1 389 ? -12.961 -20.323 17.645 1.00 90.06 389 ARG A N 1
ATOM 2999 C CA . ARG A 1 389 ? -13.500 -21.194 16.583 1.00 90.06 389 ARG A CA 1
ATOM 3000 C C . ARG A 1 389 ? -13.457 -20.550 15.197 1.00 90.06 389 ARG A C 1
ATOM 3002 O O . ARG A 1 389 ? -13.088 -21.199 14.224 1.00 90.06 389 ARG A O 1
ATOM 3009 N N . ALA A 1 390 ? -13.816 -19.269 15.089 1.00 86.25 390 ALA A N 1
ATOM 3010 C CA . ALA A 1 390 ? -13.742 -18.544 13.820 1.00 86.25 390 ALA A CA 1
ATOM 3011 C C . ALA A 1 390 ? -12.292 -18.403 13.323 1.00 86.25 390 ALA A C 1
ATOM 3013 O O . ALA A 1 390 ? -12.036 -18.480 12.124 1.00 86.25 390 ALA A O 1
ATOM 3014 N N . PHE A 1 391 ? -11.348 -18.202 14.245 1.00 89.56 391 PHE A N 1
ATOM 3015 C CA . PHE A 1 391 ? -9.923 -18.147 13.944 1.00 89.56 391 PHE A CA 1
ATOM 3016 C C . PHE A 1 391 ? -9.387 -19.509 13.485 1.00 89.56 391 PHE A C 1
ATOM 3018 O O . PHE A 1 391 ? -8.739 -19.586 12.448 1.00 89.56 391 PHE A O 1
ATOM 3025 N N . GLU A 1 392 ? -9.726 -20.581 14.199 1.00 91.69 392 GLU A N 1
ATOM 3026 C CA . GLU A 1 392 ? -9.397 -21.962 13.830 1.00 91.69 392 GLU A CA 1
ATOM 3027 C C . GLU A 1 392 ? -9.956 -22.338 12.453 1.00 91.69 392 GLU A C 1
ATOM 3029 O O . GLU A 1 392 ? -9.227 -22.867 11.623 1.00 91.69 392 GLU A O 1
ATOM 3034 N N . THR A 1 393 ? -11.213 -21.982 12.168 1.00 89.81 393 THR A N 1
ATOM 3035 C CA . THR A 1 393 ? -11.847 -22.232 10.862 1.00 89.81 393 THR A CA 1
ATOM 3036 C C . THR A 1 393 ? -11.069 -21.560 9.731 1.00 89.81 393 THR A C 1
ATOM 3038 O O . THR A 1 393 ? -10.748 -22.197 8.732 1.00 89.81 393 THR A O 1
ATOM 3041 N N . MET A 1 394 ? -10.716 -20.281 9.899 1.00 90.25 394 MET A N 1
ATOM 3042 C CA . MET A 1 394 ? -9.899 -19.550 8.928 1.00 90.25 394 MET A CA 1
ATOM 3043 C C . MET A 1 394 ? -8.524 -20.211 8.737 1.00 90.25 394 MET A C 1
ATOM 3045 O O . MET A 1 394 ? -8.070 -20.331 7.601 1.00 90.25 394 MET A O 1
ATOM 3049 N N . LEU A 1 395 ? -7.862 -20.645 9.817 1.00 90.00 395 LEU A N 1
ATOM 3050 C CA . LEU A 1 395 ? -6.579 -21.348 9.716 1.00 90.00 395 LEU A CA 1
ATOM 3051 C C . LEU A 1 395 ? -6.725 -22.678 8.973 1.00 90.00 395 LEU A C 1
ATOM 3053 O O . LEU A 1 395 ? -5.926 -22.950 8.086 1.00 90.00 395 LEU A O 1
ATOM 3057 N N . GLY A 1 396 ? -7.761 -23.463 9.272 1.00 88.56 396 GLY A N 1
ATOM 3058 C CA . GLY A 1 396 ? -8.046 -24.723 8.583 1.00 88.56 396 GLY A CA 1
ATOM 3059 C C . GLY A 1 396 ? -8.279 -24.535 7.084 1.00 88.56 396 GLY A C 1
ATOM 3060 O O . GLY A 1 396 ? -7.774 -25.313 6.283 1.00 88.56 396 GLY A O 1
ATOM 3061 N N . MET A 1 397 ? -8.961 -23.458 6.683 1.00 85.19 397 MET A N 1
ATOM 3062 C CA . MET A 1 397 ? -9.094 -23.106 5.266 1.00 85.19 397 MET A CA 1
ATOM 3063 C C . MET A 1 397 ? -7.743 -22.744 4.627 1.00 85.19 397 MET A C 1
ATOM 3065 O O . MET A 1 397 ? -7.484 -23.132 3.492 1.00 85.19 397 MET A O 1
ATOM 3069 N N . ALA A 1 398 ? -6.869 -22.038 5.350 1.00 85.81 398 ALA A N 1
ATOM 3070 C CA . ALA A 1 398 ? -5.537 -21.678 4.861 1.00 85.81 398 ALA A CA 1
ATOM 3071 C C . ALA A 1 398 ? -4.597 -22.892 4.707 1.00 85.81 398 ALA A C 1
ATOM 3073 O O . ALA A 1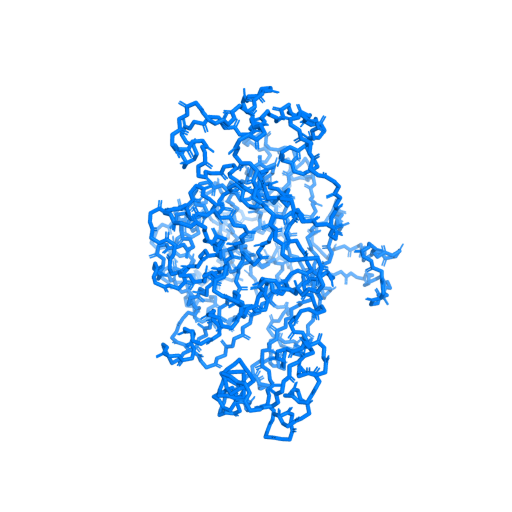 398 ? -3.697 -22.848 3.868 1.00 85.81 398 ALA A O 1
ATOM 3074 N N . VAL A 1 399 ? -4.816 -23.982 5.460 1.00 89.12 399 VAL A N 1
ATOM 3075 C CA . VAL A 1 399 ? -4.036 -25.230 5.330 1.00 89.12 399 VAL A CA 1
ATOM 3076 C C . VAL A 1 399 ? -4.154 -25.829 3.933 1.00 89.12 399 VAL A C 1
ATOM 3078 O O . VAL A 1 399 ? -3.146 -26.259 3.373 1.00 89.12 399 VAL A O 1
ATOM 3081 N N . TYR A 1 400 ? -5.351 -25.815 3.339 1.00 83.75 400 TYR A N 1
ATOM 3082 C CA . TYR A 1 400 ? -5.574 -26.391 2.007 1.00 83.75 400 TYR A CA 1
ATOM 3083 C C . TYR A 1 400 ? -4.726 -25.732 0.915 1.00 83.75 400 TYR A C 1
ATOM 3085 O O . TYR A 1 400 ? -4.377 -26.380 -0.065 1.00 83.75 400 TYR A O 1
ATOM 3093 N N . ASN A 1 401 ? -4.327 -24.477 1.125 1.00 83.50 401 ASN A N 1
ATOM 3094 C CA . ASN A 1 401 ? -3.596 -23.673 0.149 1.00 83.50 401 ASN A CA 1
ATOM 3095 C C . ASN A 1 401 ? -2.097 -23.567 0.470 1.00 83.50 401 ASN A C 1
ATOM 3097 O O . ASN A 1 401 ? -1.380 -22.787 -0.165 1.00 83.50 401 ASN A O 1
ATOM 3101 N N . HIS A 1 402 ? -1.616 -24.310 1.476 1.00 90.12 402 HIS A N 1
ATOM 3102 C CA . HIS A 1 402 ? -0.245 -24.205 1.972 1.00 90.12 402 HIS A CA 1
ATOM 3103 C C . HIS A 1 402 ? 0.785 -24.447 0.869 1.00 90.12 402 HIS A C 1
ATOM 3105 O O . HIS A 1 402 ? 1.678 -23.624 0.678 1.00 90.12 402 HIS A O 1
ATOM 3111 N N . SER A 1 403 ? 0.652 -25.554 0.135 1.00 88.94 403 SER A N 1
ATOM 3112 C CA . SER A 1 403 ? 1.638 -25.956 -0.869 1.00 88.94 403 SER A CA 1
ATOM 3113 C C . SER A 1 403 ? 1.743 -24.941 -2.006 1.00 88.94 403 SER A C 1
ATOM 3115 O O . SER A 1 403 ? 2.854 -24.559 -2.370 1.00 88.94 403 SER A O 1
ATOM 3117 N N . GLU A 1 404 ? 0.613 -24.444 -2.518 1.00 90.12 404 GLU A N 1
ATOM 3118 C CA . GLU A 1 404 ? 0.590 -23.428 -3.578 1.00 90.12 404 GLU A CA 1
ATOM 3119 C C . GLU A 1 404 ? 1.149 -22.087 -3.084 1.00 90.12 404 GLU A C 1
ATOM 3121 O O . GLU A 1 404 ? 2.013 -21.502 -3.738 1.00 90.12 404 GLU A O 1
ATOM 3126 N N . SER A 1 405 ? 0.749 -21.639 -1.889 1.00 90.69 405 SER A N 1
ATOM 3127 C CA . SER A 1 405 ? 1.252 -20.391 -1.296 1.00 90.69 405 SER A CA 1
ATOM 3128 C C . SER A 1 405 ? 2.753 -20.451 -1.021 1.00 90.69 405 SER A C 1
ATOM 3130 O O . SER A 1 405 ? 3.479 -19.508 -1.325 1.00 90.69 405 SER A O 1
ATOM 3132 N N . GLN A 1 406 ? 3.249 -21.572 -0.494 1.00 93.25 406 GLN A N 1
ATOM 3133 C CA . GLN A 1 406 ? 4.665 -21.754 -0.192 1.00 93.25 406 GLN A CA 1
ATOM 3134 C C . GLN A 1 406 ? 5.511 -21.915 -1.464 1.00 93.25 406 GLN A C 1
ATOM 3136 O O . GLN A 1 406 ? 6.653 -21.447 -1.503 1.00 93.25 406 GLN A O 1
ATOM 3141 N N . ALA A 1 407 ? 4.988 -22.588 -2.494 1.00 92.62 407 ALA A N 1
ATOM 3142 C CA . ALA A 1 407 ? 5.650 -22.705 -3.790 1.00 92.62 407 ALA A CA 1
ATOM 3143 C C . ALA A 1 407 ? 5.756 -21.336 -4.466 1.00 92.62 407 ALA A C 1
ATOM 3145 O O . ALA A 1 407 ? 6.857 -20.930 -4.841 1.00 92.62 407 ALA A O 1
ATOM 3146 N N . PHE A 1 408 ? 4.651 -20.588 -4.532 1.00 91.94 408 PHE A N 1
ATOM 3147 C CA . PHE A 1 408 ? 4.649 -19.249 -5.109 1.00 91.94 408 PHE A CA 1
ATOM 3148 C C . PHE A 1 408 ? 5.535 -18.280 -4.324 1.00 91.94 408 PHE A C 1
ATOM 3150 O O . PHE A 1 408 ? 6.365 -17.609 -4.925 1.00 91.94 408 PHE A O 1
ATOM 3157 N N . MET A 1 409 ? 5.440 -18.249 -2.991 1.00 94.06 409 MET A N 1
ATOM 3158 C CA . MET A 1 409 ? 6.290 -17.400 -2.148 1.00 94.06 409 MET A CA 1
ATOM 3159 C C . MET A 1 409 ? 7.782 -17.630 -2.425 1.00 94.06 409 MET A C 1
ATOM 3161 O O . MET A 1 409 ? 8.547 -16.672 -2.534 1.00 94.06 409 MET A O 1
ATOM 3165 N N . ARG A 1 410 ? 8.203 -18.898 -2.545 1.00 94.75 410 ARG A N 1
ATOM 3166 C CA . ARG A 1 410 ? 9.589 -19.245 -2.889 1.00 94.75 410 ARG A CA 1
ATOM 3167 C C . ARG A 1 410 ? 9.935 -18.825 -4.311 1.00 94.75 410 ARG A C 1
ATOM 3169 O O . ARG A 1 410 ? 10.983 -18.228 -4.511 1.00 94.75 410 ARG A O 1
ATOM 3176 N N . TYR A 1 411 ? 9.054 -19.075 -5.275 1.00 93.62 411 TYR A N 1
ATOM 3177 C CA . TYR A 1 411 ? 9.274 -18.682 -6.664 1.00 93.62 411 TYR A CA 1
ATOM 3178 C C . TYR A 1 411 ? 9.379 -17.160 -6.830 1.00 93.62 411 TYR A C 1
ATOM 3180 O O . TYR A 1 411 ? 10.279 -16.667 -7.509 1.00 93.62 411 TYR A O 1
ATOM 3188 N N . GLU A 1 412 ? 8.527 -16.389 -6.152 1.00 92.56 412 GLU A N 1
ATOM 3189 C CA . GLU A 1 412 ? 8.603 -14.933 -6.187 1.00 92.56 412 GLU A CA 1
ATOM 3190 C C . GLU A 1 412 ? 9.911 -14.431 -5.567 1.00 92.56 412 GLU A C 1
ATOM 3192 O O . GLU A 1 412 ? 10.603 -13.608 -6.167 1.00 92.56 412 GLU A O 1
ATOM 3197 N N . ARG A 1 413 ? 10.278 -14.964 -4.396 1.00 93.12 413 ARG A N 1
ATOM 3198 C CA . ARG A 1 413 ? 11.517 -14.614 -3.695 1.00 93.12 413 ARG A CA 1
ATOM 3199 C C . ARG A 1 413 ? 12.763 -15.015 -4.484 1.00 93.12 413 ARG A C 1
ATOM 3201 O O . ARG A 1 413 ? 13.713 -14.252 -4.536 1.00 93.12 413 ARG A O 1
ATOM 3208 N N . ASP A 1 414 ? 12.810 -16.192 -5.082 1.00 93.38 414 ASP A N 1
ATOM 3209 C CA . ASP A 1 414 ? 14.068 -16.707 -5.635 1.00 93.38 414 ASP A CA 1
ATOM 3210 C C . ASP A 1 414 ? 14.222 -16.385 -7.127 1.00 93.38 414 ASP A C 1
ATOM 3212 O O . ASP A 1 414 ? 15.339 -16.363 -7.637 1.00 93.38 414 ASP A O 1
ATOM 3216 N N . VAL A 1 415 ? 13.118 -16.092 -7.825 1.00 91.44 415 VAL A N 1
ATOM 3217 C CA . VAL A 1 415 ? 13.107 -15.904 -9.283 1.00 91.44 415 VAL A CA 1
ATOM 3218 C C . VAL A 1 415 ? 12.475 -14.575 -9.685 1.00 91.44 415 VAL A C 1
ATOM 3220 O O . VAL A 1 415 ? 13.129 -13.757 -10.335 1.00 91.44 415 VAL A O 1
ATOM 3223 N N . LEU A 1 416 ? 11.213 -14.333 -9.318 1.00 89.56 416 LEU A N 1
ATOM 3224 C CA . LEU A 1 416 ? 10.447 -13.229 -9.915 1.00 89.56 416 LEU A CA 1
ATOM 3225 C C . LEU A 1 416 ? 10.913 -11.849 -9.446 1.00 89.56 416 LEU A C 1
ATOM 3227 O O . LEU A 1 416 ? 10.950 -10.919 -10.251 1.00 89.56 416 LEU A O 1
ATOM 3231 N N . GLN A 1 417 ? 11.312 -11.697 -8.177 1.00 88.81 417 GLN A N 1
ATOM 3232 C CA . GLN A 1 417 ? 11.681 -10.385 -7.631 1.00 88.81 417 GLN A CA 1
ATOM 3233 C C . GLN A 1 417 ? 12.841 -9.721 -8.390 1.00 88.81 417 GLN A C 1
ATOM 3235 O O . GLN A 1 417 ? 12.909 -8.498 -8.452 1.00 88.81 417 GLN A O 1
ATOM 3240 N N . TYR A 1 418 ? 13.722 -10.499 -9.027 1.00 87.69 418 TYR A N 1
ATOM 3241 C CA . TYR A 1 418 ? 14.851 -9.976 -9.804 1.00 87.69 418 TYR A CA 1
ATOM 3242 C C . TYR A 1 418 ? 14.436 -9.344 -11.137 1.00 87.69 418 TYR A C 1
ATOM 3244 O O . TYR A 1 418 ? 15.232 -8.647 -11.761 1.00 87.69 418 TYR A O 1
ATOM 3252 N N . ARG A 1 419 ? 13.190 -9.572 -11.568 1.00 86.88 419 ARG A N 1
ATOM 3253 C CA . ARG A 1 419 ? 12.589 -8.960 -12.759 1.00 86.88 419 ARG A CA 1
ATOM 3254 C C . ARG A 1 419 ? 11.739 -7.726 -12.409 1.00 86.88 419 ARG A C 1
ATOM 3256 O O . ARG A 1 419 ? 11.293 -7.006 -13.304 1.00 86.88 419 ARG A O 1
ATOM 3263 N N . MET A 1 420 ? 11.532 -7.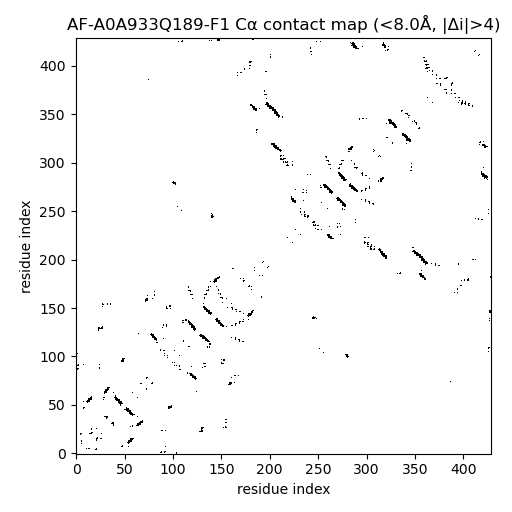463 -11.114 1.00 90.06 420 MET A N 1
ATOM 3264 C CA . MET A 1 420 ? 10.763 -6.332 -10.593 1.00 90.06 420 MET A CA 1
ATOM 3265 C C . MET A 1 420 ? 11.697 -5.241 -10.072 1.00 90.06 420 MET A C 1
ATOM 3267 O O . MET A 1 420 ? 12.222 -5.312 -8.965 1.00 90.06 420 MET A O 1
ATOM 3271 N N . TRP A 1 421 ? 11.862 -4.181 -10.854 1.00 92.81 421 TRP A N 1
ATOM 3272 C CA . TRP A 1 421 ? 12.675 -3.029 -10.461 1.00 92.81 421 TRP A CA 1
ATOM 3273 C C . TRP A 1 421 ? 11.884 -2.045 -9.601 1.00 92.81 421 TRP A C 1
ATOM 3275 O O . TRP A 1 421 ? 12.453 -1.384 -8.740 1.00 92.81 421 TRP A O 1
ATOM 3285 N N . ALA A 1 422 ? 10.566 -1.984 -9.803 1.00 91.25 422 ALA A N 1
ATOM 3286 C CA . ALA A 1 422 ? 9.627 -1.357 -8.886 1.00 91.25 422 ALA A CA 1
ATOM 3287 C C . ALA A 1 422 ? 8.306 -2.120 -8.863 1.00 91.25 422 ALA A C 1
ATOM 3289 O O . ALA A 1 422 ? 7.787 -2.524 -9.905 1.00 91.25 422 ALA A O 1
ATOM 3290 N N . ILE A 1 423 ? 7.714 -2.252 -7.683 1.00 85.12 423 ILE A N 1
ATOM 3291 C CA . ILE A 1 423 ? 6.416 -2.909 -7.517 1.00 85.12 423 ILE A CA 1
ATOM 3292 C C . ILE A 1 423 ? 5.310 -1.857 -7.471 1.00 85.12 423 ILE A C 1
ATOM 3294 O O . ILE A 1 423 ? 5.489 -0.772 -6.919 1.00 85.12 423 ILE A O 1
ATOM 3298 N N . SER A 1 424 ? 4.149 -2.180 -8.044 1.00 66.56 424 SER A N 1
ATOM 3299 C CA . SER A 1 424 ? 3.002 -1.276 -8.038 1.00 66.56 424 SER A CA 1
ATOM 3300 C C . SER A 1 424 ? 2.433 -1.064 -6.634 1.00 66.56 424 SER A C 1
ATOM 3302 O O . SER A 1 424 ? 2.453 -1.948 -5.776 1.00 66.56 424 SER A O 1
ATOM 3304 N N . GLY A 1 425 ? 1.867 0.123 -6.419 1.00 55.06 425 GLY A N 1
ATOM 3305 C CA . GLY A 1 425 ? 1.127 0.423 -5.201 1.00 55.06 425 GLY A CA 1
ATOM 3306 C C . GLY A 1 425 ? -0.361 0.053 -5.232 1.00 55.06 425 GLY A C 1
ATOM 3307 O O . GLY A 1 425 ? -0.985 0.136 -4.189 1.00 55.06 425 GLY A O 1
ATOM 3308 N N . ALA A 1 426 ? -0.960 -0.363 -6.358 1.00 47.91 426 ALA A N 1
ATOM 3309 C CA . ALA A 1 426 ? -2.393 -0.718 -6.369 1.00 47.91 426 ALA A CA 1
ATOM 3310 C C . ALA A 1 426 ? -2.701 -1.966 -5.527 1.00 47.91 426 ALA A C 1
ATOM 3312 O O . ALA A 1 426 ? -3.761 -2.043 -4.916 1.00 47.91 426 ALA A O 1
ATOM 3313 N N . GLU A 1 427 ? -1.741 -2.885 -5.438 1.00 54.62 427 GLU A N 1
ATOM 3314 C CA . GLU A 1 427 ? -1.773 -4.017 -4.510 1.00 54.62 427 GLU A CA 1
ATOM 3315 C C . GLU A 1 427 ? -1.368 -3.575 -3.095 1.00 54.62 427 GLU A C 1
ATOM 3317 O O . GLU A 1 427 ? -1.799 -4.140 -2.108 1.00 54.62 427 GLU A O 1
ATOM 3322 N N . LYS A 1 428 ? -0.605 -2.495 -2.928 1.00 52.81 428 LYS A N 1
ATOM 3323 C CA . LYS A 1 428 ? -0.105 -2.056 -1.610 1.00 52.81 428 LYS A CA 1
ATOM 3324 C C . LYS A 1 428 ? -0.992 -1.032 -0.897 1.00 52.81 428 LYS A C 1
ATOM 3326 O O . LYS A 1 428 ? -0.792 -0.775 0.293 1.00 52.81 428 LYS A O 1
ATOM 3331 N N . GLY A 1 429 ? -1.977 -0.468 -1.597 1.00 38.44 429 GLY A N 1
ATOM 3332 C CA . GLY A 1 429 ? -2.560 0.829 -1.252 1.00 38.44 429 GLY A CA 1
ATOM 3333 C C . GLY A 1 429 ? -1.696 1.957 -1.785 1.00 38.44 429 GLY A C 1
ATOM 3334 O O . GLY A 1 429 ? -0.542 2.111 -1.319 1.00 38.44 429 GLY A O 1
#

Foldseek 3Di:
DLQPPPPLVPAQEQEEPPDPSSCQLVVLLQEQAVVQHGRDQWDWDRLQPPPPHIHIYGHDPVSHHYDDHPAFCVPPPQKDKFQCPSPLSSLVSQVRLVNFWDDPLLSCLQCVQPSRFKIFIFGDDPPHTHTFWIWGFGDAPQAATFIASTGGRSSRPPSCRSLVRVLSNLVVCLVSNNLKYKYWAQLVRCVNVVLLQKDFQFKKFWKKFFLVLLQPPDADCVFKDFDDPVCLVLQQVVVCVQAHRRSSLSSSQSVQFLGKIFGADPVGHTFWIWTWGHINVAIAIDFTFGNDQNSSLRRCSRRSNSCVVVVGRMYIFMATCLQAPFSFDDDSVDSDHPTHTAHGSRGHRMGTDGMITMIIRAAAPVNLVVSLVVVCVSNVHDCPDPVSVSSSVSRVSSNVSRVVNVVSSNCCNPPNSNRTGTHDCSSHD

Solvent-accessible surface area (backbone atoms only — not comparable to full-atom values): 22528 Å² total; per-residue (Å²): 121,66,58,82,65,75,37,72,90,79,45,63,57,45,68,45,89,76,47,73,64,60,34,33,62,56,31,53,73,33,50,26,34,62,92,68,40,84,75,61,46,62,49,75,41,53,55,31,33,92,62,90,49,65,27,39,37,37,37,56,74,94,61,58,38,81,53,70,76,92,52,58,46,47,94,38,91,39,44,47,73,42,60,38,76,90,47,58,35,43,49,50,50,37,39,29,46,67,43,54,48,68,42,66,65,51,57,51,52,53,34,62,75,42,52,82,34,21,35,32,29,22,46,46,57,92,92,45,63,22,50,44,28,28,26,29,32,37,75,40,44,83,46,27,22,23,48,18,54,75,40,56,28,76,73,54,57,94,25,50,52,69,59,55,41,49,50,51,31,52,49,49,30,49,74,69,57,22,56,31,44,34,37,72,24,39,67,76,46,40,72,56,44,48,69,70,34,35,42,84,54,50,49,33,30,42,23,37,33,54,13,69,79,14,68,82,45,80,54,63,67,91,34,48,38,76,58,48,84,88,45,45,66,59,51,32,55,58,42,30,81,46,70,52,52,33,49,71,58,52,51,52,48,61,73,56,34,79,37,44,35,32,30,33,48,98,89,62,50,79,44,29,39,31,31,23,28,76,33,66,82,40,34,34,41,27,37,26,36,22,82,45,68,65,58,40,30,35,48,50,22,53,48,26,24,54,40,29,78,70,70,40,66,43,34,33,34,34,26,41,50,86,48,30,77,38,65,53,52,89,52,95,87,43,83,70,58,93,39,62,48,40,64,38,75,65,46,83,68,46,42,69,76,46,66,29,37,33,28,35,46,46,27,50,76,73,48,42,61,54,42,45,51,52,47,26,62,78,68,74,48,58,70,86,34,74,65,43,48,54,50,45,52,51,39,58,61,40,31,78,26,19,68,63,25,48,50,48,44,48,44,40,58,76,56,30,51,84,37,39,66,17,49,48,41,78,58,55,83

Mean predicted aligned error: 4.48 Å

Secondary structure (DSSP, 8-state):
----SS-TTT-SEEETTS-HHHHHHTGGGGEE-TTT----SEEEEESSTTSS-EEEEE--GGG-EE--SSS-STTSTTEEEEE-TT-HHHHHHHHHTTT----HHHHHHHHHH-GGGEEEEEEEETTEEEEEEEEEEEEETTTEEE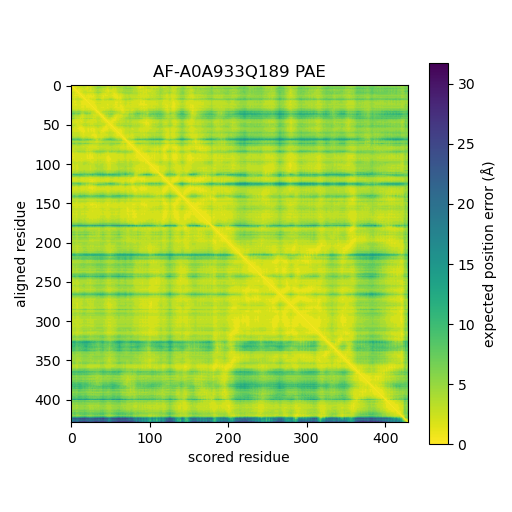EEEEEE-GGGTTSSHHHHHHHHHHHHHHHTT--EEEEEE-HHHHHHHGGGTEEEEEEEEEEEEEGGGGTT----TTTEEE--GGGHHHHHHHHHTTS---HHHHHHHHHT-SEEEEEE-TTS-EEEEEEEE--SSS-EEEEEEESSHHHHHHHHHHHHHHHHHTT-SEEEEEEEGGGEEE--B--TT-SS-SB--EEESS-TT-EEEEEEEEEEE---HHHHHHHHHHHHHHHT--TTSHHHHHHHHHHHHHHTTHHHHHHHHHHHHHTGGGGEEE--STTT-

Radius of gyration: 22.1 Å; Cα contacts (8 Å, |Δi|>4): 912; chains: 1; bounding box: 52×53×65 Å